Protein 3UF6 (pdb70)

Structure (mmCIF, N/CA/C/O backbone):
data_3UF6
#
_entry.id   3UF6
#
_cell.length_a   53.440
_cell.length_b   75.594
_cell.length_c   60.332
_cell.angle_alpha   90.00
_cell.angle_beta   91.62
_cell.angle_gamma   90.00
#
_symmetry.space_group_name_H-M   'P 1 21 1'
#
loop_
_entity.id
_entity.type
_entity.pdbx_description
1 polymer 'Lmo1369 protein'
2 non-polymer 'DEPHOSPHO COENZYME A'
3 water water
#
loop_
_atom_site.group_PDB
_atom_site.id
_atom_site.type_symbol
_atom_site.label_atom_id
_atom_site.label_alt_id
_atom_site.label_comp_id
_atom_site.label_asym_id
_atom_site.label_entity_id
_atom_site.label_seq_id
_atom_site.pdbx_PDB_ins_code
_atom_site.Cartn_x
_atom_site.Cartn_y
_atom_site.Cartn_z
_atom_site.occupancy
_atom_site.B_iso_or_equiv
_atom_site.auth_seq_id
_atom_site.auth_comp_id
_atom_site.auth_asym_id
_atom_site.auth_atom_id
_atom_site.pdbx_PDB_model_num
ATOM 1 N N . LYS A 1 6 ? -17.230 17.823 38.691 1.00 55.78 3 LYS A N 1
ATOM 2 C CA . LYS A 1 6 ? -16.832 18.918 39.572 1.00 50.73 3 LYS A CA 1
ATOM 3 C C . LYS A 1 6 ? -17.568 18.876 40.915 1.00 45.40 3 LYS A C 1
ATOM 4 O O . LYS A 1 6 ? -18.785 19.072 40.978 1.00 46.33 3 LYS A O 1
ATOM 10 N N . SER A 1 7 ? -16.820 18.620 41.985 1.00 35.41 4 SER A N 1
ATOM 11 C CA . SER A 1 7 ? -17.375 18.620 43.337 1.00 29.62 4 SER A CA 1
ATOM 12 C C . SER A 1 7 ? -17.237 20.000 43.978 1.00 28.46 4 SER A C 1
ATOM 13 O O . SER A 1 7 ? -16.158 20.599 43.940 1.00 23.14 4 SER A O 1
ATOM 16 N N . ARG A 1 8 ? -18.325 20.496 44.567 1.00 18.92 5 ARG A N 1
ATOM 17 C CA . ARG A 1 8 ? -18.331 21.832 45.166 1.00 17.72 5 ARG A CA 1
ATOM 18 C C . ARG A 1 8 ? -18.736 21.786 46.630 1.00 22.24 5 ARG A C 1
ATOM 19 O O . ARG A 1 8 ? -19.659 21.070 47.009 1.00 22.15 5 ARG A O 1
ATOM 27 N N . PHE A 1 9 ? -18.054 22.575 47.449 1.00 16.92 6 PHE A N 1
ATOM 28 C CA . PHE A 1 9 ? -18.375 22.660 48.855 1.00 16.35 6 PHE A CA 1
ATOM 29 C C . PHE A 1 9 ? -19.653 23.464 49.072 1.00 18.30 6 PHE A C 1
ATOM 30 O O . PHE A 1 9 ? -20.527 23.057 49.833 1.00 18.32 6 PHE A O 1
ATOM 38 N N . PHE A 1 10 ? -19.742 24.621 48.425 1.00 17.62 7 PHE A N 1
ATOM 39 C CA . PHE A 1 10 ? -20.938 25.454 48.504 1.00 15.42 7 PHE A CA 1
ATOM 40 C C . PHE A 1 10 ? -21.854 25.069 47.350 1.00 24.28 7 PHE A C 1
ATOM 41 O O . PHE A 1 10 ? -21.770 25.641 46.265 1.00 22.01 7 PHE A O 1
ATOM 49 N N . SER A 1 11 ? -22.712 24.078 47.579 1.00 20.33 8 SER A N 1
ATOM 50 C CA . SER A 1 11 ? -23.529 23.526 46.498 1.00 23.95 8 SER A CA 1
ATOM 51 C C . SER A 1 11 ? -24.906 24.186 46.440 1.00 25.36 8 SER A C 1
ATOM 52 O O . SER A 1 11 ? -25.144 25.207 47.087 1.00 27.15 8 SER A O 1
ATOM 55 N N . ASP A 1 12 ? -25.816 23.596 45.670 1.00 24.56 9 ASP A N 1
ATOM 56 C CA . ASP A 1 12 ? -27.167 24.144 45.559 1.00 38.68 9 ASP A CA 1
ATOM 57 C C . ASP A 1 12 ? -28.045 23.705 46.732 1.00 38.84 9 ASP A C 1
ATOM 58 O O . ASP A 1 12 ? -29.198 24.125 46.841 1.00 47.54 9 ASP A O 1
ATOM 63 N N . VAL A 1 13 ? -27.503 22.855 47.600 1.00 23.24 10 VAL A N 1
ATOM 64 C CA . VAL A 1 13 ? -28.245 22.392 48.773 1.00 19.09 10 VAL A CA 1
ATOM 65 C C . VAL A 1 13 ? -28.071 23.392 49.913 1.00 24.17 10 VAL A C 1
ATOM 66 O O . VAL A 1 13 ? -27.070 23.359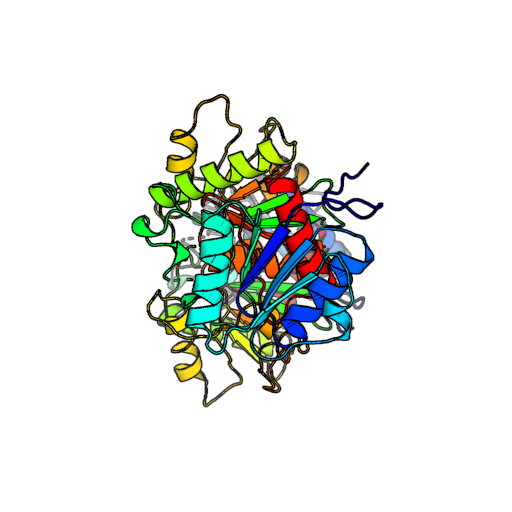 50.615 1.00 23.63 10 VAL A O 1
ATOM 70 N N . ALA A 1 14 ? -29.042 24.286 50.089 1.00 17.77 11 ALA A N 1
ATOM 71 C CA . ALA A 1 14 ? -28.920 25.371 51.063 1.00 15.39 11 ALA A CA 1
ATOM 72 C C . ALA A 1 14 ? -28.732 24.897 52.496 1.00 19.46 11 ALA A C 1
ATOM 73 O O . ALA A 1 14 ? -29.474 24.045 52.986 1.00 22.80 11 ALA A O 1
ATOM 75 N N . GLU A 1 15 ? -27.735 25.471 53.168 1.00 20.98 12 GLU A N 1
ATOM 76 C CA . GLU A 1 15 ? -27.444 25.142 54.558 1.00 17.49 12 GLU A CA 1
ATOM 77 C C . GLU A 1 15 ? -28.431 25.826 55.529 1.00 18.59 12 GLU A C 1
ATOM 78 O O . GLU A 1 15 ? -28.817 26.988 55.327 1.00 16.51 12 GLU A O 1
ATOM 84 N N . THR A 1 16 ? -28.839 25.106 56.574 1.00 18.75 13 THR A N 1
ATOM 85 C CA . THR A 1 16 ? -29.772 25.647 57.572 1.00 20.96 13 THR A CA 1
ATOM 86 C C . THR A 1 16 ? -29.543 25.008 58.952 1.00 18.00 13 THR A C 1
ATOM 87 O O . THR A 1 16 ? -29.224 23.829 59.039 1.00 20.74 13 THR A O 1
ATOM 91 N N . SER A 1 17 ? -29.684 25.774 60.031 1.00 12.69 14 SER A N 1
ATOM 92 C CA . SER A 1 17 ? -29.392 25.222 61.357 1.00 8.49 14 SER A CA 1
ATOM 93 C C . SER A 1 17 ? -30.050 26.028 62.460 1.00 11.01 14 SER A C 1
ATOM 94 O O . SER A 1 17 ? -30.587 27.102 62.212 1.00 13.15 14 SER A O 1
ATOM 97 N N . SER A 1 18 ? -29.978 25.514 63.686 1.00 11.12 15 SER A N 1
ATOM 98 C CA . SER A 1 18 ? -30.388 26.298 64.842 1.00 10.94 15 SER A CA 1
ATOM 99 C C . SER A 1 18 ? -29.183 26.735 65.685 1.00 10.98 15 SER A C 1
ATOM 100 O O . SER A 1 18 ? -29.342 27.125 66.843 1.00 11.32 15 SER A O 1
ATOM 103 N N . PHE A 1 19 ? -27.984 26.691 65.106 1.00 7.21 16 PHE A N 1
ATOM 104 C CA . PHE A 1 19 ? -26.812 27.220 65.814 1.00 5.57 16 PHE A CA 1
ATOM 105 C C . PHE A 1 19 ? -26.898 28.731 66.016 1.00 5.66 16 PHE A C 1
ATOM 106 O O . PHE A 1 19 ? -27.481 29.460 65.205 1.00 10.14 16 PHE A O 1
ATOM 114 N N . VAL A 1 20 ? -26.293 29.201 67.102 1.00 8.53 17 VAL A N 1
ATOM 115 C CA . VAL A 1 20 ? -26.335 30.615 67.452 1.00 7.53 17 VAL A CA 1
ATOM 116 C C . VAL A 1 20 ? -25.007 31.316 67.152 1.00 6.15 17 VAL A C 1
ATOM 117 O O . VAL A 1 20 ? -23.951 30.892 67.634 1.00 6.43 17 VAL A O 1
ATOM 121 N N . PHE A 1 21 ? -25.077 32.371 66.344 1.00 4.93 18 PHE A N 1
ATOM 122 C CA . PHE A 1 21 ? -23.935 33.249 66.080 1.00 6.63 18 PHE A CA 1
ATOM 123 C C . PHE A 1 21 ? -23.967 34.402 67.094 1.00 8.93 18 PHE A C 1
ATOM 124 O O . PHE A 1 21 ? -24.980 35.085 67.197 1.00 10.23 18 PHE A O 1
ATOM 132 N N . ALA A 1 22 ? -22.883 34.614 67.843 1.00 7.77 19 ALA A N 1
ATOM 133 C CA . ALA A 1 22 ? -22.757 35.799 68.685 1.00 9.43 19 ALA A CA 1
ATOM 134 C C . ALA A 1 22 ? -21.972 36.859 67.927 1.00 7.38 19 ALA A C 1
ATOM 135 O O . ALA A 1 22 ? -20.793 36.674 67.638 1.00 8.30 19 ALA A O 1
ATOM 137 N N . VAL A 1 23 ? -22.638 37.964 67.603 1.00 7.31 20 VAL A N 1
ATOM 138 C CA . VAL A 1 23 ? -22.032 39.041 66.816 1.00 4.84 20 VAL A CA 1
ATOM 139 C C . VAL A 1 23 ? -21.544 40.196 67.688 1.00 8.46 20 VAL A C 1
ATOM 140 O O . VAL A 1 23 ? -22.342 40.919 68.292 1.00 12.48 20 VAL A O 1
ATOM 144 N N . ALA A 1 24 ? -20.223 40.371 67.727 1.00 5.59 21 ALA A N 1
ATOM 145 C CA . ALA A 1 24 ? -19.592 41.408 68.532 1.00 6.94 21 ALA A CA 1
ATOM 146 C C . ALA A 1 24 ? -19.543 42.731 67.779 1.00 6.71 21 ALA A C 1
ATOM 147 O O . ALA A 1 24 ? -18.596 42.991 67.040 1.00 13.29 21 ALA A O 1
ATOM 149 N N . GLY A 1 25 ? -20.562 43.570 67.975 1.00 9.52 22 GLY A N 1
ATOM 150 C CA . GLY A 1 25 ? -20.628 44.873 67.324 1.00 11.97 22 GLY A CA 1
ATOM 151 C C . GLY A 1 25 ? -21.534 44.833 66.103 1.00 15.95 22 GLY A C 1
ATOM 152 O O . GLY A 1 25 ? -21.095 45.039 64.964 1.00 15.04 22 GLY A O 1
ATOM 153 N N . ALA A 1 26 ? -22.812 44.567 66.342 1.00 9.72 23 ALA A N 1
ATOM 154 C CA . ALA A 1 26 ? -23.772 44.403 65.257 1.00 12.09 23 ALA A CA 1
ATOM 155 C C . ALA A 1 26 ? -24.233 45.760 64.776 1.00 12.81 23 ALA A C 1
ATOM 156 O O . ALA A 1 26 ? -25.364 46.168 65.035 1.00 15.25 23 ALA A O 1
ATOM 158 N N . ASP A 1 27 ? -23.340 46.463 64.088 1.00 12.79 24 ASP A N 1
ATOM 159 C CA . ASP A 1 27 ? -23.646 47.771 63.533 1.00 18.55 24 ASP A CA 1
ATOM 160 C C . ASP A 1 27 ? -23.005 47.904 62.152 1.00 18.48 24 ASP A C 1
ATOM 161 O O . ASP A 1 27 ? -22.047 47.208 61.828 1.00 19.60 24 ASP A O 1
ATOM 166 N N . ASP A 1 28 ? -23.565 48.788 61.342 1.00 19.05 25 ASP A N 1
ATOM 167 C CA . ASP A 1 28 ? -23.072 49.069 59.993 1.00 21.70 25 ASP A CA 1
ATOM 168 C C . ASP A 1 28 ? -23.508 48.004 58.994 1.00 16.65 25 ASP A C 1
ATOM 169 O O . ASP A 1 28 ? -23.551 46.822 59.307 1.00 14.84 25 ASP A O 1
ATOM 174 N N . GLU A 1 29 ? -23.844 48.433 57.784 1.00 17.74 26 GLU A N 1
ATOM 175 C CA . GLU A 1 29 ? -24.372 47.486 56.812 1.00 22.33 26 GLU A CA 1
ATOM 176 C C . GLU A 1 29 ? -23.317 46.451 56.396 1.00 16.85 26 GLU A C 1
ATOM 177 O O . GLU A 1 29 ? -23.656 45.369 55.940 1.00 19.05 26 GLU A O 1
ATOM 183 N N . VAL A 1 30 ? -22.039 46.788 56.551 1.00 18.70 27 VAL A N 1
ATOM 184 C CA . VAL A 1 30 ? -20.966 45.855 56.206 1.00 19.54 27 VAL A CA 1
ATOM 185 C C . VAL A 1 30 ? -21.023 44.612 57.093 1.00 23.58 27 VAL A C 1
ATOM 186 O O . VAL A 1 30 ? -20.547 43.538 56.717 1.00 23.42 27 VAL A O 1
ATOM 190 N N . VAL A 1 31 ? -21.606 44.767 58.277 1.00 17.48 28 VAL A N 1
ATOM 191 C CA . VAL A 1 31 ? -21.828 43.648 59.178 1.00 14.57 28 VAL A CA 1
ATOM 192 C C . VAL A 1 31 ? -23.237 43.074 58.998 1.00 16.10 28 VAL A C 1
ATOM 193 O O . VAL A 1 31 ? -23.406 41.864 58.893 1.00 17.33 28 VAL A O 1
ATOM 197 N N . LEU A 1 32 ? -24.248 43.943 58.986 1.00 14.19 29 LEU A N 1
ATOM 198 C CA . LEU A 1 32 ? -25.637 43.474 58.989 1.00 12.20 29 LEU A CA 1
ATOM 199 C C . LEU A 1 32 ? -26.032 42.802 57.676 1.00 15.40 29 LEU A C 1
ATOM 200 O O . LEU A 1 32 ? -26.870 41.908 57.669 1.00 13.29 29 LEU A O 1
ATOM 205 N N . GLU A 1 33 ? -25.431 43.211 56.561 1.00 17.00 30 GLU A N 1
ATOM 206 C CA . GLU A 1 33 ? -25.844 42.634 55.275 1.00 20.60 30 GLU A CA 1
ATOM 207 C C . GLU A 1 33 ? -25.750 41.106 55.264 1.00 15.27 30 GLU A C 1
ATOM 208 O O . GLU A 1 33 ? -26.614 40.429 54.696 1.00 15.21 30 GLU A O 1
ATOM 214 N N . THR A 1 34 ? -24.720 40.559 55.906 1.00 12.46 31 THR A N 1
ATOM 215 C CA . THR A 1 34 ? -24.517 39.113 55.909 1.00 13.91 31 THR A CA 1
ATOM 216 C C . THR A 1 34 ? -25.572 38.433 56.774 1.00 14.98 31 THR A C 1
ATOM 217 O O . THR A 1 34 ? -26.026 37.337 56.470 1.00 13.91 31 THR A O 1
ATOM 221 N N . ILE A 1 35 ? -25.942 39.093 57.864 1.00 12.59 32 ILE A N 1
ATOM 222 C CA . ILE A 1 35 ? -26.909 38.543 58.812 1.00 13.87 32 ILE A CA 1
ATOM 223 C C . ILE A 1 35 ? -28.273 38.462 58.149 1.00 15.12 32 ILE A C 1
ATOM 224 O O . ILE A 1 35 ? -29.002 37.479 58.304 1.00 10.71 32 ILE A O 1
ATOM 229 N N . ARG A 1 36 ? -28.609 39.500 57.390 1.00 14.29 33 ARG A N 1
ATOM 230 C CA . ARG A 1 36 ? -29.856 39.488 56.628 1.00 16.14 33 ARG A CA 1
ATOM 231 C C . ARG A 1 36 ? -29.911 38.308 55.650 1.00 15.81 33 ARG A C 1
ATOM 232 O O . ARG A 1 36 ? -30.923 37.618 55.582 1.00 11.63 33 ARG A O 1
ATOM 240 N N . LEU A 1 37 ? -28.842 38.098 54.876 1.00 12.98 34 LEU A N 1
ATOM 241 C CA . LEU A 1 37 ? -28.808 36.978 53.924 1.00 17.12 34 LEU A CA 1
ATOM 242 C C . LEU A 1 37 ? -28.937 35.647 54.656 1.00 17.55 34 LEU A C 1
ATOM 243 O O . LEU A 1 37 ? -29.661 34.744 54.223 1.00 10.73 34 LEU A O 1
ATOM 248 N N . ALA A 1 38 ? -28.233 35.532 55.776 1.00 12.53 35 ALA A N 1
ATOM 249 C CA . ALA A 1 38 ? -28.259 34.301 56.570 1.00 11.06 35 ALA A CA 1
ATOM 250 C C . ALA A 1 38 ? -29.679 33.982 57.030 1.00 11.05 35 ALA A C 1
ATOM 251 O O . ALA A 1 38 ? -30.118 32.835 56.975 1.00 9.01 35 ALA A O 1
ATOM 253 N N . LEU A 1 39 ? -30.403 35.009 57.460 1.00 12.33 36 LEU A N 1
ATOM 254 C CA . LEU A 1 39 ? -31.767 34.813 57.949 1.00 13.00 36 LEU A CA 1
ATOM 255 C C . LEU A 1 39 ? -32.728 34.355 56.842 1.00 13.89 36 LEU A C 1
ATOM 256 O O . LEU A 1 39 ? -33.672 33.604 57.101 1.00 14.44 36 LEU A O 1
ATOM 261 N N . LYS A 1 40 ? -32.470 34.771 55.604 1.00 13.84 37 LYS A N 1
ATOM 262 C CA . LYS A 1 40 ? -33.336 34.380 54.491 1.00 20.65 37 LYS A CA 1
ATOM 263 C C . LYS A 1 40 ? -33.412 32.864 54.296 1.00 19.95 37 LYS A C 1
ATOM 264 O O . LYS A 1 40 ? -34.439 32.340 53.858 1.00 20.36 37 LYS A O 1
ATOM 270 N N . GLN A 1 41 ? -32.329 32.162 54.617 1.00 12.20 38 GLN A N 1
ATOM 271 C CA . GLN A 1 41 ? -32.297 30.708 54.472 1.00 12.03 38 GLN A CA 1
ATOM 272 C C . GLN A 1 41 ? -32.219 29.990 55.821 1.00 15.57 38 GLN A C 1
ATOM 273 O O . GLN A 1 41 ? -31.794 28.841 55.884 1.00 16.46 38 GLN A O 1
ATOM 279 N N . LYS A 1 42 ? -32.653 30.658 56.889 1.00 11.58 39 LYS A N 1
ATOM 280 C CA . LYS A 1 42 ? -32.664 30.045 58.213 1.00 12.88 39 LYS A CA 1
ATOM 281 C C . LYS A 1 42 ? -31.311 29.424 58.549 1.00 9.96 39 LYS A C 1
ATOM 282 O O . LYS A 1 42 ? -31.249 28.311 59.077 1.00 12.06 39 LYS A O 1
ATOM 288 N N . LEU A 1 43 ? -30.231 30.123 58.240 1.00 9.54 40 LEU A N 1
ATOM 289 C CA . LEU A 1 43 ? -28.902 29.530 58.413 1.00 9.62 40 LEU A CA 1
ATOM 290 C C . LEU A 1 43 ? -28.590 29.302 59.892 1.00 13.39 40 LEU A C 1
ATOM 291 O O . LEU A 1 43 ? -27.856 28.380 60.252 1.00 12.80 40 LEU A O 1
ATOM 296 N N . GLY A 1 44 ? -29.133 30.166 60.740 1.00 8.73 41 GLY A N 1
ATOM 297 C CA . GLY A 1 44 ? -28.926 30.053 62.169 1.00 11.16 41 GLY A CA 1
ATOM 298 C C . GLY A 1 44 ? -29.605 31.184 62.910 1.00 11.04 41 GLY A C 1
ATOM 299 O O . GLY A 1 44 ? -30.379 31.938 62.326 1.00 12.77 41 GLY A O 1
ATOM 300 N N . LYS A 1 45 ? -29.311 31.291 64.203 1.00 9.52 42 LYS A N 1
ATOM 301 C CA . LYS A 1 45 ? -29.919 32.296 65.067 1.00 9.53 42 LYS A CA 1
ATOM 302 C C . LYS A 1 45 ? -28.846 33.289 65.461 1.00 9.30 42 LYS A C 1
ATOM 303 O O . LYS A 1 45 ? -27.661 32.975 65.380 1.00 9.45 42 LYS A O 1
ATOM 309 N N . PHE A 1 46 ? -29.236 34.489 65.877 1.00 9.05 43 PHE A N 1
ATOM 310 C CA . PHE A 1 46 ? -28.235 35.523 66.154 1.00 8.08 43 PHE A CA 1
ATOM 311 C C . PHE A 1 46 ? -28.401 36.214 67.492 1.00 14.38 43 PHE A C 1
ATOM 312 O O . PHE A 1 46 ? -29.508 36.559 67.879 1.00 12.89 43 PHE A O 1
ATOM 320 N N . LEU A 1 47 ? -27.284 36.399 68.196 1.00 10.95 44 LEU A N 1
ATOM 321 C CA . LEU A 1 47 ? -27.224 37.297 69.334 1.00 10.23 44 LEU A CA 1
ATOM 322 C C . LEU A 1 47 ? -26.456 38.515 68.860 1.00 9.97 44 LEU A C 1
ATOM 323 O O . LEU A 1 47 ? -25.258 38.424 68.546 1.00 9.25 44 LEU A O 1
ATOM 328 N N . LEU A 1 48 ? -27.135 39.655 68.777 1.00 7.06 45 LEU A N 1
ATOM 329 C CA . LEU A 1 48 ? -26.493 40.835 68.230 1.00 8.56 45 LEU A CA 1
ATOM 330 C C . LEU A 1 48 ? -26.178 41.805 69.342 1.00 12.20 45 LEU A C 1
ATOM 331 O O . LEU A 1 48 ? -27.087 42.394 69.919 1.00 10.08 45 LEU A O 1
ATOM 336 N N . PHE A 1 49 ? -24.890 41.982 69.621 1.00 7.82 46 PHE A N 1
ATOM 337 C CA . PHE A 1 49 ? -24.440 42.973 70.588 1.00 11.56 46 PHE A CA 1
ATOM 338 C C . PHE A 1 49 ? -24.015 44.213 69.814 1.00 13.30 46 PHE A C 1
ATOM 339 O O . PHE A 1 49 ? -23.056 44.168 69.044 1.00 11.89 46 PHE A O 1
ATOM 347 N N . GLY A 1 50 ? -24.726 45.318 70.016 1.00 11.88 47 GLY A N 1
ATOM 348 C CA . GLY A 1 50 ? -24.488 46.517 69.233 1.00 10.92 47 GLY A CA 1
ATOM 349 C C . GLY A 1 50 ? -25.058 47.765 69.884 1.00 14.86 47 GLY A C 1
ATOM 350 O O . GLY A 1 50 ? -25.686 47.708 70.948 1.00 13.86 47 GLY A O 1
ATOM 351 N N . LYS A 1 51 ? -24.852 48.899 69.225 1.00 13.73 48 LYS A N 1
ATOM 352 C CA . LYS A 1 51 ? -25.195 50.202 69.798 1.00 15.89 48 LYS A CA 1
ATOM 353 C C . LYS A 1 51 ? -26.514 50.771 69.296 1.00 20.77 48 LYS A C 1
ATOM 354 O O . LYS A 1 51 ? -27.180 51.528 70.002 1.00 23.69 48 LYS A O 1
ATOM 360 N N . LYS A 1 52 ? -26.873 50.450 68.059 1.00 19.40 49 LYS A N 1
ATOM 361 C CA . LYS A 1 52 ? -28.057 51.044 67.451 1.00 23.37 49 LYS A CA 1
ATOM 362 C C . LYS A 1 52 ? -28.905 49.977 66.775 1.00 27.43 49 LYS A C 1
ATOM 363 O O . LYS A 1 52 ? -28.608 49.537 65.662 1.00 24.65 49 LYS A O 1
ATOM 369 N N . GLU A 1 53 ? -29.969 49.569 67.460 1.00 20.68 50 GLU A N 1
ATOM 370 C CA . GLU A 1 53 ? -30.797 48.457 67.010 1.00 17.71 50 GLU A CA 1
ATOM 371 C C . GLU A 1 53 ? -31.464 48.736 65.677 1.00 19.52 50 GLU A C 1
ATOM 372 O O . GLU A 1 53 ? -32.026 49.806 65.470 1.00 24.38 50 GLU A O 1
ATOM 378 N N . ASP A 1 54 ? -31.390 47.764 64.773 1.00 22.47 51 ASP A N 1
ATOM 379 C CA . ASP A 1 54 ? -32.154 47.799 63.534 1.00 28.08 51 ASP A CA 1
ATOM 380 C C . ASP A 1 54 ? -33.431 47.026 63.818 1.00 24.21 51 ASP A C 1
ATOM 381 O O . ASP A 1 54 ? -33.411 45.804 63.856 1.00 20.92 51 ASP A O 1
ATOM 386 N N . LYS A 1 55 ? -34.529 47.741 64.045 1.00 25.53 52 LYS A N 1
ATOM 387 C CA . LYS A 1 55 ? -35.770 47.117 64.501 1.00 29.93 52 LYS A CA 1
ATOM 388 C C . LYS A 1 55 ? -36.390 46.172 63.481 1.00 32.17 52 LYS A C 1
ATOM 389 O O . LYS A 1 55 ? -37.074 45.220 63.848 1.00 39.46 52 LYS A O 1
ATOM 395 N N . THR A 1 56 ? -36.177 46.441 62.200 1.00 32.04 53 THR A N 1
ATOM 396 C CA . THR A 1 56 ? -36.734 45.576 61.171 1.00 36.33 53 THR A CA 1
ATOM 397 C C . THR A 1 56 ? -36.013 44.243 61.212 1.00 34.38 53 THR A C 1
ATOM 398 O O . THR A 1 56 ? -36.620 43.177 61.090 1.00 35.12 53 THR A O 1
ATOM 402 N N . LEU A 1 57 ? -34.704 44.312 61.405 1.00 27.04 54 LEU A N 1
ATOM 403 C CA A LEU A 1 57 ? -33.892 43.110 61.469 0.32 22.77 54 LEU A CA 1
ATOM 404 C CA B LEU A 1 57 ? -33.882 43.118 61.479 0.68 23.00 54 LEU A CA 1
ATOM 405 C C . LEU A 1 57 ? -34.212 42.310 62.728 1.00 22.62 54 LEU A C 1
ATOM 406 O O . LEU A 1 57 ? -34.303 41.090 62.681 1.00 20.59 54 LEU A O 1
ATOM 415 N N . THR A 1 58 ? -34.401 42.996 63.854 1.00 20.24 55 THR A N 1
ATOM 416 C CA . THR A 1 58 ? -34.602 42.285 65.118 1.00 20.51 55 THR A CA 1
ATOM 417 C C . THR A 1 58 ? -36.035 41.809 65.360 1.00 22.88 55 THR A C 1
ATOM 418 O O . THR A 1 58 ? -36.318 41.179 66.378 1.00 24.79 55 THR A O 1
ATOM 422 N N . ALA A 1 59 ? -36.940 42.107 64.432 1.00 19.17 56 ALA A N 1
ATOM 423 C CA . ALA A 1 59 ? -38.325 41.658 64.561 1.00 19.74 56 ALA A CA 1
ATOM 424 C C . ALA A 1 59 ? -38.457 40.183 64.187 1.00 30.55 56 ALA A C 1
ATOM 425 O O . ALA A 1 59 ? -39.542 39.684 63.900 1.00 41.23 56 ALA A O 1
ATOM 427 N N . ASN A 1 60 ? -37.332 39.488 64.213 1.00 28.11 57 ASN A N 1
ATOM 428 C CA . ASN A 1 60 ? -37.252 38.111 63.767 1.00 19.24 57 ASN A CA 1
ATOM 429 C C . ASN A 1 60 ? -37.087 37.224 64.998 1.00 21.32 57 ASN A C 1
ATOM 430 O O . ASN A 1 60 ? -36.272 37.521 65.876 1.00 19.57 57 ASN A O 1
ATOM 435 N N . GLU A 1 61 ? -37.867 36.150 65.085 1.00 16.53 58 GLU A N 1
ATOM 436 C CA . GLU A 1 61 ? -37.801 35.282 66.260 1.00 12.81 58 GLU A CA 1
ATOM 437 C C . GLU A 1 61 ? -36.400 34.722 66.479 1.00 16.11 58 GLU A C 1
ATOM 438 O O . GLU A 1 61 ? -36.045 34.320 67.585 1.00 16.05 58 GLU A O 1
ATOM 444 N N . SER A 1 62 ? -35.616 34.677 65.413 1.00 14.15 59 SER A N 1
ATOM 445 C CA . SER A 1 62 ? -34.294 34.066 65.484 1.00 13.50 59 SER A CA 1
ATOM 446 C C . SER A 1 62 ? -33.207 35.077 65.838 1.00 10.94 59 SER A C 1
ATOM 447 O O . SER A 1 62 ? -32.020 34.745 65.807 1.00 12.27 59 SER A O 1
ATOM 450 N N . VAL A 1 63 ? -33.613 36.298 66.174 1.00 10.44 60 VAL A N 1
ATOM 451 C CA . VAL A 1 63 ? -32.672 37.363 66.495 1.00 11.40 60 VAL A CA 1
ATOM 452 C C . VAL A 1 63 ? -32.946 37.919 67.883 1.00 14.45 60 VAL A C 1
ATOM 453 O O . VAL A 1 63 ? -34.093 38.171 68.245 1.00 12.09 60 VAL A O 1
ATOM 457 N N . THR A 1 64 ? -31.887 38.094 68.661 1.00 8.90 61 THR A N 1
ATOM 458 C CA . THR A 1 64 ? -31.982 38.767 69.958 1.00 9.91 61 THR A CA 1
ATOM 459 C C . THR A 1 64 ? -30.999 39.927 69.987 1.00 11.11 61 THR A C 1
ATOM 460 O O . THR A 1 64 ? -29.823 39.750 69.669 1.00 11.68 61 THR A O 1
ATOM 464 N N . TRP A 1 65 ? -31.474 41.114 70.365 1.00 8.63 62 TRP A N 1
ATOM 465 C CA . TRP A 1 65 ? -30.631 42.289 70.420 1.00 9.81 62 TRP A CA 1
ATOM 466 C C . TRP A 1 65 ? -30.198 42.560 71.851 1.00 12.47 62 TRP A C 1
ATOM 467 O O . TRP A 1 65 ? -31.032 42.587 72.752 1.00 13.89 62 TRP A O 1
ATOM 478 N N . ILE A 1 66 ? -28.900 42.789 72.046 1.00 8.27 63 ILE A N 1
ATOM 479 C CA . ILE A 1 66 ? -28.374 43.205 73.335 1.00 10.92 63 ILE A CA 1
ATOM 480 C C . ILE A 1 66 ? -27.668 44.549 73.187 1.00 12.01 63 ILE A C 1
ATOM 481 O O . ILE A 1 66 ? -26.693 44.666 72.454 1.00 10.75 63 ILE A O 1
ATOM 486 N N . GLN A 1 67 ? -28.169 45.561 73.888 1.00 10.15 64 GLN A N 1
ATOM 487 C CA . GLN A 1 67 ? -27.616 46.910 73.788 1.00 11.43 64 GLN A CA 1
ATOM 488 C C . GLN A 1 67 ? -26.258 47.009 74.466 1.00 16.21 64 GLN A C 1
ATOM 489 O O . GLN A 1 67 ? -26.132 46.766 75.665 1.00 16.99 64 GLN A O 1
ATOM 495 N N . THR A 1 68 ? -25.246 47.374 73.683 1.00 13.45 65 THR A N 1
ATOM 496 C CA . THR A 1 68 ? -23.894 47.593 74.178 1.00 14.08 65 THR A CA 1
ATOM 497 C C . THR A 1 68 ? -23.387 48.931 73.645 1.00 21.55 65 THR A C 1
ATOM 498 O O . THR A 1 68 ? -23.455 49.188 72.444 1.00 28.45 65 THR A O 1
ATOM 502 N N . ASP A 1 69 ? -22.857 49.768 74.526 1.00 22.84 66 ASP A N 1
ATOM 503 C CA . ASP A 1 69 ? -22.533 51.141 74.147 1.00 29.59 66 ASP A CA 1
ATOM 504 C C . ASP A 1 69 ? -21.155 51.346 73.519 1.00 28.59 66 ASP A C 1
ATOM 505 O O . ASP A 1 69 ? -20.928 52.343 72.831 1.00 27.15 66 ASP A O 1
ATOM 510 N N . THR A 1 70 ? -20.236 50.418 73.766 1.00 23.05 67 THR A N 1
ATOM 511 C CA . THR A 1 70 ? -18.870 50.549 73.270 1.00 15.65 67 THR A CA 1
ATOM 512 C C . THR A 1 70 ? -18.398 49.288 72.570 1.00 16.63 67 THR A C 1
ATOM 513 O O . THR A 1 70 ? -19.006 48.227 72.704 1.00 15.72 67 THR A O 1
ATOM 517 N N . ALA A 1 71 ? -17.293 49.404 71.840 1.00 12.12 68 ALA A N 1
ATOM 518 C CA . ALA A 1 71 ? -16.693 48.237 71.208 1.00 19.36 68 ALA A CA 1
ATOM 519 C C . ALA A 1 71 ? -16.287 47.203 72.263 1.00 15.89 68 ALA A C 1
ATOM 520 O O . ALA A 1 71 ? -16.554 46.000 72.116 1.00 16.24 68 ALA A O 1
ATOM 522 N N . GLU A 1 72 ? -15.643 47.666 73.329 1.00 16.32 69 GLU A N 1
ATOM 523 C CA A GLU A 1 72 ? -15.236 46.769 74.405 0.39 16.74 69 GLU A CA 1
ATOM 524 C CA B GLU A 1 72 ? -15.242 46.771 74.414 0.61 16.92 69 GLU A CA 1
ATOM 525 C C . GLU A 1 72 ? -16.428 46.010 74.989 1.00 12.92 69 GLU A C 1
ATOM 526 O O . GLU A 1 72 ? -16.342 44.803 75.229 1.00 12.82 69 GLU A O 1
ATOM 537 N N . ALA A 1 73 ? -17.536 46.716 75.218 1.00 13.55 70 ALA A N 1
ATOM 538 C CA . ALA A 1 73 ? -18.739 46.093 75.765 1.00 13.27 70 ALA A CA 1
ATOM 539 C C . ALA A 1 73 ? -19.312 45.053 74.812 1.00 13.30 70 ALA A C 1
ATOM 540 O O . ALA A 1 73 ? -19.787 44.008 75.250 1.00 11.33 70 ALA A O 1
ATOM 542 N N . ALA A 1 74 ? -19.281 45.348 73.514 1.00 13.11 71 ALA A N 1
ATOM 543 C CA . ALA A 1 74 ? -19.785 44.421 72.511 1.00 9.41 71 ALA A CA 1
ATOM 544 C C . ALA A 1 74 ? -18.926 43.158 72.467 1.00 12.89 71 ALA A C 1
ATOM 545 O O . ALA A 1 74 ? -19.445 42.044 72.363 1.00 9.79 71 ALA A O 1
ATOM 547 N N . ALA A 1 75 ? -17.609 43.337 72.543 1.00 10.89 72 ALA A N 1
ATOM 548 C CA . ALA A 1 75 ? -16.695 42.200 72.561 1.00 11.17 72 ALA A CA 1
ATOM 549 C C . ALA A 1 75 ? -16.911 41.337 73.807 1.00 14.13 72 ALA A C 1
ATOM 550 O O . ALA A 1 75 ? -17.031 40.112 73.718 1.00 11.16 72 ALA A O 1
ATOM 552 N N . GLN A 1 76 ? -16.940 41.986 74.964 1.00 13.27 73 GLN A N 1
ATOM 553 C CA A GLN A 1 76 ? -17.148 41.278 76.222 0.51 13.17 73 GLN A CA 1
ATOM 554 C CA B GLN A 1 76 ? -17.160 41.304 76.236 0.49 13.78 73 GLN A CA 1
ATOM 555 C C . GLN A 1 76 ? -18.467 40.517 76.226 1.00 12.70 73 GLN A C 1
ATOM 556 O O . GLN A 1 76 ? -18.520 39.377 76.672 1.00 11.23 73 GLN A O 1
ATOM 567 N N . GLY A 1 77 ? -19.528 41.140 75.724 1.00 10.91 74 GLY A N 1
ATOM 568 C CA . GLY A 1 77 ? -20.826 40.484 75.693 1.00 10.89 74 GLY A CA 1
ATOM 569 C C . GLY A 1 77 ? -20.815 39.223 74.845 1.00 10.58 74 GLY A C 1
ATOM 570 O O . GLY A 1 77 ? -21.256 38.149 75.279 1.00 9.44 74 GLY A O 1
ATOM 571 N N . ALA A 1 78 ? -20.300 39.334 73.627 1.00 7.01 75 ALA A N 1
ATOM 572 C CA . ALA A 1 78 ? -20.265 38.178 72.746 1.00 9.17 75 ALA A CA 1
ATOM 573 C C . ALA A 1 78 ? -19.398 37.064 73.330 1.00 7.07 75 ALA A C 1
ATOM 574 O O . ALA A 1 78 ? -19.735 35.884 73.218 1.00 8.17 75 ALA A O 1
ATOM 576 N N . ILE A 1 79 ? -18.280 37.432 73.951 1.00 8.64 76 ILE A N 1
ATOM 577 C CA . ILE A 1 79 ? -17.372 36.421 74.478 1.00 10.47 76 ILE A CA 1
ATOM 578 C C . ILE A 1 79 ? -17.997 35.683 75.651 1.00 11.02 76 ILE A C 1
ATOM 579 O O . ILE A 1 79 ? -17.789 34.476 75.815 1.00 8.63 76 ILE A O 1
ATOM 584 N N . LEU A 1 80 ? -18.745 36.399 76.485 1.00 9.93 77 LEU A N 1
ATOM 585 C CA . LEU A 1 80 ? -19.382 35.730 77.611 1.00 7.83 77 LEU A CA 1
ATOM 586 C C . LEU A 1 80 ? -20.531 34.836 77.139 1.00 10.54 77 LEU A C 1
ATOM 587 O O . LEU A 1 80 ? -20.852 33.834 77.785 1.00 8.84 77 LEU A O 1
ATOM 592 N N . ALA A 1 81 ? -21.159 35.194 76.027 1.00 8.02 78 ALA A N 1
ATOM 593 C CA . ALA A 1 81 ? -22.173 34.309 75.461 1.00 6.71 78 ALA A CA 1
ATOM 594 C C . ALA A 1 81 ? -21.538 32.997 75.011 1.00 9.65 78 ALA A C 1
ATOM 595 O O . ALA A 1 81 ? -22.142 31.933 75.145 1.00 8.62 78 ALA A O 1
ATOM 597 N N . VAL A 1 82 ? -20.316 33.065 74.475 1.00 6.48 79 VAL A N 1
ATOM 598 C CA . VAL A 1 82 ? -19.581 31.845 74.117 1.00 6.51 79 VAL A CA 1
ATOM 599 C C . VAL A 1 82 ? -19.131 31.082 75.366 1.00 9.76 79 VAL A C 1
ATOM 600 O O . VAL A 1 82 ? -19.243 29.847 75.434 1.00 10.85 79 VAL A O 1
ATOM 604 N N . LYS A 1 83 ? -18.611 31.816 76.345 1.00 7.61 80 LYS A N 1
ATOM 605 C CA . LYS A 1 83 ? -18.174 31.218 77.602 1.00 10.25 80 LYS A CA 1
ATOM 606 C C . LYS A 1 83 ? -19.308 30.434 78.247 1.00 12.41 80 LYS A C 1
ATOM 607 O O . LYS A 1 83 ? -19.102 29.333 78.772 1.00 12.69 80 LYS A O 1
ATOM 613 N N . ASN A 1 84 ? -20.503 31.014 78.207 1.00 8.43 81 ASN A N 1
ATOM 614 C CA . ASN A 1 84 ? -21.672 30.449 78.889 1.00 9.09 81 ASN A CA 1
ATOM 615 C C . ASN A 1 84 ? -22.368 29.383 78.054 1.00 10.38 81 ASN A C 1
ATOM 616 O O . ASN A 1 84 ? -23.383 28.827 78.461 1.00 11.80 81 ASN A O 1
ATOM 621 N N . LYS A 1 85 ? -21.805 29.109 76.880 1.00 9.27 82 LYS A N 1
ATOM 622 C CA . LYS A 1 85 ? -22.318 28.083 75.969 1.00 10.81 82 LYS A CA 1
ATOM 623 C C . LYS A 1 85 ? -23.662 28.444 75.337 1.00 14.58 82 LYS A C 1
ATOM 624 O O . LYS A 1 85 ? -24.392 27.559 74.873 1.00 17.47 82 LYS A O 1
ATOM 630 N N . GLU A 1 86 ? -23.984 29.737 75.324 1.00 11.68 83 GLU A N 1
ATOM 631 C CA . GLU A 1 86 ? -25.202 30.234 74.687 1.00 9.53 83 GLU A CA 1
ATOM 632 C C . GLU A 1 86 ? -24.994 30.458 73.189 1.00 13.45 83 GLU A C 1
ATOM 633 O O . GLU A 1 86 ? -25.960 30.624 72.453 1.00 19.40 83 GLU A O 1
ATOM 639 N N . ALA A 1 87 ? -23.739 30.494 72.750 1.00 11.91 84 ALA A N 1
ATOM 640 C CA . ALA A 1 87 ? -23.426 30.731 71.336 1.00 7.53 84 ALA A CA 1
ATOM 641 C C . ALA A 1 87 ? -22.448 29.681 70.817 1.00 8.95 84 ALA A C 1
ATOM 642 O O . ALA A 1 87 ? -21.571 29.226 71.552 1.00 14.25 84 ALA A O 1
ATOM 644 N N . ASP A 1 88 ? -22.599 29.321 69.541 1.00 8.50 85 ASP A N 1
ATOM 645 C CA . ASP A 1 88 ? -21.840 28.242 68.918 1.00 7.42 85 ASP A CA 1
ATOM 646 C C . ASP A 1 88 ? -20.720 28.766 68.026 1.00 6.17 85 ASP A C 1
ATOM 647 O O . ASP A 1 88 ? -19.714 28.087 67.821 1.00 10.81 85 ASP A O 1
ATOM 652 N N . ILE A 1 89 ? -20.917 29.970 67.500 1.00 6.71 86 ILE A N 1
ATOM 653 C CA . ILE A 1 89 ? -19.987 30.610 66.581 1.00 5.51 86 ILE A CA 1
ATOM 654 C C . ILE A 1 89 ? -19.805 32.068 66.980 1.00 6.42 86 ILE A C 1
ATOM 655 O O . ILE A 1 89 ? -20.772 32.750 67.324 1.00 7.98 86 ILE A O 1
ATOM 660 N N . LEU A 1 90 ? -18.569 32.554 66.936 1.00 5.47 87 LEU A N 1
ATOM 661 C CA . LEU A 1 90 ? -18.301 33.941 67.289 1.00 4.41 87 LEU A CA 1
ATOM 662 C C . LEU A 1 90 ? -18.005 34.742 66.033 1.00 8.12 87 LEU A C 1
ATOM 663 O O . LEU A 1 90 ? -17.204 34.326 65.204 1.00 10.22 87 LEU A O 1
ATOM 668 N N . VAL A 1 91 ? -18.656 35.890 65.901 1.00 9.38 88 VAL A N 1
ATOM 669 C CA . VAL A 1 91 ? -18.482 36.731 64.727 1.00 8.19 88 VAL A CA 1
ATOM 670 C C . VAL A 1 91 ? -17.975 38.114 65.093 1.00 9.58 88 VAL A C 1
ATOM 671 O O . VAL A 1 91 ? -18.603 38.817 65.878 1.00 5.92 88 VAL A O 1
ATOM 675 N N . LYS A 1 92 ? -16.838 38.527 64.530 1.00 6.98 89 LYS A N 1
ATOM 676 C CA . LYS A 1 92 ? -16.432 39.899 64.751 1.00 12.58 89 LYS A CA 1
ATOM 677 C C . LYS A 1 92 ? -17.305 40.844 63.940 1.00 16.62 89 LYS A C 1
ATOM 678 O O . LYS A 1 92 ? -17.451 40.694 62.726 1.00 13.29 89 LYS A O 1
ATOM 684 N N . GLY A 1 93 ? -17.876 41.828 64.617 1.00 10.85 90 GLY A N 1
ATOM 685 C CA . GLY A 1 93 ? -18.654 42.842 63.933 1.00 9.06 90 GLY A CA 1
ATOM 686 C C . GLY A 1 93 ? -17.844 44.090 63.657 1.00 11.12 90 GLY A C 1
ATOM 687 O O . GLY A 1 93 ? -16.675 44.025 63.267 1.00 12.94 90 GLY A O 1
ATOM 688 N N . PHE A 1 94 ? -18.479 45.235 63.867 1.00 10.81 91 PHE A N 1
ATOM 689 C CA . PHE A 1 94 ? -17.908 46.524 63.505 1.00 11.87 91 PHE A CA 1
ATOM 690 C C . PHE A 1 94 ? -16.998 47.060 64.613 1.00 15.87 91 PHE A C 1
ATOM 691 O O . PHE A 1 94 ? -17.217 48.154 65.129 1.00 15.13 91 PHE A O 1
ATOM 699 N N . ILE A 1 95 ? -15.986 46.278 64.980 1.00 11.71 92 ILE A N 1
ATOM 700 C CA . ILE A 1 95 ? -15.024 46.696 66.001 1.00 9.89 92 ILE A CA 1
ATOM 701 C C . ILE A 1 95 ? -13.636 46.268 65.563 1.00 11.76 92 ILE A C 1
ATOM 702 O O . ILE A 1 95 ? -13.499 45.392 64.716 1.00 10.39 92 ILE A O 1
ATOM 707 N N . PRO A 1 96 ? -12.594 46.867 66.151 1.00 16.13 93 PRO A N 1
ATOM 708 C CA . PRO A 1 96 ? -11.239 46.453 65.767 1.00 19.50 93 PRO A CA 1
ATOM 709 C C . PRO A 1 96 ? -10.975 44.991 66.123 1.00 19.65 93 PRO A C 1
ATOM 710 O O . PRO A 1 96 ? -11.416 44.517 67.170 1.00 15.53 93 PRO A O 1
ATOM 714 N N . THR A 1 97 ? -10.254 44.281 65.263 1.00 12.91 94 THR A N 1
ATOM 715 C CA . THR A 1 97 ? -9.922 42.888 65.538 1.00 15.41 94 THR A CA 1
ATOM 716 C C . THR A 1 97 ? -9.266 42.704 66.914 1.00 19.57 94 THR A C 1
ATOM 717 O O . THR A 1 97 ? -9.634 41.799 67.672 1.00 16.89 94 THR A O 1
ATOM 721 N N . ALA A 1 98 ? -8.314 43.572 67.245 1.00 13.57 95 ALA A N 1
ATOM 722 C CA . ALA A 1 98 ? -7.576 43.436 68.502 1.00 21.23 95 ALA A CA 1
ATOM 723 C C . ALA A 1 98 ? -8.490 43.503 69.726 1.00 21.12 95 ALA A C 1
ATOM 724 O O . ALA A 1 98 ? -8.215 42.879 70.756 1.00 18.51 95 ALA A O 1
ATOM 726 N N . THR A 1 99 ? -9.570 44.271 69.614 1.00 16.51 96 THR A N 1
ATOM 727 C CA . THR A 1 99 ? -10.516 44.424 70.711 1.00 15.09 96 THR A CA 1
ATOM 728 C C . THR A 1 99 ? -11.203 43.083 71.011 1.00 13.17 96 THR A C 1
ATOM 729 O O . THR A 1 99 ? -11.422 42.726 72.167 1.00 17.34 96 THR A O 1
ATOM 733 N N . LEU A 1 100 ? -11.524 42.330 69.971 1.00 13.85 97 LEU A N 1
ATOM 734 C CA . LEU A 1 100 ? -12.128 41.012 70.183 1.00 11.20 97 LEU A CA 1
ATOM 735 C C . LEU A 1 100 ? -11.084 39.972 70.566 1.00 14.03 97 LEU A C 1
ATOM 736 O O . LEU A 1 100 ? -11.296 39.137 71.448 1.00 12.64 97 LEU A O 1
ATOM 749 N N . HIS A 1 102 ? -8.233 40.029 72.198 1.00 11.49 99 HIS A N 1
ATOM 750 C CA . HIS A 1 102 ? -7.677 39.931 73.540 1.00 18.39 99 HIS A CA 1
ATOM 751 C C . HIS A 1 102 ? -8.606 39.140 74.461 1.00 16.53 99 HIS A C 1
ATOM 752 O O . HIS A 1 102 ? -8.142 38.438 75.360 1.00 19.96 99 HIS A O 1
ATOM 759 N N . HIS A 1 103 ? -9.913 39.223 74.217 1.00 10.46 100 HIS A N 1
ATOM 760 C CA . HIS A 1 103 ? -10.859 38.402 74.978 1.00 13.79 100 HIS A CA 1
ATOM 761 C C . HIS A 1 103 ? -10.801 36.926 74.567 1.00 16.56 100 HIS A C 1
ATOM 762 O O . HIS A 1 103 ? -10.891 36.030 75.409 1.00 13.12 100 HIS A O 1
ATOM 769 N N . VAL A 1 104 ? -10.673 36.681 73.268 1.00 12.20 101 VAL A N 1
ATOM 770 C CA . VAL A 1 104 ? -10.566 35.314 72.746 1.00 8.82 101 VAL A CA 1
ATOM 771 C C . VAL A 1 104 ? -9.374 34.597 73.366 1.00 16.01 101 VAL A C 1
ATOM 772 O O . VAL A 1 104 ? -9.451 33.413 73.703 1.00 15.99 101 VAL A O 1
ATOM 776 N N . LEU A 1 105 ? -8.271 35.318 73.545 1.00 14.56 102 LEU A N 1
ATOM 777 C CA . LEU A 1 105 ? -7.039 34.675 74.007 1.00 16.31 102 LEU A CA 1
ATOM 778 C C . LEU A 1 105 ? -6.926 34.531 75.526 1.00 15.10 102 LEU A C 1
ATOM 779 O O . LEU A 1 105 ? -6.015 33.881 76.032 1.00 18.70 102 LEU A O 1
ATOM 784 N N . LYS A 1 106 ? -7.847 35.140 76.253 1.00 14.85 103 LYS A N 1
ATOM 785 C CA . LYS A 1 106 ? -7.883 34.979 77.701 1.00 14.69 103 LYS A CA 1
ATOM 786 C C . LYS A 1 106 ? -8.489 33.610 78.002 1.00 20.16 103 LYS A C 1
ATOM 787 O O . LYS A 1 106 ? -9.654 33.382 77.715 1.00 14.98 103 LYS A O 1
ATOM 793 N N . LYS A 1 107 ? -7.704 32.703 78.580 1.00 20.48 104 LYS A N 1
ATOM 794 C CA . LYS A 1 107 ? -8.143 31.310 78.735 1.00 22.73 104 LYS A CA 1
ATOM 795 C C . LYS A 1 107 ? -9.447 31.118 79.525 1.00 15.96 104 LYS A C 1
ATOM 796 O O . LYS A 1 107 ? -10.270 30.270 79.173 1.00 17.70 104 LYS A O 1
ATOM 802 N N . GLU A 1 108 ? -9.643 31.907 80.577 1.00 14.70 105 GLU A N 1
ATOM 803 C CA . GLU A 1 108 ? -10.863 31.833 81.378 1.00 19.11 105 GLU A CA 1
ATOM 804 C C . GLU A 1 108 ? -12.167 31.985 80.577 1.00 19.05 105 GLU A C 1
ATOM 805 O O . GLU A 1 108 ? -13.236 31.545 81.016 1.00 18.03 105 GLU A O 1
ATOM 811 N N . ASN A 1 109 ? -12.093 32.593 79.400 1.00 16.52 106 ASN A N 1
ATOM 812 C CA . ASN A 1 109 ? -13.294 32.770 78.585 1.00 16.79 106 ASN A CA 1
ATOM 813 C C . ASN A 1 109 ? -13.758 31.522 77.839 1.00 15.33 106 ASN A C 1
ATOM 814 O O . ASN A 1 109 ? -14.807 31.528 77.178 1.00 15.64 106 ASN A O 1
ATOM 819 N N . GLY A 1 110 ? -12.980 30.451 77.940 1.00 14.50 107 GLY A N 1
ATOM 820 C CA . GLY A 1 110 ? -13.416 29.157 77.438 1.00 13.64 107 GLY A CA 1
ATOM 821 C C . GLY A 1 110 ? -13.155 28.853 75.970 1.00 14.48 107 GLY A C 1
ATOM 822 O O . GLY A 1 110 ? -13.519 27.781 75.498 1.00 14.99 107 GLY A O 1
ATOM 823 N N . LEU A 1 111 ? -12.521 29.764 75.235 1.00 10.71 108 LEU A N 1
ATOM 824 C CA . LEU A 1 111 ? -12.260 29.506 73.819 1.00 8.82 108 LEU A CA 1
ATOM 825 C C . LEU A 1 111 ? -10.892 28.894 73.542 1.00 12.90 108 LEU A C 1
ATOM 826 O O . LEU A 1 111 ? -10.773 27.988 72.710 1.00 14.51 108 LEU A O 1
ATOM 831 N N . ARG A 1 112 ? -9.863 29.403 74.220 1.00 11.36 109 ARG A N 1
ATOM 832 C CA . ARG A 1 112 ? -8.487 29.053 73.876 1.00 13.80 109 ARG A CA 1
ATOM 833 C C . ARG A 1 112 ? -8.031 27.782 74.577 1.00 14.56 109 ARG A C 1
ATOM 834 O O . ARG A 1 112 ? -8.298 27.570 75.760 1.00 16.23 109 ARG A O 1
ATOM 842 N N . THR A 1 113 ? -7.345 26.931 73.825 1.00 13.96 110 THR A N 1
ATOM 843 C CA . THR A 1 113 ? -6.685 25.782 74.420 1.00 20.60 110 THR A CA 1
ATOM 844 C C . THR A 1 113 ? -5.183 25.984 74.240 1.00 23.16 110 THR A C 1
ATOM 845 O O . THR A 1 113 ? -4.717 27.117 74.117 1.00 22.26 110 THR A O 1
ATOM 849 N N . ASP A 1 114 ? -4.427 24.893 74.214 1.00 21.33 111 ASP A N 1
ATOM 850 C CA . ASP A 1 114 ? -2.987 24.971 74.009 1.00 24.79 111 ASP A CA 1
ATOM 851 C C . ASP A 1 114 ? -2.694 25.176 72.527 1.00 20.63 111 ASP A C 1
ATOM 852 O O . ASP A 1 114 ? -1.580 25.536 72.139 1.00 24.30 111 ASP A O 1
ATOM 857 N N . GLN A 1 115 ? -3.705 24.948 71.703 1.00 20.64 112 GLN A N 1
ATOM 858 C CA . GLN A 1 115 ? -3.545 24.998 70.259 1.00 15.60 112 GLN A CA 1
ATOM 859 C C . GLN A 1 115 ? -3.397 26.417 69.683 1.00 19.69 112 GLN A C 1
ATOM 860 O O . GLN A 1 115 ? -4.128 27.333 70.054 1.00 16.87 112 GLN A O 1
ATOM 866 N N . LEU A 1 116 ? -2.458 26.581 68.751 1.00 13.09 113 LEU A N 1
ATOM 867 C CA . LEU A 1 116 ? -2.304 27.838 68.016 1.00 10.70 113 LEU A CA 1
ATOM 868 C C . LEU A 1 116 ? -3.589 28.165 67.259 1.00 11.05 113 LEU A C 1
ATOM 869 O O . LEU A 1 116 ? -4.260 27.253 66.763 1.00 12.31 113 LEU A O 1
ATOM 874 N N . LEU A 1 117 ? -3.960 29.445 67.171 1.00 8.08 114 LEU A N 1
ATOM 875 C CA . LEU A 1 117 ? -5.070 29.820 66.299 1.00 9.69 114 LEU A CA 1
ATOM 876 C C . LEU A 1 117 ? -4.541 30.120 64.893 1.00 11.88 114 LEU A C 1
ATOM 877 O O . LEU A 1 117 ? -3.444 30.644 64.745 1.00 13.30 114 LEU A O 1
ATOM 882 N N . SER A 1 118 ? -5.314 29.784 63.865 1.00 12.17 115 SER A N 1
ATOM 883 C CA . SER A 1 118 ? -4.927 30.101 62.498 1.00 11.12 115 SER A CA 1
ATOM 884 C C . SER A 1 118 ? -6.144 30.455 61.639 1.00 13.76 115 SER A C 1
ATOM 885 O O . SER A 1 118 ? -7.273 30.092 61.964 1.00 9.06 115 SER A O 1
ATOM 888 N N . GLN A 1 119 ? -5.920 31.175 60.544 1.00 10.06 116 GLN A N 1
ATOM 889 C CA . GLN A 1 119 ? -6.994 31.406 59.581 1.00 11.49 116 GLN A CA 1
ATOM 890 C C . GLN A 1 119 ? -6.960 30.310 58.530 1.00 8.52 116 GLN A C 1
ATOM 891 O O . GLN A 1 119 ? -5.895 29.818 58.176 1.00 9.19 116 GLN A O 1
ATOM 897 N N . ILE A 1 120 ? -8.131 29.897 58.063 1.00 7.34 117 ILE A N 1
ATOM 898 C CA . ILE A 1 120 ? -8.202 28.909 57.007 1.00 8.33 117 ILE A CA 1
ATOM 899 C C . ILE A 1 120 ? -9.335 29.272 56.068 1.00 9.11 117 ILE A C 1
ATOM 900 O O . ILE A 1 120 ? -10.341 29.836 56.494 1.00 8.69 117 ILE A O 1
ATOM 905 N N . ALA A 1 121 ? -9.156 28.992 54.781 1.00 6.58 118 ALA A N 1
ATOM 906 C CA . ALA A 1 121 ? -10.198 29.317 53.813 1.00 8.67 118 ALA A CA 1
ATOM 907 C C . ALA A 1 121 ? -10.450 28.110 52.928 1.00 8.39 118 ALA A C 1
ATOM 908 O O . ALA A 1 121 ? -9.532 27.342 52.638 1.00 10.75 118 ALA A O 1
ATOM 910 N N . ILE A 1 122 ? -11.697 27.938 52.503 1.00 7.41 119 ILE A N 1
ATOM 911 C CA . ILE A 1 122 ? -12.042 26.855 51.591 1.00 6.97 119 ILE A CA 1
ATOM 912 C C . ILE A 1 122 ? -12.576 27.491 50.308 1.00 10.68 119 ILE A C 1
ATOM 913 O O . ILE A 1 122 ? -13.415 28.405 50.355 1.00 9.38 119 ILE A O 1
ATOM 918 N N . PHE A 1 123 ? -12.060 27.035 49.170 1.00 8.67 120 PHE A N 1
ATOM 919 C CA . PHE A 1 123 ? -12.367 27.652 47.876 1.00 9.43 120 PHE A CA 1
ATOM 920 C C . PHE A 1 123 ? -13.090 26.678 46.952 1.00 11.20 120 PHE A C 1
ATOM 921 O O . PHE A 1 123 ? -12.705 25.511 46.851 1.00 13.22 120 PHE A O 1
ATOM 929 N N . ASP A 1 124 ? -14.125 27.159 46.267 1.00 9.04 121 ASP A N 1
ATOM 930 C CA . ASP A 1 124 ? -14.638 26.482 45.089 1.00 13.59 121 ASP A CA 1
ATOM 931 C C . ASP A 1 124 ? -14.084 27.283 43.912 1.00 9.70 121 ASP A C 1
ATOM 932 O O . ASP A 1 124 ? -14.527 28.416 43.653 1.00 10.99 121 ASP A O 1
ATOM 937 N N . ILE A 1 125 ? -13.098 26.709 43.223 1.00 10.27 122 ILE A N 1
ATOM 938 C CA . ILE A 1 125 ? -12.425 27.371 42.097 1.00 8.16 122 ILE A CA 1
ATOM 939 C C . ILE A 1 125 ? -12.931 26.704 40.816 1.00 12.99 122 ILE A C 1
ATOM 940 O O . ILE A 1 125 ? -12.814 25.489 40.671 1.00 11.75 122 ILE A O 1
ATOM 945 N N . PRO A 1 126 ? -13.518 27.487 39.898 1.00 14.12 123 PRO A N 1
ATOM 946 C CA . PRO A 1 126 ? -14.067 26.923 38.664 1.00 17.39 123 PRO A CA 1
ATOM 947 C C . PRO A 1 126 ? -13.113 25.991 37.933 1.00 12.14 123 PRO A C 1
ATOM 948 O O . PRO A 1 126 ? -13.560 24.967 37.405 1.00 15.75 123 PRO A O 1
ATOM 952 N N . THR A 1 127 ? -11.828 26.327 37.916 1.00 9.31 124 THR A N 1
ATOM 953 C CA . THR A 1 127 ? -10.848 25.574 37.140 1.00 9.41 124 THR A CA 1
ATOM 954 C C . THR A 1 127 ? -10.125 24.480 37.943 1.00 13.84 124 THR A C 1
ATOM 955 O O . THR A 1 127 ? -9.163 23.881 37.450 1.00 16.88 124 THR A O 1
ATOM 959 N N . TYR A 1 128 ? -10.583 24.220 39.168 1.00 10.14 125 TYR A N 1
ATOM 960 C CA . TYR A 1 128 ? -10.080 23.084 39.953 1.00 14.21 125 TYR A CA 1
ATOM 961 C C . TYR A 1 128 ? -11.226 22.097 40.211 1.00 13.03 125 TYR A C 1
ATOM 962 O O . TYR A 1 128 ? -12.373 22.503 40.316 1.00 17.35 125 TYR A O 1
ATOM 971 N N . HIS A 1 129 ? -10.912 20.809 40.323 1.00 10.93 126 HIS A N 1
ATOM 972 C CA . HIS A 1 129 ? -11.933 19.764 40.265 1.00 13.95 126 HIS A CA 1
ATOM 973 C C . HIS A 1 129 ? -12.616 19.443 41.589 1.00 17.02 126 HIS A C 1
ATOM 974 O O . HIS A 1 129 ? -13.573 18.677 41.618 1.00 21.92 126 HIS A O 1
ATOM 981 N N . LYS A 1 130 ? -12.130 20.027 42.677 1.00 13.79 127 LYS A N 1
ATOM 982 C CA . LYS A 1 130 ? -12.692 19.777 44.001 1.00 13.70 127 LYS A CA 1
ATOM 983 C C . LYS A 1 130 ? -12.381 20.957 44.920 1.00 10.10 127 LYS A C 1
ATOM 984 O O . LYS A 1 130 ? -11.629 21.859 44.540 1.00 11.51 127 LYS A O 1
ATOM 990 N N . PRO A 1 131 ? -12.963 20.967 46.132 1.00 10.97 128 PRO A N 1
ATOM 991 C CA . PRO A 1 131 ? -12.686 22.114 47.007 1.00 8.70 128 PRO A CA 1
ATOM 992 C C . PRO A 1 131 ? -11.223 22.134 47.407 1.00 9.44 128 PRO A C 1
ATOM 993 O O . PRO A 1 131 ? -10.596 21.079 47.480 1.00 12.86 128 PRO A O 1
ATOM 997 N N . LEU A 1 132 ? -10.697 23.314 47.705 1.00 9.90 129 LEU A N 1
ATOM 998 C CA . LEU A 1 132 ? -9.299 23.443 48.100 1.00 8.89 129 LEU A CA 1
ATOM 999 C C . LEU A 1 132 ? -9.221 24.297 49.360 1.00 12.57 129 LEU A C 1
ATOM 1000 O O . LEU A 1 132 ? -9.781 25.395 49.395 1.00 7.64 129 LEU A O 1
ATOM 1005 N N . LEU A 1 133 ? -8.565 23.776 50.399 1.00 10.05 130 LEU A N 1
ATOM 1006 C CA . LEU A 1 133 ? -8.351 24.528 51.640 1.00 8.81 130 LEU A CA 1
ATOM 1007 C C . LEU A 1 133 ? -6.971 25.169 51.587 1.00 10.08 130 LEU A C 1
ATOM 1008 O O . LEU A 1 133 ? -5.999 24.524 51.196 1.00 9.37 130 LEU A O 1
ATOM 1013 N N . ILE A 1 134 ? -6.889 26.439 51.964 1.00 8.00 131 ILE A N 1
ATOM 1014 C CA . ILE A 1 134 ? -5.603 27.133 52.049 1.00 6.03 131 ILE A CA 1
ATOM 1015 C C . ILE A 1 134 ? -5.444 27.807 53.417 1.00 9.50 131 ILE A C 1
ATOM 1016 O O . ILE A 1 134 ? -6.375 28.424 53.941 1.00 6.66 131 ILE A O 1
ATOM 1021 N N . THR A 1 135 ? -4.261 27.676 54.002 1.00 6.74 132 THR A N 1
ATOM 1022 C CA . THR A 1 135 ? -4.003 28.238 55.328 1.00 6.47 132 THR A CA 1
ATOM 1023 C C . THR A 1 135 ? -2.502 28.474 55.408 1.00 9.26 132 THR A C 1
ATOM 1024 O O . THR A 1 135 ? -1.765 27.744 54.751 1.00 10.32 132 THR A O 1
ATOM 1028 N N . ASP A 1 136 ? -2.004 29.484 56.135 1.00 8.15 133 ASP A N 1
ATOM 1029 C CA . ASP A 1 136 ? -2.748 30.537 56.827 1.00 6.69 133 ASP A CA 1
ATOM 1030 C C . ASP A 1 136 ? -2.618 31.827 56.012 1.00 12.12 133 ASP A C 1
ATOM 1031 O O . ASP A 1 136 ? -1.507 32.289 55.756 1.00 11.81 133 ASP A O 1
ATOM 1036 N N . CYS A 1 137 ? -3.749 32.411 55.614 1.00 8.97 134 CYS A N 1
ATOM 1037 C CA . CYS A 1 137 ? -3.761 33.546 54.688 1.00 10.65 134 CYS A CA 1
ATOM 1038 C C . CYS A 1 137 ? -3.884 34.928 55.337 1.00 11.84 134 CYS A C 1
ATOM 1039 O O . CYS A 1 137 ? -3.883 35.937 54.623 1.00 11.55 134 CYS A O 1
ATOM 1042 N N . ALA A 1 138 ? -3.984 34.997 56.662 1.00 11.78 135 ALA A N 1
ATOM 1043 C CA . ALA A 1 138 ? -4.343 36.280 57.266 1.00 11.55 135 ALA A CA 1
ATOM 1044 C C . ALA A 1 138 ? -3.992 36.471 58.745 1.00 13.66 135 ALA A C 1
ATOM 1045 O O . ALA A 1 138 ? -4.170 37.569 59.277 1.00 14.40 135 ALA A O 1
ATOM 1055 N N . ASN A 1 140 ? -1.221 34.156 61.054 1.00 13.92 137 ASN A N 1
ATOM 1056 C CA . ASN A 1 140 ? 0.175 33.883 61.378 1.00 9.67 137 ASN A CA 1
ATOM 1057 C C . ASN A 1 140 ? 1.137 34.461 60.344 1.00 13.48 137 ASN A C 1
ATOM 1058 O O . ASN A 1 140 ? 1.150 34.035 59.193 1.00 14.24 137 ASN A O 1
ATOM 1063 N N . VAL A 1 141 ? 1.947 35.426 60.761 1.00 10.66 138 VAL A N 1
ATOM 1064 C CA . VAL A 1 141 ? 2.759 36.199 59.807 1.00 12.33 138 VAL A CA 1
ATOM 1065 C C . VAL A 1 141 ? 3.951 35.459 59.217 1.00 18.06 138 VAL A C 1
ATOM 1066 O O . VAL A 1 141 ? 4.121 35.411 57.992 1.00 13.14 138 VAL A O 1
ATOM 1070 N N . ALA A 1 142 ? 4.800 34.932 60.094 1.00 15.80 139 ALA A N 1
ATOM 1071 C CA . ALA A 1 142 ? 6.005 34.231 59.675 1.00 17.20 139 ALA A CA 1
ATOM 1072 C C . ALA A 1 142 ? 6.182 32.953 60.493 1.00 17.40 139 ALA A C 1
ATOM 1073 O O . ALA A 1 142 ? 7.115 32.837 61.290 1.00 15.24 139 ALA A O 1
ATOM 1075 N N . PRO A 1 143 ? 5.292 31.981 60.289 1.00 17.20 140 PRO A N 1
ATOM 1076 C CA . PRO A 1 143 ? 5.403 30.734 61.052 1.00 14.29 140 PRO A CA 1
ATOM 1077 C C . PRO A 1 143 ? 6.642 29.939 60.675 1.00 18.75 140 PRO A C 1
ATOM 1078 O O . PRO A 1 143 ? 7.017 29.844 59.496 1.00 17.75 140 PRO A O 1
ATOM 1082 N N . LYS A 1 144 ? 7.293 29.383 61.684 1.00 10.92 141 LYS A N 1
ATOM 1083 C CA . LYS A 1 144 ? 8.414 28.487 61.446 1.00 13.40 141 LYS A CA 1
ATOM 1084 C C . LYS A 1 144 ? 7.919 27.057 61.632 1.00 16.81 141 LYS A C 1
ATOM 1085 O O . LYS A 1 144 ? 6.723 26.825 61.619 1.00 13.68 141 LYS A O 1
ATOM 1091 N N . THR A 1 145 ? 8.827 26.103 61.813 1.00 14.58 142 THR A N 1
ATOM 1092 C CA . THR A 1 145 ? 8.440 24.695 61.766 1.00 18.72 142 THR A CA 1
ATOM 1093 C C . THR A 1 145 ? 7.335 24.332 62.759 1.00 17.07 142 THR A C 1
ATOM 1094 O O . THR A 1 145 ? 6.332 23.737 62.373 1.00 14.86 142 THR A O 1
ATOM 1098 N N . LYS A 1 146 ? 7.517 24.685 64.030 1.00 12.24 143 LYS A N 1
ATOM 1099 C CA . LYS A 1 146 ? 6.526 24.333 65.058 1.00 15.95 143 LYS A CA 1
ATOM 1100 C C . LYS A 1 146 ? 5.143 24.922 64.780 1.00 12.28 143 LYS A C 1
ATOM 1101 O O . LYS A 1 146 ? 4.117 24.242 64.943 1.00 14.49 143 LYS A O 1
ATOM 1107 N N . GLU A 1 147 ? 5.117 26.186 64.371 1.00 11.53 144 GLU A N 1
ATOM 1108 C CA . GLU A 1 147 ? 3.858 26.846 64.028 1.00 9.60 144 GLU A CA 1
ATOM 1109 C C . GLU A 1 147 ? 3.217 26.242 62.773 1.00 15.25 144 GLU A C 1
ATOM 1110 O O . GLU A 1 147 ? 2.004 26.082 62.709 1.00 10.58 144 GLU A O 1
ATOM 1116 N N . LYS A 1 148 ? 4.026 25.913 61.769 1.00 9.97 145 LYS A N 1
ATOM 1117 C CA . LYS A 1 148 ? 3.488 25.271 60.569 1.00 9.21 145 LYS A CA 1
ATOM 1118 C C . LYS A 1 148 ? 2.918 23.891 60.899 1.00 9.44 145 LYS A C 1
ATOM 1119 O O . LYS A 1 148 ? 1.951 23.435 60.283 1.00 13.77 145 LYS A O 1
ATOM 1125 N N . ILE A 1 149 ? 3.505 23.211 61.875 1.00 10.47 146 ILE A N 1
ATOM 1126 C CA . ILE A 1 149 ? 2.944 21.940 62.295 1.00 11.12 146 ILE A CA 1
ATOM 1127 C C . ILE A 1 149 ? 1.542 22.163 62.877 1.00 11.74 146 ILE A C 1
ATOM 1128 O O 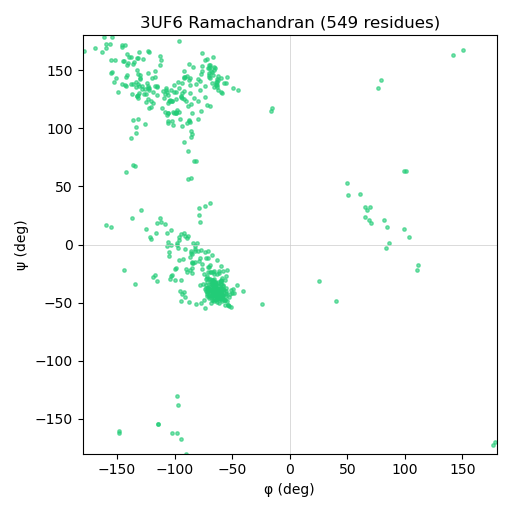. ILE A 1 149 ? 0.600 21.461 62.520 1.00 11.00 146 ILE A O 1
ATOM 1133 N N . ALA A 1 150 ? 1.413 23.161 63.750 1.00 9.48 147 ALA A N 1
ATOM 1134 C CA . ALA A 1 150 ? 0.127 23.491 64.365 1.00 16.61 147 ALA A CA 1
ATOM 1135 C C . ALA A 1 150 ? -0.894 23.926 63.319 1.00 12.96 147 ALA A C 1
ATOM 1136 O O . ALA A 1 150 ? -2.061 23.550 63.388 1.00 9.71 147 ALA A O 1
ATOM 1138 N N . ILE A 1 151 ? -0.448 24.716 62.351 1.00 8.21 148 ILE A N 1
ATOM 1139 C CA . ILE A 1 151 ? -1.337 25.168 61.278 1.00 8.33 148 ILE A CA 1
ATOM 1140 C C . ILE A 1 151 ? -1.877 23.972 60.503 1.00 10.75 148 ILE A C 1
ATOM 1141 O O . ILE A 1 151 ? -3.045 23.938 60.113 1.00 9.19 148 ILE A O 1
ATOM 1146 N N . THR A 1 152 ? -1.022 22.978 60.298 1.00 7.40 149 THR A N 1
ATOM 1147 C CA . THR A 1 152 ? -1.404 21.781 59.573 1.00 10.31 149 THR A CA 1
ATOM 1148 C C . THR A 1 152 ? -2.364 20.932 60.408 1.00 11.00 149 THR A C 1
ATOM 1149 O O . THR A 1 152 ? -3.310 20.350 59.874 1.00 14.82 149 THR A O 1
ATOM 1153 N N . GLU A 1 153 ? -2.133 20.880 61.716 1.00 8.42 150 GLU A N 1
ATOM 1154 C CA . GLU A 1 153 ? -3.047 20.177 62.623 1.00 8.90 150 GLU A CA 1
ATOM 1155 C C . GLU A 1 153 ? -4.449 20.781 62.572 1.00 11.23 150 GLU A C 1
ATOM 1156 O O . GLU A 1 153 ? -5.454 20.054 62.513 1.00 12.52 150 GLU A O 1
ATOM 1162 N N . ASN A 1 154 ? -4.514 22.109 62.605 1.00 11.36 151 ASN A N 1
ATOM 1163 C CA . ASN A 1 154 ? -5.790 22.807 62.514 1.00 10.43 151 ASN A CA 1
ATOM 1164 C C . ASN A 1 154 ? -6.484 22.490 61.199 1.00 11.49 151 ASN A C 1
ATOM 1165 O O . ASN A 1 154 ? -7.694 22.286 61.168 1.00 11.42 151 ASN A O 1
ATOM 1170 N N . ALA A 1 155 ? -5.713 22.437 60.115 1.00 8.18 152 ALA A N 1
ATOM 1171 C CA . ALA A 1 155 ? -6.298 22.138 58.807 1.00 7.77 152 ALA A CA 1
ATOM 1172 C C . ALA A 1 155 ? -6.821 20.691 58.747 1.00 13.65 152 ALA A C 1
ATOM 1173 O O . ALA A 1 155 ? -7.889 20.433 58.199 1.00 12.29 152 ALA A O 1
ATOM 1175 N N . LEU A 1 156 ? -6.071 19.755 59.321 1.00 9.13 153 LEU A N 1
ATOM 1176 C CA . LEU A 1 156 ? -6.512 18.364 59.410 1.00 10.01 153 LEU A CA 1
ATOM 1177 C C . LEU A 1 156 ? -7.837 18.233 60.160 1.00 13.98 153 LEU A C 1
ATOM 1178 O O . LEU A 1 156 ? -8.721 17.475 59.755 1.00 13.70 153 LEU A O 1
ATOM 1183 N N . ALA A 1 157 ? -7.965 18.958 61.266 1.00 13.44 154 ALA A N 1
ATOM 1184 C CA . ALA A 1 157 ? -9.196 18.919 62.047 1.00 11.84 154 ALA A CA 1
ATOM 1185 C C . ALA A 1 157 ? -10.365 19.471 61.239 1.00 13.36 154 ALA A C 1
ATOM 1186 O O . ALA A 1 157 ? -11.468 18.927 61.274 1.00 11.10 154 ALA A O 1
ATOM 1188 N N . VAL A 1 158 ? -10.129 20.555 60.511 1.00 9.15 155 VAL A N 1
ATOM 1189 C CA . VAL A 1 158 ? -11.196 21.143 59.707 1.00 9.33 155 VAL A CA 1
ATOM 1190 C C . VAL A 1 158 ? -11.593 20.171 58.608 1.00 14.46 155 VAL A C 1
ATOM 1191 O O . VAL A 1 158 ? -12.777 19.960 58.351 1.00 10.53 155 VAL A O 1
ATOM 1195 N N . ALA A 1 159 ? -10.594 19.554 57.979 1.00 9.63 156 ALA A N 1
ATOM 1196 C CA . ALA A 1 159 ? -10.852 18.598 56.901 1.00 13.23 156 ALA A CA 1
ATOM 1197 C C . ALA A 1 159 ? -11.797 17.499 57.364 1.00 10.28 156 ALA A C 1
ATOM 1198 O O . ALA A 1 159 ? -12.782 17.198 56.688 1.00 14.68 156 ALA A O 1
ATOM 1200 N N . HIS A 1 160 ? -11.516 16.901 58.521 1.00 12.27 157 HIS A N 1
ATOM 1201 C CA . HIS A 1 160 ? -12.428 15.890 59.048 1.00 15.16 157 HIS A CA 1
ATOM 1202 C C . HIS A 1 160 ? -13.817 16.430 59.377 1.00 15.86 157 HIS A C 1
ATOM 1203 O O . HIS A 1 160 ? -14.820 15.773 59.101 1.00 17.09 157 HIS A O 1
ATOM 1210 N N . GLN A 1 161 ? -13.891 17.623 59.961 1.00 11.93 158 GLN A N 1
ATOM 1211 C CA . GLN A 1 161 ? -15.191 18.185 60.332 1.00 13.52 158 GLN A CA 1
ATOM 1212 C C . GLN A 1 161 ? -16.105 18.427 59.136 1.00 15.56 158 GLN A C 1
ATOM 1213 O O . GLN A 1 161 ? -17.324 18.257 59.247 1.00 20.23 158 GLN A O 1
ATOM 1219 N N . ILE A 1 162 ? -15.532 18.828 58.005 1.00 12.85 159 ILE A N 1
ATOM 1220 C CA . ILE A 1 162 ? -16.353 19.165 56.838 1.00 16.74 159 ILE A CA 1
ATOM 1221 C C . ILE A 1 162 ? -16.450 18.029 55.824 1.00 19.91 159 ILE A C 1
ATOM 1222 O O . ILE A 1 162 ? -17.085 18.180 54.778 1.00 23.57 159 ILE A O 1
ATOM 1227 N N . GLY A 1 163 ? -15.813 16.901 56.133 1.00 19.85 160 GLY A N 1
ATOM 1228 C CA . GLY A 1 163 ? -16.056 15.666 55.408 1.00 25.12 160 GLY A CA 1
ATOM 1229 C C . GLY A 1 163 ? -15.052 15.292 54.337 1.00 22.69 160 GLY A C 1
ATOM 1230 O O . GLY A 1 163 ? -15.317 14.414 53.518 1.00 25.55 160 GLY A O 1
ATOM 1231 N N . ILE A 1 164 ? -13.903 15.955 54.332 1.00 14.75 161 ILE A N 1
ATOM 1232 C CA . ILE A 1 164 ? -12.847 15.605 53.401 1.00 24.58 161 ILE A CA 1
ATOM 1233 C C . ILE A 1 164 ? -11.996 14.518 54.031 1.00 22.73 161 ILE A C 1
ATOM 1234 O O . ILE A 1 164 ? -11.227 14.774 54.958 1.00 27.91 161 ILE A O 1
ATOM 1239 N N . THR A 1 165 ? -12.146 13.297 53.535 1.00 21.93 162 THR A N 1
ATOM 1240 C CA . THR A 1 165 ? -11.397 12.166 54.076 1.00 23.33 162 THR A CA 1
ATOM 1241 C C . THR A 1 165 ? -10.025 12.020 53.415 1.00 22.72 162 THR A C 1
ATOM 1242 O O . THR A 1 165 ? -9.871 12.252 52.207 1.00 22.15 162 THR A O 1
ATOM 1246 N N . ASN A 1 166 ? -9.033 11.635 54.217 1.00 16.28 163 ASN A N 1
ATOM 1247 C CA . ASN A 1 166 ? -7.680 11.409 53.723 1.00 14.31 163 ASN A CA 1
ATOM 1248 C C . ASN A 1 166 ? -7.181 12.574 52.872 1.00 20.52 163 ASN A C 1
ATOM 1249 O O . ASN A 1 166 ? -6.732 12.369 51.747 1.00 13.20 163 ASN A O 1
ATOM 1254 N N . PRO A 1 167 ? -7.253 13.802 53.416 1.00 18.72 164 PRO A N 1
ATOM 1255 C CA . PRO A 1 167 ? -6.850 14.979 52.643 1.00 16.84 164 PRO A CA 1
ATOM 1256 C C . PRO A 1 167 ? -5.371 14.921 52.310 1.00 19.41 164 PRO A C 1
ATOM 1257 O O . PRO A 1 167 ? -4.560 14.539 53.151 1.00 18.44 164 PRO A O 1
ATOM 1261 N N . LYS A 1 168 ? -5.039 15.278 51.076 1.00 10.80 165 LYS A N 1
ATOM 1262 C CA . LYS A 1 168 ? -3.656 15.373 50.649 1.00 15.09 165 LYS A CA 1
ATOM 1263 C C . LYS A 1 168 ? -3.184 16.790 50.929 1.00 16.35 165 LYS A C 1
ATOM 1264 O O . LYS A 1 168 ? -3.792 17.751 50.465 1.00 14.38 165 LYS A O 1
ATOM 1270 N N . ILE A 1 169 ? -2.113 16.895 51.708 1.00 8.88 166 ILE A N 1
ATOM 1271 C CA . ILE A 1 169 ? -1.587 18.162 52.184 1.00 10.82 166 ILE A CA 1
ATOM 1272 C C . ILE A 1 169 ? -0.287 18.490 51.445 1.00 8.75 166 ILE A C 1
ATOM 1273 O O . ILE A 1 169 ? 0.564 17.612 51.263 1.00 12.39 166 ILE A O 1
ATOM 1278 N N . ALA A 1 170 ? -0.152 19.738 51.000 1.00 8.70 167 ALA A N 1
ATOM 1279 C CA . ALA A 1 170 ? 1.040 20.192 50.291 1.00 11.56 167 ALA A CA 1
ATOM 1280 C C . ALA A 1 170 ? 1.632 21.406 50.989 1.00 11.93 167 ALA A C 1
ATOM 1281 O O . ALA A 1 170 ? 0.954 22.420 51.164 1.00 11.86 167 ALA A O 1
ATOM 1283 N N . LEU A 1 171 ? 2.892 21.315 51.398 1.00 8.45 168 LEU A N 1
ATOM 1284 C CA . LEU A 1 171 ? 3.589 22.490 51.922 1.00 11.06 168 LEU A CA 1
ATOM 1285 C C . LEU A 1 171 ? 4.161 23.278 50.746 1.00 12.28 168 LEU A C 1
ATOM 1286 O O . LEU A 1 171 ? 5.066 22.806 50.062 1.00 11.94 168 LEU A O 1
ATOM 1291 N N . LEU A 1 172 ? 3.642 24.478 50.518 1.00 7.38 169 LEU A N 1
ATOM 1292 C CA . LEU A 1 172 ? 4.032 25.270 49.353 1.00 10.10 169 LEU A CA 1
ATOM 1293 C C . LEU A 1 172 ? 5.354 25.985 49.533 1.00 11.30 169 LEU A C 1
ATOM 1294 O O . LEU A 1 172 ? 5.633 26.509 50.607 1.00 10.74 169 LEU A O 1
ATOM 1299 N N . SER A 1 173 ? 6.137 26.042 48.455 1.00 10.74 170 SER A N 1
ATOM 1300 C CA . SER A 1 173 ? 7.291 26.937 48.363 1.00 11.61 170 SER A CA 1
ATOM 1301 C C . SER A 1 173 ? 7.439 27.347 46.897 1.00 7.36 170 SER A C 1
ATOM 1302 O O . SER A 1 173 ? 6.513 27.189 46.115 1.00 15.03 170 SER A O 1
ATOM 1305 N N . ALA A 1 174 ? 8.608 27.852 46.520 1.00 11.37 171 ALA A N 1
ATOM 1306 C CA . ALA A 1 174 ? 8.829 28.228 45.127 1.00 8.51 171 ALA A CA 1
ATOM 1307 C C . ALA A 1 174 ? 9.535 27.150 44.309 1.00 10.48 171 ALA A C 1
ATOM 1308 O O . ALA A 1 174 ? 9.587 27.239 43.079 1.00 13.40 171 ALA A O 1
ATOM 1310 N N . VAL A 1 175 ? 10.090 26.158 45.001 1.00 9.92 172 VAL A N 1
ATOM 1311 C CA . VAL A 1 175 ? 10.830 25.070 44.373 1.00 9.75 172 VAL A CA 1
ATOM 1312 C C . VAL A 1 175 ? 10.605 23.778 45.152 1.00 12.05 172 VAL A C 1
ATOM 1313 O O . VAL A 1 175 ? 10.064 23.799 46.260 1.00 12.03 172 VAL A O 1
ATOM 1317 N N . GLU A 1 176 ? 11.053 22.658 44.582 1.00 11.10 173 GLU A N 1
ATOM 1318 C CA . GLU A 1 176 ? 10.951 21.362 45.237 1.00 13.91 173 GLU A CA 1
ATOM 1319 C C . GLU A 1 176 ? 12.266 20.965 45.900 1.00 17.53 173 GLU A C 1
ATOM 1320 O O . GLU A 1 176 ? 12.279 20.134 46.800 1.00 18.22 173 GLU A O 1
ATOM 1326 N N . GLU A 1 177 ? 13.373 21.551 45.458 1.00 14.55 174 GLU A N 1
ATOM 1327 C CA . GLU A 1 177 ? 14.667 21.162 46.006 1.00 22.53 174 GLU A CA 1
ATOM 1328 C C . GLU A 1 177 ? 14.853 21.807 47.371 1.00 22.62 174 GLU A C 1
ATOM 1329 O O . GLU A 1 177 ? 14.590 22.996 47.548 1.00 29.51 174 GLU A O 1
ATOM 1335 N N . VAL A 1 178 ? 15.290 21.016 48.341 1.00 14.19 175 VAL A N 1
ATOM 1336 C CA . VAL A 1 178 ? 15.501 21.537 49.684 1.00 15.36 175 VAL A CA 1
ATOM 1337 C C . VAL A 1 178 ? 16.874 22.188 49.743 1.00 19.58 175 VAL A C 1
ATOM 1338 O O . VAL A 1 178 ? 17.870 21.562 49.396 1.00 16.48 175 VAL A O 1
ATOM 1342 N N . THR A 1 179 ? 16.926 23.439 50.180 1.00 15.11 176 THR A N 1
ATOM 1343 C CA . THR A 1 179 ? 18.182 24.177 50.208 1.00 18.99 176 THR A CA 1
ATOM 1344 C C . THR A 1 179 ? 18.146 25.239 51.294 1.00 18.53 176 THR A C 1
ATOM 1345 O O . THR A 1 179 ? 17.124 25.900 51.501 1.00 15.00 176 THR A O 1
ATOM 1349 N N . ALA A 1 180 ? 19.270 25.386 51.992 1.00 18.58 177 ALA A N 1
ATOM 1350 C CA . ALA A 1 180 ? 19.392 26.375 53.052 1.00 13.80 177 ALA A CA 1
ATOM 1351 C C . ALA A 1 180 ? 19.205 27.791 52.530 1.00 15.01 177 ALA A C 1
ATOM 1352 O O . ALA A 1 180 ? 18.845 28.687 53.288 1.00 14.25 177 ALA A O 1
ATOM 1354 N N . LYS A 1 181 ? 19.429 27.985 51.233 1.00 19.22 178 LYS A N 1
ATOM 1355 C CA . LYS A 1 181 ? 19.252 29.294 50.609 1.00 23.58 178 LYS A CA 1
ATOM 1356 C C . LYS A 1 181 ? 17.787 29.733 50.520 1.00 21.74 178 LYS A C 1
ATOM 1357 O O . LYS A 1 181 ? 17.502 30.894 50.221 1.00 16.85 178 LYS A O 1
ATOM 1371 N N . PRO A 1 183 ? 14.935 29.024 53.218 1.00 16.19 180 PRO A N 1
ATOM 1372 C CA . PRO A 1 183 ? 14.589 28.371 54.487 1.00 19.82 180 PRO A CA 1
ATOM 1373 C C . PRO A 1 183 ? 13.176 27.803 54.549 1.00 15.95 180 PRO A C 1
ATOM 1374 O O . PRO A 1 183 ? 12.930 26.907 55.351 1.00 16.82 180 PRO A O 1
ATOM 1378 N N . SER A 1 184 ? 12.262 28.294 53.721 1.00 15.45 181 SER A N 1
ATOM 1379 C CA . SER A 1 184 ? 10.920 27.730 53.697 1.00 14.23 181 SER A CA 1
ATOM 1380 C C . SER A 1 184 ? 10.947 26.283 53.188 1.00 14.64 181 SER A C 1
ATOM 1381 O O . SER A 1 184 ? 10.077 25.485 53.529 1.00 12.68 181 SER A O 1
ATOM 1384 N N . THR A 1 185 ? 11.952 25.932 52.388 1.00 14.44 182 THR A N 1
ATOM 1385 C CA . THR A 1 185 ? 12.071 24.546 51.933 1.00 10.45 182 THR A CA 1
ATOM 1386 C C . THR A 1 185 ? 12.496 23.619 53.069 1.00 12.47 182 THR A C 1
ATOM 1387 O O . THR A 1 185 ? 12.051 22.473 53.133 1.00 15.64 182 THR A O 1
ATOM 1391 N N . LEU A 1 186 ? 13.382 24.108 53.937 1.00 13.11 183 LEU A N 1
ATOM 1392 C CA . LEU A 1 186 ? 13.844 23.345 55.097 1.00 17.92 183 LEU A CA 1
ATOM 1393 C C . LEU A 1 186 ? 12.699 23.138 56.079 1.00 15.01 183 LEU A C 1
ATOM 1394 O O . LEU A 1 186 ? 12.534 22.053 56.646 1.00 17.77 183 LEU A O 1
ATOM 1399 N N . GLU A 1 187 ? 11.914 24.189 56.296 1.00 11.90 184 GLU A N 1
ATOM 1400 C CA . GLU A 1 187 ? 10.762 24.085 57.187 1.00 16.75 184 GLU A CA 1
ATOM 1401 C C . GLU A 1 187 ? 9.749 23.096 56.643 1.00 14.96 184 GLU A C 1
ATOM 1402 O O . GLU A 1 187 ? 9.227 22.265 57.383 1.00 14.15 184 GLU A O 1
ATOM 1408 N N . ALA A 1 188 ? 9.487 23.178 55.342 1.00 13.72 185 ALA A N 1
ATOM 1409 C CA . ALA A 1 188 ? 8.570 22.245 54.704 1.00 14.32 185 ALA A CA 1
ATOM 1410 C C . ALA A 1 188 ? 9.019 20.797 54.928 1.00 15.26 185 ALA A C 1
ATOM 1411 O O . ALA A 1 188 ? 8.220 19.931 55.296 1.00 14.21 185 ALA A O 1
ATOM 1413 N N . GLN A 1 189 ? 10.299 20.533 54.706 1.00 12.97 186 GLN A N 1
ATOM 1414 C CA A GLN A 1 189 ? 10.824 19.184 54.874 0.41 17.24 186 GLN A CA 1
ATOM 1415 C CA B GLN A 1 189 ? 10.844 19.193 54.883 0.59 17.54 186 GLN A CA 1
ATOM 1416 C C . GLN A 1 189 ? 10.639 18.695 56.309 1.00 17.39 186 GLN A C 1
ATOM 1417 O O . GLN A 1 189 ? 10.303 17.534 56.535 1.00 14.23 186 GLN A O 1
ATOM 1428 N N . GLU A 1 190 ? 10.855 19.579 57.274 1.00 13.94 187 GLU A N 1
ATOM 1429 C CA . GLU A 1 190 ? 10.672 19.218 58.678 1.00 16.66 187 GLU A CA 1
ATOM 1430 C C . GLU A 1 190 ? 9.213 18.930 59.026 1.00 20.15 187 GLU A C 1
ATOM 1431 O O . GLU A 1 190 ? 8.936 18.105 59.894 1.00 15.12 187 GLU A O 1
ATOM 1437 N N . VAL A 1 191 ? 8.278 19.604 58.363 1.00 14.69 188 VAL A N 1
ATOM 1438 C CA . VAL A 1 191 ? 6.873 19.319 58.626 1.00 16.40 188 VAL A CA 1
ATOM 1439 C C . VAL A 1 191 ? 6.516 17.962 58.037 1.00 14.44 188 VAL A C 1
ATOM 1440 O O . VAL A 1 191 ? 5.837 17.176 58.674 1.00 12.56 188 VAL A O 1
ATOM 1444 N N . VAL A 1 192 ? 7.000 17.682 56.828 1.00 14.38 189 VAL A N 1
ATOM 1445 C CA . VAL A 1 192 ? 6.818 16.364 56.220 1.00 16.74 189 VAL A CA 1
ATOM 1446 C C . VAL A 1 192 ? 7.424 15.271 57.102 1.00 16.57 189 VAL A C 1
ATOM 1447 O O . VAL A 1 192 ? 6.785 14.246 57.371 1.00 15.64 189 VAL A O 1
ATOM 1451 N N . GLN A 1 193 ? 8.642 15.502 57.587 1.00 14.59 190 GLN A N 1
ATOM 1452 C CA . GLN A 1 193 ? 9.282 14.537 58.484 1.00 17.02 190 GLN A CA 1
ATOM 1453 C C . GLN A 1 193 ? 8.433 14.279 59.730 1.00 18.19 190 GLN A C 1
ATOM 1454 O O . GLN A 1 193 ? 8.388 13.163 60.245 1.00 19.85 190 GLN A O 1
ATOM 1460 N N . HIS A 1 194 ? 7.745 15.310 60.207 1.00 15.19 191 HIS A N 1
ATOM 1461 C CA . HIS A 1 194 ? 6.945 15.168 61.422 1.00 15.66 191 HIS A CA 1
ATOM 1462 C C . HIS A 1 194 ? 5.678 14.329 61.212 1.00 16.33 191 HIS A C 1
ATOM 1463 O O . HIS A 1 194 ? 5.353 13.461 62.037 1.00 26.32 191 HIS A O 1
ATOM 1470 N N . PHE A 1 195 ? 4.973 14.580 60.113 1.00 18.40 192 PHE A N 1
ATOM 1471 C CA . PHE A 1 195 ? 3.705 13.906 59.825 1.00 20.98 192 PHE A CA 1
ATOM 1472 C C . PHE A 1 195 ? 3.907 12.684 58.949 1.00 35.99 192 PHE A C 1
ATOM 1473 O O . PHE A 1 195 ? 3.131 11.726 59.017 1.00 31.50 192 PHE A O 1
ATOM 1481 N N . GLY A 1 196 ? 4.936 12.758 58.106 1.00 49.88 193 GLY A N 1
ATOM 1482 C CA . GLY A 1 196 ? 5.207 11.776 57.069 1.00 49.06 193 GLY A CA 1
ATOM 1483 C C . GLY A 1 196 ? 4.659 10.384 57.292 1.00 50.97 193 GLY A C 1
ATOM 1484 O O . GLY A 1 196 ? 3.984 9.837 56.422 1.00 58.53 193 GLY A O 1
ATOM 1485 N N . ASN A 1 197 ? 4.938 9.816 58.458 1.00 45.84 194 ASN A N 1
ATOM 1486 C CA . ASN A 1 197 ? 4.581 8.431 58.740 1.00 44.24 194 ASN A CA 1
ATOM 1487 C C . ASN A 1 197 ? 3.125 8.178 59.136 1.00 42.37 194 ASN A C 1
ATOM 1488 O O . ASN A 1 197 ? 2.721 7.029 59.289 1.00 46.86 194 ASN A O 1
ATOM 1493 N N . GLN A 1 198 ? 2.339 9.236 59.300 1.00 40.88 195 GLN A N 1
ATOM 1494 C CA . GLN A 1 198 ? 0.968 9.076 59.779 1.00 45.34 195 GLN A CA 1
ATOM 1495 C C . GLN A 1 198 ? -0.117 9.548 58.806 1.00 40.49 195 GLN A C 1
ATOM 1496 O O . GLN A 1 198 ? -1.238 9.046 58.834 1.00 45.90 195 GLN A O 1
ATOM 1502 N N . ILE A 1 199 ? 0.214 10.512 57.955 1.00 27.87 196 ILE A N 1
ATOM 1503 C CA . ILE A 1 199 ? -0.750 11.056 56.996 1.00 31.23 196 ILE A CA 1
ATOM 1504 C C . ILE A 1 199 ? -0.054 11.439 55.694 1.00 25.68 196 ILE A C 1
ATOM 1505 O O . ILE A 1 199 ? 1.175 11.437 55.621 1.00 27.91 196 ILE A O 1
ATOM 1510 N N . SER A 1 200 ? -0.836 11.793 54.676 1.00 29.71 197 SER A N 1
ATOM 1511 C CA A SER A 1 200 ? -0.289 12.156 53.372 0.47 24.34 197 SER A CA 1
ATOM 1512 C CA B SER A 1 200 ? -0.270 12.151 53.378 0.53 24.19 197 SER A CA 1
ATOM 1513 C C . SER A 1 200 ? 0.152 13.611 53.333 1.00 27.96 197 SER A C 1
ATOM 1514 O O . SER A 1 200 ? -0.671 14.505 53.118 1.00 29.46 197 SER A O 1
ATOM 1519 N N . VAL A 1 201 ? 1.443 13.854 53.533 1.00 21.57 198 VAL A N 1
ATOM 1520 C CA . VAL A 1 201 ? 1.945 15.221 53.446 1.00 17.22 198 VAL A CA 1
ATOM 1521 C C . VAL A 1 201 ? 3.143 15.292 52.497 1.00 16.92 198 VAL A C 1
ATOM 1522 O O . VAL A 1 201 ? 4.046 14.454 52.553 1.00 25.78 198 VAL A O 1
ATOM 1526 N N . SER A 1 202 ? 3.142 16.280 51.611 1.00 14.65 199 SER A N 1
ATOM 1527 C CA . SER A 1 202 ? 4.218 16.431 50.626 1.00 13.84 199 SER A CA 1
ATOM 1528 C C . SER A 1 202 ? 4.773 17.832 50.699 1.00 15.96 199 SER A C 1
ATOM 1529 O O . SER A 1 202 ? 4.102 18.740 51.176 1.00 14.08 199 SER A O 1
ATOM 1532 N N . GLY A 1 203 ? 5.986 18.018 50.198 1.00 15.46 200 GLY A N 1
ATOM 1533 C CA . GLY A 1 203 ? 6.580 19.342 50.183 1.00 11.56 200 GLY A CA 1
ATOM 1534 C C . GLY A 1 203 ? 8.060 19.277 50.488 1.00 13.92 200 GLY A C 1
ATOM 1535 O O . GLY A 1 203 ? 8.556 18.263 50.999 1.00 14.39 200 GLY A O 1
ATOM 1536 N N . PRO A 1 204 ? 8.785 20.355 50.172 1.00 15.13 201 PRO A N 1
ATOM 1537 C CA . PRO A 1 204 ? 8.230 21.569 49.571 1.00 10.25 201 PRO A CA 1
ATOM 1538 C C . PRO A 1 204 ? 7.795 21.334 48.125 1.00 14.53 201 PRO A C 1
ATOM 1539 O O . PRO A 1 204 ? 8.450 20.576 47.404 1.00 10.75 201 PRO A O 1
ATOM 1543 N N . LEU A 1 205 ? 6.704 21.979 47.722 1.00 12.66 202 LEU A N 1
ATOM 1544 C CA . LEU A 1 205 ? 6.187 21.881 46.355 1.00 14.08 202 LEU A CA 1
ATOM 1545 C C . LEU A 1 205 ? 5.879 23.290 45.884 1.00 13.00 202 LEU A C 1
ATOM 1546 O O . LEU A 1 205 ? 5.357 24.093 46.655 1.00 14.00 202 LEU A O 1
ATOM 1551 N N . ALA A 1 206 ? 6.188 23.598 44.625 1.00 8.68 203 ALA A N 1
ATOM 1552 C CA . ALA A 1 206 ? 5.659 24.806 44.011 1.00 11.38 203 ALA A CA 1
ATOM 1553 C C . ALA A 1 206 ? 4.186 24.546 43.715 1.00 8.70 203 ALA A C 1
ATOM 1554 O O . ALA A 1 206 ? 3.755 23.390 43.626 1.00 9.91 203 ALA A O 1
ATOM 1556 N N . LEU A 1 207 ? 3.404 25.612 43.563 1.00 8.87 204 LEU A N 1
ATOM 1557 C CA . LEU A 1 207 ? 1.966 25.453 43.416 1.00 8.63 204 LEU A CA 1
ATOM 1558 C C . LEU A 1 207 ? 1.593 24.547 42.243 1.00 10.22 204 LEU A C 1
ATOM 1559 O O . LEU A 1 207 ? 0.665 23.750 42.357 1.00 8.29 204 LEU A O 1
ATOM 1564 N N . ASP A 1 208 ? 2.306 24.659 41.121 1.00 10.50 205 ASP A N 1
ATOM 1565 C CA . ASP A 1 208 ? 1.974 23.833 39.945 1.00 12.38 205 ASP A CA 1
ATOM 1566 C C . ASP A 1 208 ? 1.975 22.334 40.268 1.00 14.10 205 ASP A C 1
ATOM 1567 O O . ASP A 1 208 ? 1.124 21.567 39.795 1.00 11.80 205 ASP A O 1
ATOM 1572 N N . VAL A 1 209 ? 2.937 21.915 41.075 1.00 9.00 206 VAL A N 1
ATOM 1573 C CA . VAL A 1 209 ? 3.026 20.509 41.422 1.00 9.78 206 VAL A CA 1
ATOM 1574 C C . VAL A 1 209 ? 1.864 20.065 42.311 1.00 10.23 206 VAL A C 1
ATOM 1575 O O . VAL A 1 209 ? 1.388 18.936 42.201 1.00 11.21 206 VAL A O 1
ATOM 1579 N N . ALA A 1 210 ? 1.391 20.961 43.171 1.00 9.09 207 ALA A N 1
ATOM 1580 C CA . ALA A 1 210 ? 0.344 20.607 44.123 1.00 9.93 207 ALA A CA 1
ATOM 1581 C C . ALA A 1 210 ? -1.009 20.440 43.438 1.00 13.74 207 ALA A C 1
ATOM 1582 O O . ALA A 1 210 ? -1.807 19.599 43.837 1.00 11.83 207 ALA A O 1
ATOM 1584 N N . ILE A 1 211 ? -1.268 21.237 42.403 1.00 8.77 208 ILE A N 1
ATOM 1585 C CA . ILE A 1 211 ? -2.613 21.268 41.819 1.00 9.23 208 ILE A CA 1
ATOM 1586 C C . ILE A 1 211 ? -2.731 20.893 40.333 1.00 12.96 208 ILE A C 1
ATOM 1587 O O . ILE A 1 211 ? -3.824 20.953 39.766 1.00 15.26 208 ILE A O 1
ATOM 1592 N N . SER A 1 212 ? -1.626 20.483 39.716 1.00 12.40 209 SER A N 1
ATOM 1593 C CA . SER A 1 212 ? -1.646 20.044 38.325 1.00 12.43 209 SER A CA 1
ATOM 1594 C C . SER A 1 212 ? -0.825 18.774 38.133 1.00 11.55 209 SER A C 1
ATOM 1595 O O . SER A 1 212 ? 0.408 18.802 38.177 1.00 12.14 209 SER A O 1
ATOM 1598 N N . LYS A 1 213 ? -1.508 17.655 37.925 1.00 14.28 210 LYS A N 1
ATOM 1599 C CA . LYS A 1 213 ? -0.814 16.381 37.787 1.00 16.92 210 LYS A CA 1
ATOM 1600 C C . LYS A 1 213 ? 0.143 16.410 36.593 1.00 18.11 210 LYS A C 1
ATOM 1601 O O . LYS A 1 213 ? 1.244 15.866 36.652 1.00 15.29 210 LYS A O 1
ATOM 1607 N N . GLU A 1 214 ? -0.260 17.074 35.519 1.00 15.39 211 GLU A N 1
ATOM 1608 C CA . GLU A 1 214 ? 0.589 17.124 34.328 1.00 22.58 211 GLU A CA 1
ATOM 1609 C C . GLU A 1 214 ? 1.802 18.032 34.542 1.00 19.16 211 GLU A C 1
ATOM 1610 O O . GLU A 1 214 ? 2.892 17.730 34.078 1.00 16.10 211 GLU A O 1
ATOM 1616 N N . ALA A 1 215 ? 1.621 19.138 35.264 1.00 16.89 212 ALA A N 1
ATOM 1617 C CA . ALA A 1 215 ? 2.757 19.984 35.587 1.00 13.62 212 ALA A CA 1
ATOM 1618 C C . ALA A 1 215 ? 3.755 19.191 36.425 1.00 14.36 212 ALA A C 1
ATOM 1619 O O . ALA A 1 215 ? 4.968 19.323 36.257 1.00 15.73 212 ALA A O 1
ATOM 1621 N N . ALA A 1 216 ? 3.243 18.357 37.323 1.00 16.24 213 ALA A N 1
ATOM 1622 C CA . ALA A 1 216 ? 4.108 17.555 38.188 1.00 13.16 213 ALA A CA 1
ATOM 1623 C C . ALA A 1 216 ? 4.878 16.519 37.371 1.00 17.24 213 ALA A C 1
ATOM 1624 O O . ALA A 1 216 ? 6.086 16.333 37.559 1.00 17.90 213 ALA A O 1
ATOM 1626 N N . LEU A 1 217 ? 4.189 15.849 36.452 1.00 13.97 214 LEU A N 1
ATOM 1627 C CA A LEU A 1 217 ? 4.857 14.891 35.581 0.76 20.66 214 LEU A CA 1
ATOM 1628 C CA B LEU A 1 217 ? 4.841 14.897 35.560 0.24 19.15 214 LEU A CA 1
ATOM 1629 C C . LEU A 1 217 ? 6.025 15.529 34.830 1.00 22.08 214 LEU A C 1
ATOM 1630 O O . LEU A 1 217 ? 7.096 14.931 34.719 1.00 20.03 214 LEU A O 1
ATOM 1639 N N . HIS A 1 218 ? 5.828 16.741 34.321 1.00 18.61 215 HIS A N 1
ATOM 1640 C CA . HIS A 1 218 ? 6.870 17.394 33.516 1.00 18.41 215 HIS A CA 1
ATOM 1641 C C . HIS A 1 218 ? 8.049 17.882 34.351 1.00 22.36 215 HIS A C 1
ATOM 1642 O O . HIS A 1 218 ? 9.093 18.252 33.813 1.00 26.63 215 HIS A O 1
ATOM 1649 N N . LYS A 1 219 ? 7.873 17.872 35.664 1.00 15.60 216 LYS A N 1
ATOM 1650 C CA . LYS A 1 219 ? 8.967 18.105 36.597 1.00 16.07 216 LYS A CA 1
ATOM 1651 C C . LYS A 1 219 ? 9.555 16.786 37.092 1.00 21.18 216 LYS A C 1
ATOM 1652 O O . LYS A 1 219 ? 10.436 16.774 37.950 1.00 27.95 216 LYS A O 1
ATOM 1658 N N . GLY A 1 220 ? 9.061 15.677 36.553 1.00 20.33 217 GLY A N 1
ATOM 1659 C CA . GLY A 1 220 ? 9.569 14.361 36.912 1.00 26.79 217 GLY A CA 1
ATOM 1660 C C . GLY A 1 220 ? 8.998 13.796 38.204 1.00 27.99 217 GLY A C 1
ATOM 1661 O O . GLY A 1 220 ? 9.582 12.904 38.821 1.00 30.84 217 GLY A O 1
ATOM 1662 N N . ILE A 1 221 ? 7.845 14.313 38.608 1.00 22.63 218 ILE A N 1
ATOM 1663 C CA . ILE A 1 221 ? 7.209 13.917 39.856 1.00 18.74 218 ILE A CA 1
ATOM 1664 C C . ILE A 1 221 ? 5.937 13.131 39.561 1.00 24.98 218 ILE A C 1
ATOM 1665 O O . ILE A 1 221 ? 5.001 13.666 38.970 1.00 24.64 218 ILE A O 1
ATOM 1670 N N . THR A 1 222 ? 5.901 11.867 39.974 1.00 25.98 219 THR A N 1
ATOM 1671 C CA . THR A 1 222 ? 4.754 11.009 39.691 1.00 32.63 219 THR A CA 1
ATOM 1672 C C . THR A 1 222 ? 4.019 10.544 40.951 1.00 36.40 219 THR A C 1
ATOM 1673 O O . THR A 1 222 ? 3.161 9.663 40.882 1.00 33.14 219 THR A O 1
ATOM 1677 N N . ASP A 1 223 ? 4.360 11.124 42.097 1.00 38.93 220 ASP A N 1
ATOM 1678 C CA . ASP A 1 223 ? 3.666 10.811 43.342 1.00 42.66 220 ASP A CA 1
ATOM 1679 C C . ASP A 1 223 ? 2.155 10.899 43.136 1.00 39.23 220 ASP A C 1
ATOM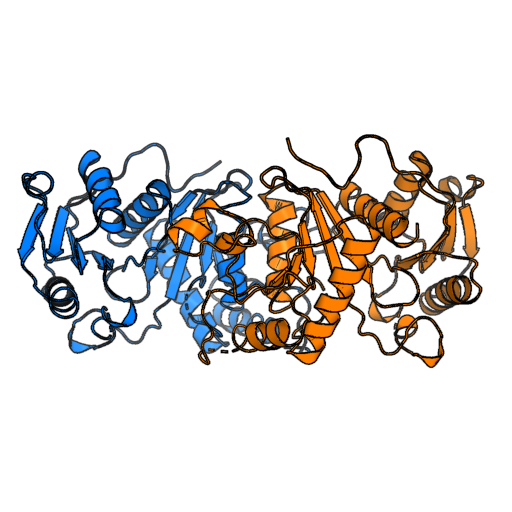 1680 O O . ASP A 1 223 ? 1.658 11.853 42.534 1.00 37.95 220 ASP A O 1
ATOM 1685 N N . SER A 1 224 ? 1.424 9.910 43.644 1.00 37.74 221 SER A N 1
ATOM 1686 C CA . SER A 1 224 ? -0.029 9.873 43.476 1.00 38.71 221 SER A CA 1
ATOM 1687 C C . SER A 1 224 ? -0.739 11.092 44.078 1.00 35.98 221 SER A C 1
ATOM 1688 O O . SER A 1 224 ? -1.890 11.377 43.740 1.00 35.24 221 SER A O 1
ATOM 1691 N N . SER A 1 225 ? -0.062 11.812 44.968 1.00 30.40 222 SER A N 1
ATOM 1692 C CA . SER A 1 225 ? -0.664 13.003 45.551 1.00 26.57 222 SER A CA 1
ATOM 1693 C C . SER A 1 225 ? -0.501 14.206 44.624 1.00 23.41 222 SER A C 1
ATOM 1694 O O . SER A 1 225 ? -1.169 15.227 44.797 1.00 23.11 222 SER A O 1
ATOM 1697 N N . ALA A 1 226 ? 0.392 14.075 43.644 1.00 25.87 223 ALA A N 1
ATOM 1698 C CA . ALA A 1 226 ? 0.689 15.171 42.731 1.00 22.64 223 ALA A CA 1
ATOM 1699 C C . ALA A 1 226 ? -0.556 15.625 41.990 1.00 16.96 223 ALA A C 1
ATOM 1700 O O . ALA A 1 226 ? -1.283 14.811 41.421 1.00 20.49 223 ALA A O 1
ATOM 1702 N N . GLY A 1 227 ? -0.793 16.930 41.998 1.00 17.91 224 GLY A N 1
ATOM 1703 C CA . GLY A 1 227 ? -1.932 17.503 41.307 1.00 17.34 224 GLY A CA 1
ATOM 1704 C C . GLY A 1 227 ? -3.270 17.196 41.946 1.00 23.70 224 GLY A C 1
ATOM 1705 O O . GLY A 1 227 ? -4.313 17.328 41.311 1.00 30.01 224 GLY A O 1
ATOM 1706 N N . GLU A 1 228 ? -3.246 16.792 43.212 1.00 17.10 225 GLU A N 1
ATOM 1707 C CA . GLU A 1 228 ? -4.469 16.391 43.892 1.00 16.05 225 GLU A CA 1
ATOM 1708 C C . GLU A 1 228 ? -4.541 16.954 45.298 1.00 15.00 225 GLU A C 1
ATOM 1709 O O . GLU A 1 228 ? -5.232 16.396 46.158 1.00 17.28 225 GLU A O 1
ATOM 1715 N N . ALA A 1 229 ? -3.820 18.040 45.553 1.00 10.79 226 ALA A N 1
ATOM 1716 C CA . ALA A 1 229 ? -3.867 18.649 46.887 1.00 14.40 226 ALA A CA 1
ATOM 1717 C C . ALA A 1 229 ? -5.297 19.005 47.332 1.00 12.96 226 ALA A C 1
ATOM 1718 O O . ALA A 1 229 ? -6.096 19.485 46.535 1.00 9.64 226 ALA A O 1
ATOM 1720 N N . ASP A 1 230 ? -5.599 18.753 48.604 1.00 9.67 227 ASP A N 1
ATOM 1721 C CA . ASP A 1 230 ? -6.850 19.201 49.223 1.00 12.96 227 ASP A CA 1
ATOM 1722 C C . ASP A 1 230 ? -6.569 20.395 50.124 1.00 12.88 227 ASP A C 1
ATOM 1723 O O . ASP A 1 230 ? -7.435 21.245 50.341 1.00 12.89 227 ASP A O 1
ATOM 1728 N N . ILE A 1 231 ? -5.357 20.423 50.668 1.00 7.87 228 ILE A N 1
ATOM 1729 C CA . ILE A 1 231 ? -4.917 21.482 51.575 1.00 11.88 228 ILE A CA 1
ATOM 1730 C C . ILE A 1 231 ? -3.541 22.014 51.186 1.00 11.80 228 ILE A C 1
ATOM 1731 O O . ILE A 1 231 ? -2.602 21.235 51.011 1.00 13.35 228 ILE A O 1
ATOM 1736 N N . LEU A 1 232 ? -3.427 23.334 51.042 1.00 9.57 229 LEU A N 1
ATOM 1737 C CA . LEU A 1 232 ? -2.139 23.986 50.826 1.00 9.46 229 LEU A CA 1
ATOM 1738 C C . LEU A 1 232 ? -1.747 24.687 52.117 1.00 13.18 229 LEU A C 1
ATOM 1739 O O . LEU A 1 232 ? -2.544 25.426 52.673 1.00 11.32 229 LEU A O 1
ATOM 1744 N N . ILE A 1 233 ? -0.536 24.445 52.609 1.00 6.72 230 ILE A N 1
ATOM 1745 C CA . ILE A 1 233 ? -0.038 25.184 53.764 1.00 7.02 230 ILE A CA 1
ATOM 1746 C C . ILE A 1 233 ? 0.921 26.268 53.242 1.00 12.58 230 ILE A C 1
ATOM 1747 O O . ILE A 1 233 ? 1.975 25.941 52.701 1.00 7.60 230 ILE A O 1
ATOM 1752 N N . ALA A 1 234 ? 0.564 27.542 53.389 1.00 8.96 231 ALA A N 1
ATOM 1753 C CA . ALA A 1 234 ? 1.408 28.626 52.874 1.00 7.76 231 ALA A CA 1
ATOM 1754 C C . ALA A 1 234 ? 2.694 28.771 53.682 1.00 11.99 231 ALA A C 1
ATOM 1755 O O . ALA A 1 234 ? 2.696 28.553 54.895 1.00 10.43 231 ALA A O 1
ATOM 1757 N N . PRO A 1 235 ? 3.793 29.150 53.015 1.00 6.79 232 PRO A N 1
ATOM 1758 C CA . PRO A 1 235 ? 5.073 29.307 53.711 1.00 9.66 232 PRO A CA 1
ATOM 1759 C C . PRO A 1 235 ? 5.139 30.589 54.540 1.00 11.86 232 PRO A C 1
ATOM 1760 O O . PRO A 1 235 ? 5.949 30.697 55.452 1.00 11.42 232 PRO A O 1
ATOM 1764 N N . ASN A 1 236 ? 4.303 31.562 54.210 1.00 8.51 233 ASN A N 1
ATOM 1765 C CA . ASN A 1 236 ? 4.294 32.811 54.949 1.00 6.47 233 ASN A CA 1
ATOM 1766 C C . ASN A 1 236 ? 3.006 33.563 54.648 1.00 7.62 233 ASN A C 1
ATOM 1767 O O . ASN A 1 236 ? 2.269 33.203 53.731 1.00 9.74 233 ASN A O 1
ATOM 1772 N N . ILE A 1 237 ? 2.692 34.573 55.445 1.00 9.44 234 ILE A N 1
ATOM 1773 C CA . ILE A 1 237 ? 1.395 35.210 55.290 1.00 6.31 234 ILE A CA 1
ATOM 1774 C C . ILE A 1 237 ? 1.241 35.925 53.939 1.00 8.28 234 ILE A C 1
ATOM 1775 O O . ILE A 1 237 ? 0.136 35.994 53.406 1.00 10.57 234 ILE A O 1
ATOM 1780 N N . GLU A 1 238 ? 2.326 36.474 53.402 1.00 8.55 235 GLU A N 1
ATOM 1781 C CA . GLU A 1 238 ? 2.214 37.203 52.138 1.00 6.92 235 GLU A CA 1
ATOM 1782 C C . GLU A 1 238 ? 1.818 36.248 51.021 1.00 8.30 235 GLU A C 1
ATOM 1783 O O . GLU A 1 238 ? 1.022 36.588 50.137 1.00 6.65 235 GLU A O 1
ATOM 1789 N N . THR A 1 239 ? 2.376 35.048 51.062 1.00 6.01 236 THR A N 1
ATOM 1790 C CA . THR A 1 239 ? 2.037 34.048 50.046 1.00 5.62 236 THR A CA 1
ATOM 1791 C C . THR A 1 239 ? 0.589 33.608 50.183 1.00 6.34 236 THR A C 1
ATOM 1792 O O . THR A 1 239 ? -0.145 33.554 49.191 1.00 7.78 236 THR A O 1
ATOM 1796 N N . GLY A 1 240 ? 0.164 33.295 51.407 1.00 7.42 237 GLY A N 1
ATOM 1797 C CA . GLY A 1 240 ? -1.209 32.860 51.626 1.00 7.01 237 GLY A CA 1
ATOM 1798 C C . GLY A 1 240 ? -2.204 33.935 51.211 1.00 9.02 237 GLY A C 1
ATOM 1799 O O . GLY A 1 240 ? -3.196 33.663 50.528 1.00 9.24 237 GLY A O 1
ATOM 1800 N N . ASN A 1 241 ? -1.948 35.168 51.624 1.00 4.73 238 ASN A N 1
ATOM 1801 C CA . ASN A 1 241 ? -2.850 36.269 51.310 1.00 5.53 238 ASN A CA 1
ATOM 1802 C C . ASN A 1 241 ? -2.961 36.523 49.806 1.00 11.89 238 ASN A C 1
ATOM 1803 O O . ASN A 1 241 ? -4.066 36.715 49.265 1.00 6.47 238 ASN A O 1
ATOM 1808 N N . ALA A 1 242 ? -1.819 36.500 49.128 1.00 7.48 239 ALA A N 1
ATOM 1809 C CA . ALA A 1 242 ? -1.804 36.737 47.685 1.00 11.20 239 ALA A CA 1
ATOM 1810 C C . ALA A 1 242 ? -2.494 35.603 46.954 1.00 6.73 239 ALA A C 1
ATOM 1811 O O . ALA A 1 242 ? -3.199 35.825 45.970 1.00 10.39 239 ALA A O 1
ATOM 1813 N N . LEU A 1 243 ? -2.298 34.378 47.424 1.00 6.37 240 LEU A N 1
ATOM 1814 C CA . LEU A 1 243 ? -2.946 33.251 46.776 1.00 8.85 240 LEU A CA 1
ATOM 1815 C C . LEU A 1 243 ? -4.464 33.342 46.943 1.00 12.38 240 LEU A C 1
ATOM 1816 O O . LEU A 1 243 ? -5.222 33.160 45.987 1.00 7.82 240 LEU A O 1
ATOM 1821 N N . TYR A 1 244 ? -4.902 33.617 48.169 1.00 10.13 241 TYR A N 1
ATOM 1822 C CA . TYR A 1 244 ? -6.311 33.828 48.451 1.00 5.57 241 TYR A CA 1
ATOM 1823 C C . TYR A 1 244 ? -6.900 34.847 47.490 1.00 9.52 241 TYR A C 1
ATOM 1824 O O . TYR A 1 244 ? -7.904 34.589 46.831 1.00 8.47 241 TYR A O 1
ATOM 1833 N N . LYS A 1 245 ? -6.278 36.014 47.416 1.00 7.58 242 LYS A N 1
ATOM 1834 C CA . LYS A 1 245 ? -6.852 37.102 46.649 1.00 6.57 242 LYS A CA 1
ATOM 1835 C C . LYS A 1 245 ? -6.768 36.870 45.153 1.00 7.72 242 LYS A C 1
ATOM 1836 O O . LYS A 1 245 ? -7.668 37.274 44.427 1.00 9.25 242 LYS A O 1
ATOM 1842 N N . SER A 1 246 ? -5.716 36.188 44.695 1.00 5.97 243 SER A N 1
ATOM 1843 C CA A SER A 1 246 ? -5.605 35.858 43.279 0.54 5.35 243 SER A CA 1
ATOM 1844 C CA B SER A 1 246 ? -5.601 35.840 43.283 0.46 5.01 243 SER A CA 1
ATOM 1845 C C . SER A 1 246 ? -6.751 34.932 42.865 1.00 8.54 243 SER A C 1
ATOM 1846 O O . SER A 1 246 ? -7.296 35.050 41.770 1.00 10.29 243 SER A O 1
ATOM 1851 N N . LEU A 1 247 ? -7.127 34.017 43.748 1.00 7.54 244 LEU A N 1
ATOM 1852 C CA . LEU A 1 247 ? -8.238 33.122 43.441 1.00 8.14 244 LEU A CA 1
ATOM 1853 C C . LEU A 1 247 ? -9.576 33.876 43.370 1.00 7.21 244 LEU A C 1
ATOM 1854 O O . LEU A 1 247 ? -10.389 33.636 42.466 1.00 11.32 244 LEU A O 1
ATOM 1859 N N . VAL A 1 248 ? -9.801 34.779 44.320 1.00 8.62 245 VAL A N 1
ATOM 1860 C CA . VAL A 1 248 ? -11.040 35.572 44.345 1.00 7.40 245 VAL A CA 1
ATOM 1861 C C . VAL A 1 248 ? -11.152 36.541 43.165 1.00 12.65 245 VAL A C 1
ATOM 1862 O O . VAL A 1 248 ? -12.190 36.598 42.505 1.00 12.12 245 VAL A O 1
ATOM 1866 N N . TYR A 1 249 ? -10.087 37.293 42.892 1.00 6.32 246 TYR A N 1
ATOM 1867 C CA . TYR A 1 249 ? -10.178 38.392 41.917 1.00 6.35 246 TYR A CA 1
ATOM 1868 C C . TYR A 1 249 ? -9.872 37.992 40.470 1.00 13.34 246 TYR A C 1
ATOM 1869 O O . TYR A 1 249 ? -10.336 38.644 39.531 1.00 15.46 246 TYR A O 1
ATOM 1878 N N . PHE A 1 250 ? -9.117 36.916 40.285 1.00 9.23 247 PHE A N 1
ATOM 1879 C CA . PHE A 1 250 ? -8.698 36.535 38.931 1.00 11.31 247 PHE A CA 1
ATOM 1880 C C . PHE A 1 250 ? -9.238 35.181 38.471 1.00 17.53 247 PHE A C 1
ATOM 1881 O O . PHE A 1 250 ? -9.374 34.948 37.266 1.00 15.70 247 PHE A O 1
ATOM 1889 N N . ALA A 1 251 ? -9.529 34.286 39.413 1.00 14.80 248 ALA A N 1
ATOM 1890 C CA . ALA A 1 251 ? -10.025 32.958 39.054 1.00 13.74 248 ALA A CA 1
ATOM 1891 C C . ALA A 1 251 ? -11.518 32.774 39.333 1.00 13.36 248 ALA A C 1
ATOM 1892 O O . ALA A 1 251 ? -12.068 31.701 39.089 1.00 17.41 248 ALA A O 1
ATOM 1894 N N . GLY A 1 252 ? -12.163 33.800 39.877 1.00 10.71 249 GLY A N 1
ATOM 1895 C CA . GLY A 1 252 ? -13.596 33.746 40.115 1.00 14.95 249 GLY A CA 1
ATOM 1896 C C . GLY A 1 252 ? -14.023 32.750 41.180 1.00 15.09 249 GLY A C 1
ATOM 1897 O O . GLY A 1 252 ? -15.135 32.219 41.152 1.00 13.32 249 GLY A O 1
ATOM 1898 N N . ALA A 1 253 ? -13.158 32.508 42.152 1.00 10.50 250 ALA A N 1
ATOM 1899 C CA . ALA A 1 253 ? -13.483 31.529 43.181 1.00 10.59 250 ALA A CA 1
ATOM 1900 C C . ALA A 1 253 ? -14.486 32.038 44.213 1.00 10.13 250 ALA A C 1
ATOM 1901 O O . ALA A 1 253 ? -14.529 33.224 44.526 1.00 18.72 250 ALA A O 1
ATOM 1903 N N . LYS A 1 254 ? -15.283 31.120 44.741 1.00 7.57 251 LYS A N 1
ATOM 1904 C CA . LYS A 1 254 ? -16.123 31.404 45.900 1.00 7.66 251 LYS A CA 1
ATOM 1905 C C . LYS A 1 254 ? -15.364 30.903 47.114 1.00 10.87 251 LYS A C 1
ATOM 1906 O O . LYS A 1 254 ? -14.757 29.843 47.054 1.00 13.62 251 LYS A O 1
ATOM 1912 N N . VAL A 1 255 ? -15.385 31.646 48.217 1.00 7.14 252 VAL A N 1
ATOM 1913 C CA . VAL A 1 255 ? -14.513 31.302 49.335 1.00 6.06 252 VAL A CA 1
ATOM 1914 C C . VAL A 1 255 ? -15.163 31.617 50.671 1.00 9.96 252 VAL A C 1
ATOM 1915 O O . VAL A 1 255 ? -15.794 32.655 50.818 1.00 9.63 252 VAL A O 1
ATOM 1919 N N . GLY A 1 256 ? -15.010 30.704 51.624 1.00 6.25 253 GLY A N 1
ATOM 1920 C CA . GLY A 1 256 ? -15.416 30.942 53.006 1.00 6.14 253 GLY A CA 1
ATOM 1921 C C . GLY A 1 256 ? -14.175 30.816 53.873 1.00 11.22 253 GLY A C 1
ATOM 1922 O O . GLY A 1 256 ? -13.310 29.980 53.608 1.00 9.96 253 GLY A O 1
ATOM 1923 N N . SER A 1 257 ? -14.079 31.647 54.903 1.00 7.21 254 SER A N 1
ATOM 1924 C CA A SER A 1 257 ? -12.920 31.598 55.783 0.58 5.00 254 SER A CA 1
ATOM 1925 C CA B SER A 1 257 ? -12.905 31.684 55.776 0.42 4.99 254 SER A CA 1
ATOM 1926 C C . SER A 1 257 ? -13.329 31.705 57.241 1.00 7.99 254 SER A C 1
ATOM 1927 O O . SER A 1 257 ? -14.409 32.186 57.564 1.00 13.71 254 SER A O 1
ATOM 1932 N N . ALA A 1 258 ? -12.478 31.190 58.118 1.00 5.15 255 ALA A N 1
ATOM 1933 C CA . ALA A 1 258 ? -12.757 31.244 59.548 1.00 10.52 255 ALA A CA 1
ATOM 1934 C C . ALA A 1 258 ? -11.441 31.165 60.298 1.00 10.61 255 ALA A C 1
ATOM 1935 O O . ALA A 1 258 ? -10.453 30.678 59.756 1.00 10.34 255 ALA A O 1
ATOM 1937 N N . VAL A 1 259 ? -11.441 31.621 61.544 1.00 8.67 256 VAL A N 1
ATOM 1938 C CA . VAL A 1 259 ? -10.308 31.399 62.440 1.00 8.94 256 VAL A CA 1
ATOM 1939 C C . VAL A 1 259 ? -10.585 30.134 63.246 1.00 11.85 256 VAL A C 1
ATOM 1940 O O . VAL A 1 259 ? -11.649 30.009 63.871 1.00 8.65 256 VAL A O 1
ATOM 1944 N N . VAL A 1 260 ? -9.639 29.191 63.206 1.00 8.56 257 VAL A N 1
ATOM 1945 C CA . VAL A 1 260 ? -9.829 27.867 63.805 1.00 7.84 257 VAL A CA 1
ATOM 1946 C C . VAL A 1 260 ? -8.744 27.589 64.846 1.00 12.06 257 VAL A C 1
ATOM 1947 O O . VAL A 1 260 ? -7.752 28.310 64.912 1.00 8.40 257 VAL A O 1
ATOM 1951 N N . GLY A 1 261 ? -8.954 26.569 65.675 1.00 10.25 258 GLY A N 1
ATOM 1952 C CA . GLY A 1 261 ? -8.019 26.245 66.739 1.00 9.57 258 GLY A CA 1
ATOM 1953 C C . GLY A 1 261 ? -8.600 26.510 68.118 1.00 10.58 258 GLY A C 1
ATOM 1954 O O . GLY A 1 261 ? -8.091 25.997 69.119 1.00 12.75 258 GLY A O 1
ATOM 1955 N N . ALA A 1 262 ? -9.670 27.304 68.185 1.00 13.09 259 ALA A N 1
ATOM 1956 C CA . ALA A 1 262 ? -10.371 27.515 69.454 1.00 13.59 259 ALA A CA 1
ATOM 1957 C C . ALA A 1 262 ? -11.583 26.588 69.581 1.00 11.27 259 ALA A C 1
ATOM 1958 O O . ALA A 1 262 ? -11.926 25.853 68.651 1.00 14.37 259 ALA A O 1
ATOM 1960 N N . LYS A 1 263 ? -12.234 26.630 70.734 1.00 9.73 260 LYS A N 1
ATOM 1961 C CA . LYS A 1 263 ? -13.348 25.729 70.991 1.00 11.38 260 LYS A CA 1
ATOM 1962 C C . LYS A 1 263 ? -14.577 26.047 70.142 1.00 15.65 260 LYS A C 1
ATOM 1963 O O . LYS A 1 263 ? -15.476 25.220 70.008 1.00 15.60 260 LYS A O 1
ATOM 1969 N N . VAL A 1 264 ? -14.626 27.249 69.592 1.00 11.76 261 VAL A N 1
ATOM 1970 C CA . VAL A 1 264 ? -15.664 27.598 68.625 1.00 8.65 261 VAL A CA 1
ATOM 1971 C C . VAL A 1 264 ? -15.019 28.271 67.437 1.00 8.37 261 VAL A C 1
ATOM 1972 O O . VAL A 1 264 ? -13.973 28.911 67.575 1.00 11.28 261 VAL A O 1
ATOM 1976 N N . PRO A 1 265 ? -15.627 28.118 66.245 1.00 9.74 262 PRO A N 1
ATOM 1977 C CA . PRO A 1 265 ? -15.109 28.801 65.059 1.00 7.97 262 PRO A CA 1
ATOM 1978 C C . PRO A 1 265 ? -15.344 30.287 65.225 1.00 10.71 262 PRO A C 1
ATOM 1979 O O . PRO A 1 265 ? -16.322 30.689 65.861 1.00 10.97 262 PRO A O 1
ATOM 1983 N N . ILE A 1 266 ? -14.463 31.087 64.649 1.00 9.73 263 ILE A N 1
ATOM 1984 C CA . ILE A 1 266 ? -14.557 32.527 64.745 1.00 8.30 263 ILE A CA 1
ATOM 1985 C C . ILE A 1 266 ? -14.538 33.100 63.340 1.00 8.63 263 ILE A C 1
ATOM 1986 O O . ILE A 1 266 ? -13.716 32.696 62.508 1.00 10.83 263 ILE A O 1
ATOM 1991 N N . VAL A 1 267 ? -15.451 34.029 63.074 1.00 9.10 264 VAL A N 1
ATOM 1992 C CA . VAL A 1 267 ? -15.501 34.719 61.785 1.00 10.75 264 VAL A CA 1
ATOM 1993 C C . VAL A 1 267 ? -14.905 36.115 61.893 1.00 9.00 264 VAL A C 1
ATOM 1994 O O . VAL A 1 267 ? -15.361 36.944 62.682 1.00 11.86 264 VAL A O 1
ATOM 1998 N N . ILE A 1 268 ? -13.900 36.385 61.070 1.00 10.64 265 ILE A N 1
ATOM 1999 C CA . ILE A 1 268 ? -13.300 37.708 61.004 1.00 10.26 265 ILE A CA 1
ATOM 2000 C C . ILE A 1 268 ? -13.184 38.036 59.529 1.00 15.16 265 ILE A C 1
ATOM 2001 O O . ILE A 1 268 ? -12.231 37.631 58.873 1.00 15.25 265 ILE A O 1
ATOM 2006 N N . SER A 1 269 ? -14.167 38.755 59.006 1.00 13.04 266 SER A N 1
ATOM 2007 C CA . SER A 1 269 ? -14.215 39.037 57.583 1.00 18.54 266 SER A CA 1
ATOM 2008 C C . SER A 1 269 ? -13.431 40.298 57.252 1.00 20.53 266 SER A C 1
ATOM 2009 O O . SER A 1 269 ? -13.234 41.159 58.105 1.00 22.00 266 SER A O 1
ATOM 2012 N N . SER A 1 270 ? -12.972 40.385 56.009 1.00 23.60 267 SER A N 1
ATOM 2013 C CA . SER A 1 270 ? -12.280 41.567 55.523 1.00 28.17 267 SER A CA 1
ATOM 2014 C C . SER A 1 270 ? -13.270 42.682 55.241 1.00 25.82 267 SER A C 1
ATOM 2015 O O . SER A 1 270 ? -14.431 42.423 54.927 1.00 32.41 267 SER A O 1
ATOM 2018 N N . ARG A 1 271 ? -12.805 43.923 55.327 1.00 31.14 268 ARG A N 1
ATOM 2019 C CA . ARG A 1 271 ? -13.670 45.077 55.099 1.00 40.20 268 ARG A CA 1
ATOM 2020 C C . ARG A 1 271 ? -14.345 45.047 53.729 1.00 34.45 268 ARG A C 1
ATOM 2021 O O . ARG A 1 271 ? -15.458 45.551 53.571 1.00 37.19 268 ARG A O 1
ATOM 2029 N N . ASN A 1 272 ? -13.683 44.448 52.743 1.00 21.16 269 ASN A N 1
ATOM 2030 C CA . ASN A 1 272 ? -14.201 44.465 51.380 1.00 26.66 269 ASN A CA 1
ATOM 2031 C C . ASN A 1 272 ? -14.594 43.106 50.793 1.00 23.64 269 ASN A C 1
ATOM 2032 O O . ASN A 1 272 ? -14.713 42.967 49.569 1.00 27.46 269 ASN A O 1
ATOM 2037 N N . ASP A 1 273 ? -14.789 42.104 51.644 1.00 22.35 270 ASP A N 1
ATOM 2038 C CA . ASP A 1 273 ? -15.285 40.816 51.176 1.00 20.81 270 ASP A CA 1
ATOM 2039 C C . ASP A 1 273 ? -16.675 40.997 50.573 1.00 15.82 270 ASP A C 1
ATOM 2040 O O . ASP A 1 273 ? -17.457 41.831 51.034 1.00 22.20 270 ASP A O 1
ATOM 2045 N N . SER A 1 274 ? -16.993 40.228 49.532 1.00 19.02 271 SER A N 1
ATOM 2046 C CA . SER A 1 274 ? -18.319 40.335 48.931 1.00 17.70 271 SER A CA 1
ATOM 2047 C C . SER A 1 274 ? -19.341 39.736 49.884 1.00 16.96 271 SER A C 1
ATOM 2048 O O . SER A 1 274 ? -19.014 38.835 50.663 1.00 14.21 271 SER A O 1
ATOM 2051 N N . PRO A 1 275 ? -20.584 40.220 49.814 1.00 16.13 272 PRO A N 1
ATOM 2052 C CA . PRO A 1 275 ? -21.681 39.633 50.591 1.00 17.94 272 PRO A CA 1
ATOM 2053 C C . PRO A 1 275 ? -21.717 38.116 50.439 1.00 18.82 272 PRO A C 1
ATOM 2054 O O . PRO A 1 275 ? -21.927 37.394 51.414 1.00 18.43 272 PRO A O 1
ATOM 2058 N N . GLU A 1 276 ? -21.514 37.641 49.217 1.00 18.82 273 GLU A N 1
ATOM 2059 C CA . GLU A 1 276 ? -21.559 36.212 48.940 1.00 21.39 273 GLU A CA 1
ATOM 2060 C C . GLU A 1 276 ? -20.448 35.449 49.659 1.00 18.21 273 GLU A C 1
ATOM 2061 O O . GLU A 1 276 ? -20.686 34.375 50.210 1.00 19.37 273 GLU A O 1
ATOM 2067 N N . ASN A 1 277 ? -19.233 35.989 49.654 1.00 14.13 274 ASN A N 1
ATOM 2068 C CA . ASN A 1 277 ? -18.156 35.309 50.358 1.00 12.50 274 ASN A CA 1
ATOM 2069 C C . ASN A 1 277 ? -18.292 35.415 51.873 1.00 13.96 274 ASN A C 1
ATOM 2070 O O . ASN A 1 277 ? -17.889 34.498 52.613 1.00 10.77 274 ASN A O 1
ATOM 2075 N N . LYS A 1 278 ? -18.896 36.502 52.348 1.00 13.62 275 LYS A N 1
ATOM 2076 C CA . LYS A 1 278 ? -19.113 36.622 53.794 1.00 14.50 275 LYS A CA 1
ATOM 2077 C C . LYS A 1 278 ? -20.176 35.624 54.265 1.00 15.47 275 LYS A C 1
ATOM 2078 O O . LYS A 1 278 ? -20.079 35.035 55.354 1.00 10.57 275 LYS A O 1
ATOM 2084 N N . LEU A 1 279 ? -21.198 35.430 53.444 1.00 9.95 276 LEU A N 1
ATOM 2085 C CA . LEU A 1 279 ? -22.186 34.408 53.746 1.00 8.96 276 LEU A CA 1
ATOM 2086 C C . LEU A 1 279 ? -21.527 33.032 53.709 1.00 11.84 276 LEU A C 1
ATOM 2087 O O . LEU A 1 279 ? -21.833 32.172 54.550 1.00 9.47 276 LEU A O 1
ATOM 2092 N N . ALA A 1 280 ? -20.617 32.828 52.751 1.00 7.65 277 ALA A N 1
ATOM 2093 C CA . ALA A 1 280 ? -19.902 31.553 52.637 1.00 8.80 277 ALA A CA 1
ATOM 2094 C C . ALA A 1 280 ? -19.127 31.257 53.908 1.00 6.45 277 ALA A C 1
ATOM 2095 O O . ALA A 1 280 ? -19.015 30.094 54.329 1.00 7.85 277 ALA A O 1
ATOM 2097 N N . SER A 1 281 ? -18.570 32.304 54.507 1.00 8.30 278 SER A N 1
ATOM 2098 C CA . SER A 1 281 ? -17.849 32.136 55.762 1.00 9.59 278 SER A CA 1
ATOM 2099 C C . SER A 1 281 ? -18.783 31.669 56.866 1.00 10.74 278 SER A C 1
ATOM 2100 O O . SER A 1 281 ? -18.415 30.782 57.622 1.00 6.94 278 SER A O 1
ATOM 2103 N N . PHE A 1 282 ? -19.973 32.273 56.971 1.00 7.42 279 PHE A N 1
ATOM 2104 C CA . PHE A 1 282 ? -20.971 31.844 57.967 1.00 5.88 279 PHE A CA 1
ATOM 2105 C C . PHE A 1 282 ? -21.339 30.380 57.724 1.00 8.79 279 PHE A C 1
ATOM 2106 O O . PHE A 1 282 ? -21.513 29.609 58.661 1.00 5.75 279 PHE A O 1
ATOM 2114 N N . ILE A 1 283 ? -21.488 30.004 56.460 1.00 7.51 280 ILE A N 1
ATOM 2115 C CA . ILE A 1 283 ? -21.875 28.635 56.129 1.00 6.66 280 ILE A CA 1
ATOM 2116 C C . ILE A 1 283 ? -20.761 27.660 56.521 1.00 10.30 280 ILE A C 1
ATOM 2117 O O . ILE A 1 283 ? -21.025 26.581 57.055 1.00 8.82 280 ILE A O 1
ATOM 2122 N N . LEU A 1 284 ? -19.515 28.040 56.253 1.00 8.49 281 LEU A N 1
ATOM 2123 C CA . LEU A 1 284 ? -18.383 27.220 56.673 1.00 3.96 281 LEU A CA 1
ATOM 2124 C C . LEU A 1 284 ? -18.449 27.006 58.185 1.00 6.03 281 LEU A C 1
ATOM 2125 O O . LEU A 1 284 ? -18.303 25.879 58.660 1.00 7.97 281 LEU A O 1
ATOM 2130 N N . THR A 1 285 ? -18.663 28.077 58.943 1.00 6.03 282 THR A N 1
ATOM 2131 C CA . THR A 1 285 ? -18.644 27.936 60.402 1.00 6.51 282 THR A CA 1
ATOM 2132 C C . THR A 1 285 ? -19.773 27.044 60.919 1.00 6.79 282 THR A C 1
ATOM 2133 O O . THR A 1 285 ? -19.600 26.318 61.909 1.00 8.88 282 THR A O 1
ATOM 2137 N N . VAL A 1 286 ? -20.918 27.064 60.243 1.00 7.25 283 VAL A N 1
ATOM 2138 C CA . VAL A 1 286 ? -22.005 26.156 60.614 1.00 8.88 283 VAL A CA 1
ATOM 2139 C C . VAL A 1 286 ? -21.583 24.705 60.387 1.00 8.53 283 VAL A C 1
ATOM 2140 O O . VAL A 1 286 ? -21.871 23.826 61.198 1.00 8.76 283 VAL A O 1
ATOM 2144 N N . ARG A 1 287 ? -20.877 24.454 59.293 1.00 7.15 284 ARG A N 1
ATOM 2145 C CA . ARG A 1 287 ? -20.406 23.100 59.019 1.00 9.84 284 ARG A CA 1
ATOM 2146 C C . ARG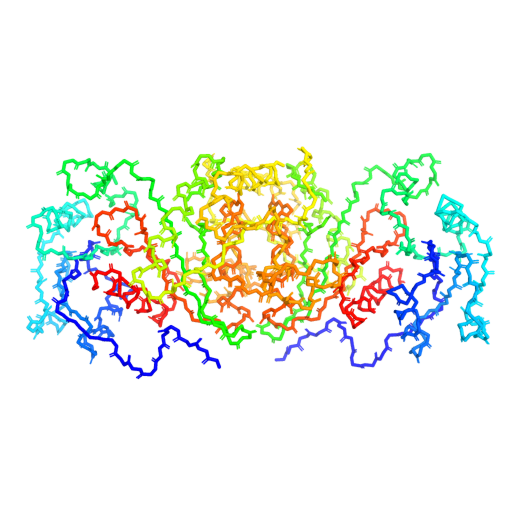 A 1 287 ? -19.283 22.648 59.962 1.00 11.97 284 ARG A C 1
ATOM 2147 O O . ARG A 1 287 ? -19.027 21.456 60.100 1.00 14.18 284 ARG A O 1
ATOM 2155 N N . LEU A 1 288 ? -18.627 23.608 60.603 1.00 10.45 285 LEU A N 1
ATOM 2156 C CA . LEU A 1 288 ? -17.564 23.309 61.560 1.00 8.23 285 LEU A CA 1
ATOM 2157 C C . LEU A 1 288 ? -18.114 23.014 62.953 1.00 15.90 285 LEU A C 1
ATOM 2158 O O . LEU A 1 288 ? -17.390 22.499 63.791 1.00 23.30 285 LEU A O 1
ATOM 2163 N N . VAL A 1 289 ? -19.372 23.364 63.211 1.00 11.14 286 VAL A N 1
ATOM 2164 C CA . VAL A 1 289 ? -19.979 23.089 64.512 1.00 10.29 286 VAL A CA 1
ATOM 2165 C C . VAL A 1 289 ? -20.675 21.736 64.456 1.00 21.90 286 VAL A C 1
ATOM 2166 O O . VAL A 1 289 ? -20.615 20.961 65.404 1.00 36.73 286 VAL A O 1
ATOM 2170 N N . GLU A 1 290 ? -21.340 21.474 63.330 1.00 29.89 287 GLU A N 1
ATOM 2171 C CA . GLU A 1 290 ? -22.150 20.270 63.165 1.00 48.13 287 GLU A CA 1
ATOM 2172 C C . GLU A 1 290 ? -21.288 19.020 62.974 1.00 52.35 287 GLU A C 1
ATOM 2173 O O . GLU A 1 290 ? -21.740 17.898 63.208 1.00 61.73 287 GLU A O 1
ATOM 2179 N N . THR B 1 5 ? -13.081 47.384 27.151 1.00 59.70 2 THR B N 1
ATOM 2180 C CA . THR B 1 5 ? -12.030 47.403 26.139 1.00 60.99 2 THR B CA 1
ATOM 2181 C C . THR B 1 5 ? -10.673 47.008 26.723 1.00 54.80 2 THR B C 1
ATOM 2182 O O . THR B 1 5 ? -9.910 47.852 27.203 1.00 59.05 2 THR B O 1
ATOM 2186 N N . LYS B 1 6 ? -10.374 45.715 26.674 1.00 39.88 3 LYS B N 1
ATOM 2187 C CA . LYS B 1 6 ? -9.176 45.185 27.315 1.00 31.14 3 LYS B CA 1
ATOM 2188 C C . LYS B 1 6 ? -7.960 45.232 26.406 1.00 34.45 3 LYS B C 1
ATOM 2189 O O . LYS B 1 6 ? -8.053 44.983 25.204 1.00 38.22 3 LYS B O 1
ATOM 2195 N N . SER B 1 7 ? -6.818 45.556 26.999 1.00 18.41 4 SER B N 1
ATOM 2196 C CA A SER B 1 7 ? -5.567 45.609 26.256 0.54 17.44 4 SER B CA 1
ATOM 2197 C CA B SER B 1 7 ? -5.549 45.635 26.288 0.46 17.99 4 SER B CA 1
ATOM 2198 C C . SER B 1 7 ? -4.736 44.367 26.545 1.00 16.96 4 SER B C 1
ATOM 2199 O O . SER B 1 7 ? -4.628 43.923 27.691 1.00 15.50 4 SER B O 1
ATOM 2204 N N . ARG B 1 8 ? -4.167 43.790 25.492 1.00 15.58 5 ARG B N 1
ATOM 2205 C CA . ARG B 1 8 ? -3.362 42.582 25.646 1.00 15.85 5 ARG B CA 1
ATOM 2206 C C . ARG B 1 8 ? -1.952 42.780 25.110 1.00 20.10 5 ARG B C 1
ATOM 2207 O O . ARG B 1 8 ? -1.763 43.360 24.039 1.00 20.97 5 ARG B O 1
ATOM 2215 N N . PHE B 1 9 ? -0.963 42.311 25.863 1.00 11.88 6 PHE B N 1
ATOM 2216 C CA . PHE B 1 9 ? 0.432 42.481 25.472 1.00 11.37 6 PHE B CA 1
ATOM 2217 C C . PHE B 1 9 ? 0.772 41.590 24.296 1.00 15.12 6 PHE B C 1
ATOM 2218 O O . PHE B 1 9 ? 1.501 41.994 23.390 1.00 12.26 6 PHE B O 1
ATOM 2226 N N . PHE B 1 10 ? 0.258 40.366 24.324 1.00 16.38 7 PHE B N 1
ATOM 2227 C CA . PHE B 1 10 ? 0.602 39.395 23.295 1.00 22.61 7 PHE B CA 1
ATOM 2228 C C . PHE B 1 10 ? -0.346 39.542 22.116 1.00 32.08 7 PHE B C 1
ATOM 2229 O O . PHE B 1 10 ? -1.521 39.208 22.201 1.00 25.11 7 PHE B O 1
ATOM 2237 N N . SER B 1 11 ? 0.180 40.087 21.022 1.00 41.08 8 SER B N 1
ATOM 2238 C CA . SER B 1 11 ? -0.652 40.537 19.907 1.00 47.18 8 SER B CA 1
ATOM 2239 C C . SER B 1 11 ? -1.305 39.397 19.136 1.00 39.66 8 SER B C 1
ATOM 2240 O O . SER B 1 11 ? -0.792 38.276 19.096 1.00 35.34 8 SER B O 1
ATOM 2243 N N . ASP B 1 12 ? -2.444 39.703 18.524 1.00 32.68 9 ASP B N 1
ATOM 2244 C CA . ASP B 1 12 ? -3.155 38.749 17.686 1.00 41.97 9 ASP B CA 1
ATOM 2245 C C . ASP B 1 12 ? -2.280 38.303 16.513 1.00 46.44 9 ASP B C 1
ATOM 2246 O O . ASP B 1 12 ? -2.176 37.109 16.219 1.00 44.33 9 ASP B O 1
ATOM 2251 N N . VAL B 1 13 ? -1.651 39.271 15.851 1.00 42.81 10 VAL B N 1
ATOM 2252 C CA . VAL B 1 13 ? -0.751 38.979 14.740 1.00 35.63 10 VAL B CA 1
ATOM 2253 C C . VAL B 1 13 ? 0.658 38.688 15.247 1.00 33.84 10 VAL B C 1
ATOM 2254 O O . VAL B 1 13 ? 1.281 39.526 15.897 1.00 31.62 10 VAL B O 1
ATOM 2258 N N . ALA B 1 14 ? 1.149 37.493 14.940 1.00 30.45 11 ALA B N 1
ATOM 2259 C CA . ALA B 1 14 ? 2.438 37.025 15.442 1.00 39.75 11 ALA B CA 1
ATOM 2260 C C . ALA B 1 14 ? 3.552 38.076 15.343 1.00 40.21 11 ALA B C 1
ATOM 2261 O O . ALA B 1 14 ? 3.723 38.717 14.308 1.00 29.66 11 ALA B O 1
ATOM 2263 N N . GLU B 1 15 ? 4.308 38.245 16.427 1.00 42.43 12 GLU B N 1
ATOM 2264 C CA . GLU B 1 15 ? 5.462 39.143 16.411 1.00 39.80 12 GLU B CA 1
ATOM 2265 C C . GLU B 1 15 ? 6.557 38.597 15.484 1.00 32.44 12 GLU B C 1
ATOM 2266 O O . GLU B 1 15 ? 6.734 37.375 15.370 1.00 28.87 12 GLU B O 1
ATOM 2272 N N . THR B 1 16 ? 7.281 39.500 14.823 1.00 19.97 13 THR B N 1
ATOM 2273 C CA A THR B 1 16 ? 8.329 39.103 13.884 0.43 27.19 13 THR B CA 1
ATOM 2274 C CA B THR B 1 16 ? 8.327 39.103 13.880 0.57 27.57 13 THR B CA 1
ATOM 2275 C C . THR B 1 16 ? 9.594 39.933 14.077 1.00 28.90 13 THR B C 1
ATOM 2276 O O . THR B 1 16 ? 9.542 41.037 14.622 1.00 29.67 13 THR B O 1
ATOM 2283 N N . SER B 1 17 ? 10.734 39.404 13.629 1.00 20.95 14 SER B N 1
ATOM 2284 C CA . SER B 1 17 ? 11.999 40.122 13.778 1.00 18.81 14 SER B CA 1
ATOM 2285 C C . SER B 1 17 ? 13.162 39.351 13.183 1.00 14.43 14 SER B C 1
ATOM 2286 O O . SER B 1 17 ? 13.039 38.154 12.880 1.00 15.99 14 SER B O 1
ATOM 2289 N N . SER B 1 18 ? 14.289 40.047 13.034 1.00 16.17 15 SER B N 1
ATOM 2290 C CA . SER B 1 18 ? 15.547 39.438 12.598 1.00 12.80 15 SER B CA 1
ATOM 2291 C C . SER B 1 18 ? 16.577 39.428 13.726 1.00 15.89 15 SER B C 1
ATOM 2292 O O . SER B 1 18 ? 17.781 39.301 13.485 1.00 15.09 15 SER B O 1
ATOM 2295 N N . PHE B 1 19 ? 16.111 39.562 14.959 1.00 13.22 16 PHE B N 1
ATOM 2296 C CA . PHE B 1 19 ? 17.015 39.489 16.093 1.00 8.99 16 PHE B CA 1
ATOM 2297 C C . PHE B 1 19 ? 17.486 38.055 16.243 1.00 9.25 16 PHE B C 1
ATOM 2298 O O . PHE B 1 19 ? 16.784 37.116 15.862 1.00 13.37 16 PHE B O 1
ATOM 2306 N N . VAL B 1 20 ? 18.663 37.884 16.834 1.00 9.33 17 VAL B N 1
ATOM 2307 C CA . VAL B 1 20 ? 19.271 36.558 16.960 1.00 8.12 17 VAL B CA 1
ATOM 2308 C C . VAL B 1 20 ? 19.264 36.060 18.402 1.00 8.63 17 VAL B C 1
ATOM 2309 O O . VAL B 1 20 ? 19.755 36.751 19.303 1.00 7.63 17 VAL B O 1
ATOM 2313 N N . PHE B 1 21 ? 18.716 34.863 18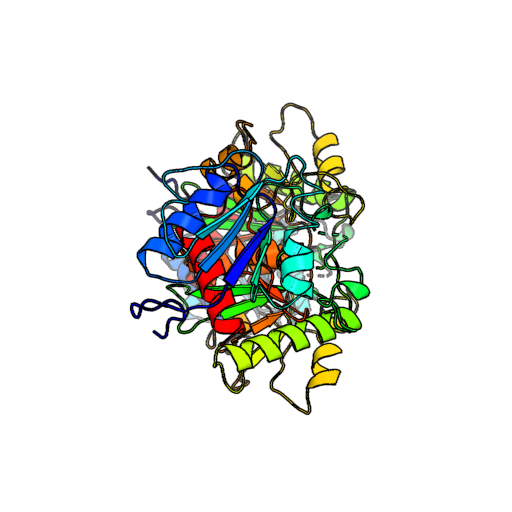.608 1.00 9.85 18 PHE B N 1
ATOM 2314 C CA . PHE B 1 21 ? 18.750 34.209 19.915 1.00 9.56 18 PHE B CA 1
ATOM 2315 C C . PHE B 1 21 ? 19.964 33.293 19.965 1.00 11.86 18 PHE B C 1
ATOM 2316 O O . PHE B 1 21 ? 20.151 32.485 19.056 1.00 10.22 18 PHE B O 1
ATOM 2324 N N . ALA B 1 22 ? 20.765 33.384 21.027 1.00 5.93 19 ALA B N 1
ATOM 2325 C CA . ALA B 1 22 ? 21.832 32.402 21.234 1.00 5.75 19 ALA B CA 1
ATOM 2326 C C . ALA B 1 22 ? 21.329 31.364 22.235 1.00 9.07 19 ALA B C 1
ATOM 2327 O O . ALA B 1 22 ? 21.104 31.688 23.389 1.00 9.86 19 ALA B O 1
ATOM 2329 N N . VAL B 1 23 ? 21.152 30.126 21.798 1.00 6.29 20 VAL B N 1
ATOM 2330 C CA . VAL B 1 23 ? 20.595 29.099 22.673 1.00 5.32 20 VAL B CA 1
ATOM 2331 C C . VAL B 1 23 ? 21.725 28.250 23.249 1.00 8.74 20 VAL B C 1
ATOM 2332 O O . VAL B 1 23 ? 22.387 27.525 22.508 1.00 8.26 20 VAL B O 1
ATOM 2336 N N . ALA B 1 24 ? 21.931 28.337 24.564 1.00 8.83 21 ALA B N 1
ATOM 2337 C CA . ALA B 1 24 ? 22.953 27.531 25.237 1.00 10.91 21 ALA B CA 1
ATOM 2338 C C . ALA B 1 24 ? 22.425 26.156 25.598 1.00 11.20 21 ALA B C 1
ATOM 2339 O O . ALA B 1 24 ? 21.824 25.992 26.660 1.00 13.92 21 ALA B O 1
ATOM 2341 N N . GLY B 1 25 ? 22.677 25.168 24.740 1.00 8.28 22 GLY B N 1
ATOM 2342 C CA . GLY B 1 25 ? 22.219 23.809 24.989 1.00 13.77 22 GLY B CA 1
ATOM 2343 C C . GLY B 1 25 ? 20.980 23.508 24.170 1.00 13.37 22 GLY B C 1
ATOM 2344 O O . GLY B 1 25 ? 19.891 23.270 24.712 1.00 14.47 22 GLY B O 1
ATOM 2345 N N . ALA B 1 26 ? 21.144 23.539 22.850 1.00 11.23 23 ALA B N 1
ATOM 2346 C CA . ALA B 1 26 ? 20.034 23.307 21.935 1.00 9.99 23 ALA B CA 1
ATOM 2347 C C . ALA B 1 26 ? 19.818 21.813 21.748 1.00 13.30 23 ALA B C 1
ATOM 2348 O O . ALA B 1 26 ? 20.113 21.252 20.697 1.00 17.94 23 ALA B O 1
ATOM 2350 N N . ASP B 1 27 ? 19.304 21.174 22.792 1.00 12.67 24 ASP B N 1
ATOM 2351 C CA . ASP B 1 27 ? 19.019 19.750 22.760 1.00 17.81 24 ASP B CA 1
ATOM 2352 C C . ASP B 1 27 ? 17.722 19.487 23.512 1.00 17.07 24 ASP B C 1
ATOM 2353 O O . ASP B 1 27 ? 17.343 20.263 24.393 1.00 15.06 24 ASP B O 1
ATOM 2358 N N . ASP B 1 28 ? 17.057 18.396 23.142 1.00 17.09 25 ASP B N 1
ATOM 2359 C CA . ASP B 1 28 ? 15.829 17.930 23.782 1.00 17.01 25 ASP B CA 1
ATOM 2360 C C . ASP B 1 28 ? 14.612 18.751 23.364 1.00 15.81 25 ASP B C 1
ATOM 2361 O O . ASP B 1 28 ? 14.660 19.975 23.349 1.00 14.95 25 ASP B O 1
ATOM 2366 N N . GLU B 1 29 ? 13.515 18.069 23.052 1.00 15.59 26 GLU B N 1
ATOM 2367 C CA . GLU B 1 29 ? 12.297 18.758 22.611 1.00 18.09 26 GLU B CA 1
ATOM 2368 C C . GLU B 1 29 ? 11.773 19.814 23.576 1.00 13.53 26 GLU B C 1
ATOM 2369 O O . GLU B 1 29 ? 11.123 20.767 23.156 1.00 16.49 26 GLU B O 1
ATOM 2375 N N . VAL B 1 30 ? 12.048 19.667 24.867 1.00 14.49 27 VAL B N 1
ATOM 2376 C CA . VAL B 1 30 ? 11.551 20.655 25.812 1.00 20.35 27 VAL B CA 1
ATOM 2377 C C . VAL B 1 30 ? 12.118 22.023 25.448 1.00 20.24 27 VAL B C 1
ATOM 2378 O O . VAL B 1 30 ? 11.470 23.046 25.662 1.00 15.89 27 VAL B O 1
ATOM 2382 N N . VAL B 1 31 ? 13.317 22.021 24.873 1.00 12.58 28 VAL B N 1
ATOM 2383 C CA . VAL B 1 31 ? 13.957 23.245 24.396 1.00 15.15 28 VAL B CA 1
ATOM 2384 C C . VAL B 1 31 ? 13.635 23.546 22.925 1.00 13.09 28 VAL B C 1
ATOM 2385 O O . VAL B 1 31 ? 13.313 24.686 22.568 1.00 14.97 28 VAL B O 1
ATOM 2389 N N . LEU B 1 32 ? 13.714 22.525 22.078 1.00 10.83 29 LEU B N 1
ATOM 2390 C CA . LEU B 1 32 ? 13.570 22.727 20.649 1.00 12.81 29 LEU B CA 1
ATOM 2391 C C . LEU B 1 32 ? 12.148 23.096 20.233 1.00 11.70 29 LEU B C 1
ATOM 2392 O O . LEU B 1 32 ? 11.962 23.788 19.240 1.00 16.63 29 LEU B O 1
ATOM 2397 N N . GLU B 1 33 ? 11.143 22.629 20.971 1.00 13.62 30 GLU B N 1
ATOM 2398 C CA . GLU B 1 33 ? 9.759 22.879 20.548 1.00 9.86 30 GLU B CA 1
ATOM 2399 C C . GLU B 1 33 ? 9.443 24.382 20.458 1.00 9.92 30 GLU B C 1
ATOM 2400 O O . GLU B 1 33 ? 8.737 24.828 19.549 1.00 13.97 30 GLU B O 1
ATOM 2406 N N . THR B 1 34 ? 9.987 25.164 21.384 1.00 11.51 31 THR B N 1
ATOM 2407 C CA . THR B 1 34 ? 9.743 26.604 21.391 1.00 13.56 31 THR B CA 1
ATOM 2408 C C . THR B 1 34 ? 10.413 27.234 20.176 1.00 12.00 31 THR B C 1
ATOM 2409 O O . THR B 1 34 ? 9.877 28.155 19.554 1.00 9.32 31 THR B O 1
ATOM 2413 N N . ILE B 1 35 ? 11.602 26.739 19.854 1.00 9.68 32 ILE B N 1
ATOM 2414 C CA . ILE B 1 35 ? 12.342 27.228 18.691 1.00 10.06 32 ILE B CA 1
ATOM 2415 C C . ILE B 1 35 ? 11.580 26.922 17.394 1.00 11.05 32 ILE B C 1
ATOM 2416 O O . ILE B 1 35 ? 11.485 27.764 16.480 1.00 9.15 32 ILE B O 1
ATOM 2421 N N . ARG B 1 36 ? 11.006 25.730 17.307 1.00 10.87 33 ARG B N 1
ATOM 2422 C CA . ARG B 1 36 ? 10.197 25.429 16.139 1.00 9.80 33 ARG B CA 1
ATOM 2423 C C . ARG B 1 36 ? 9.032 26.416 15.988 1.00 13.11 33 ARG B C 1
ATOM 2424 O O . ARG B 1 36 ? 8.736 26.864 14.883 1.00 13.21 33 ARG B O 1
ATOM 2432 N N . LEU B 1 37 ? 8.360 26.737 17.096 1.00 12.07 34 LEU B N 1
ATOM 2433 C CA . LEU B 1 37 ? 7.224 27.654 17.035 1.00 10.76 34 LEU B CA 1
ATOM 2434 C C . LEU B 1 37 ? 7.661 29.058 16.633 1.00 12.30 34 LEU B C 1
ATOM 2435 O O . LEU B 1 37 ? 6.963 29.746 15.887 1.00 14.39 34 LEU B O 1
ATOM 2440 N N . ALA B 1 38 ? 8.797 29.493 17.163 1.00 11.37 35 ALA B N 1
ATOM 2441 C CA . ALA B 1 38 ? 9.321 30.819 16.840 1.00 10.85 35 ALA B CA 1
ATOM 2442 C C . ALA B 1 38 ? 9.657 30.936 15.347 1.00 9.61 35 ALA B C 1
ATOM 2443 O O . ALA B 1 38 ? 9.368 31.952 14.711 1.00 11.40 35 ALA B O 1
ATOM 2445 N N . LEU B 1 39 ? 10.267 29.899 14.787 1.00 14.49 36 LEU B N 1
ATOM 2446 C CA . LEU B 1 39 ? 10.592 29.911 13.356 1.00 11.51 36 LEU B CA 1
ATOM 2447 C C . LEU B 1 39 ? 9.325 29.923 12.503 1.00 11.47 36 LEU B C 1
ATOM 2448 O O . LEU B 1 39 ? 9.279 30.537 11.428 1.00 14.78 36 LEU B O 1
ATOM 2453 N N . LYS B 1 40 ? 8.298 29.237 12.985 1.00 15.42 37 LYS B N 1
ATOM 2454 C CA . LYS B 1 40 ? 7.043 29.139 12.262 1.00 17.32 37 LYS B CA 1
ATOM 2455 C C . LYS B 1 40 ? 6.436 30.518 12.033 1.00 20.54 37 LYS B C 1
ATOM 2456 O O . LYS B 1 40 ? 5.793 30.752 11.013 1.00 22.39 37 LYS B O 1
ATOM 2462 N N . GLN B 1 41 ? 6.621 31.428 12.986 1.00 18.97 38 GLN B N 1
ATOM 2463 C CA . GLN B 1 41 ? 6.057 32.770 12.844 1.00 19.00 38 GLN B CA 1
ATOM 2464 C C . GLN B 1 41 ? 7.138 33.803 12.527 1.00 17.16 38 GLN B C 1
ATOM 2465 O O . GLN B 1 41 ? 6.878 35.007 12.545 1.00 17.31 38 GLN B O 1
ATOM 2471 N N . LYS B 1 42 ? 8.343 33.316 12.239 1.00 15.93 39 LYS B N 1
ATOM 2472 C CA . LYS B 1 42 ? 9.473 34.164 11.824 1.00 12.60 39 LYS B CA 1
ATOM 2473 C C . LYS B 1 42 ? 9.832 35.166 12.900 1.00 18.15 39 LYS B C 1
ATOM 2474 O O . LYS B 1 42 ? 10.077 36.343 12.611 1.00 17.68 39 LYS B O 1
ATOM 2480 N N . LEU B 1 43 ? 9.859 34.700 14.145 1.00 12.27 40 LEU B N 1
ATOM 2481 C CA . LEU B 1 43 ? 10.061 35.590 15.282 1.00 13.11 40 LEU B CA 1
ATOM 2482 C C . LEU B 1 43 ? 11.514 36.065 15.398 1.00 14.72 40 LEU B C 1
ATOM 2483 O O . LEU B 1 43 ? 11.788 37.137 15.947 1.00 16.75 40 LEU B O 1
ATOM 2488 N N . GLY B 1 44 ? 12.446 35.281 14.874 1.00 11.24 41 GLY B N 1
ATOM 2489 C CA . GLY B 1 44 ? 13.849 35.646 14.961 1.00 11.35 41 GLY B CA 1
ATOM 2490 C C . GLY B 1 44 ? 14.747 34.572 14.385 1.00 12.15 41 GLY B C 1
ATOM 2491 O O . GLY B 1 44 ? 14.263 33.598 13.801 1.00 15.58 41 GLY B O 1
ATOM 2492 N N . LYS B 1 45 ? 16.054 34.746 14.552 1.00 9.60 42 LYS B N 1
ATOM 2493 C CA . LYS B 1 45 ? 17.042 33.807 14.016 1.00 12.38 42 LYS B CA 1
ATOM 2494 C C . LYS B 1 45 ? 17.712 33.119 15.186 1.00 10.38 42 LYS B C 1
ATOM 2495 O O . LYS B 1 45 ? 17.633 33.610 16.298 1.00 9.77 42 LYS B O 1
ATOM 2501 N N . PHE B 1 46 ? 18.376 31.993 14.940 1.00 8.30 43 PHE B N 1
ATOM 2502 C CA . PHE B 1 46 ? 18.903 31.194 16.053 1.00 11.03 43 PHE B CA 1
ATOM 2503 C C . PHE B 1 46 ? 20.345 30.725 15.880 1.00 9.08 43 PHE B C 1
ATOM 2504 O O . PHE B 1 46 ? 20.736 30.272 14.802 1.00 12.85 43 PHE B O 1
ATOM 2512 N N . LEU B 1 47 ? 21.134 30.851 16.944 1.00 7.78 44 LEU B N 1
ATOM 2513 C CA . LEU B 1 47 ? 22.450 30.216 17.007 1.00 10.49 44 LEU B CA 1
ATOM 2514 C C . LEU B 1 47 ? 22.269 29.096 18.003 1.00 13.68 44 LEU B C 1
ATOM 2515 O O . LEU B 1 47 ? 22.019 29.359 19.179 1.00 11.12 44 LEU B O 1
ATOM 2520 N N . LEU B 1 48 ? 22.375 27.855 17.534 1.00 10.08 45 LEU B N 1
ATOM 2521 C CA . LEU B 1 48 ? 22.063 26.702 18.364 1.00 9.40 45 LEU B CA 1
ATOM 2522 C C . LEU B 1 48 ? 23.344 26.002 18.787 1.00 12.11 45 LEU B C 1
ATOM 2523 O O . LEU B 1 48 ? 23.971 25.343 17.979 1.00 11.22 45 LEU B O 1
ATOM 2528 N N . PHE B 1 49 ? 23.731 26.160 20.051 1.00 6.82 46 PHE B N 1
ATOM 2529 C CA . PHE B 1 49 ? 24.919 25.496 20.563 1.00 9.01 46 PHE B CA 1
ATOM 2530 C C . PHE B 1 49 ? 24.461 24.207 21.219 1.00 11.00 46 PHE B C 1
ATOM 2531 O O . PHE B 1 49 ? 23.841 24.225 22.287 1.00 10.69 46 PHE B O 1
ATOM 2539 N N . GLY B 1 50 ? 24.752 23.078 20.572 1.00 10.40 47 GLY B N 1
ATOM 2540 C CA . GLY B 1 50 ? 24.265 21.796 21.059 1.00 11.93 47 GLY B CA 1
ATOM 2541 C C . GLY B 1 50 ? 25.080 20.579 20.670 1.00 13.41 47 GLY B C 1
ATOM 2542 O O . GLY B 1 50 ? 26.081 20.686 19.961 1.00 14.38 47 GLY B O 1
ATOM 2543 N N . LYS B 1 51 ? 24.629 19.414 21.144 1.00 16.37 48 LYS B N 1
ATOM 2544 C CA . LYS B 1 51 ? 25.358 18.152 21.010 1.00 20.72 48 LYS B CA 1
ATOM 2545 C C . LYS B 1 51 ? 24.915 17.345 19.805 1.00 19.80 48 LYS B C 1
ATOM 2546 O O . LYS B 1 51 ? 25.732 16.705 19.145 1.00 21.71 48 LYS B O 1
ATOM 2552 N N . LYS B 1 52 ? 23.609 17.331 19.565 1.00 14.74 49 LYS B N 1
ATOM 2553 C CA . LYS B 1 52 ? 23.019 16.475 18.545 1.00 19.90 49 LYS B CA 1
ATOM 2554 C C . LYS B 1 52 ? 22.179 17.294 17.577 1.00 24.81 49 LYS B C 1
ATOM 2555 O O . LYS B 1 52 ? 21.053 17.689 17.893 1.00 25.70 49 LYS B O 1
ATOM 2561 N N . GLU B 1 53 ? 22.719 17.531 16.389 1.00 26.04 50 GLU B N 1
ATOM 2562 C CA . GLU B 1 53 ? 22.033 18.374 15.418 1.00 24.35 50 GLU B CA 1
ATOM 2563 C C . GLU B 1 53 ? 20.697 17.775 14.992 1.00 20.34 50 GLU B C 1
ATOM 2564 O O . GLU B 1 53 ? 20.587 16.571 14.768 1.00 18.67 50 GLU B O 1
ATOM 2570 N N . ASP B 1 54 ? 19.681 18.622 14.894 1.00 18.13 51 ASP B N 1
ATOM 2571 C CA . ASP B 1 54 ? 18.399 18.217 14.341 1.00 21.72 51 ASP B CA 1
ATOM 2572 C C . ASP B 1 54 ? 18.279 18.829 12.957 1.00 19.70 51 ASP B C 1
ATOM 2573 O O . ASP B 1 54 ? 18.212 20.053 12.821 1.00 21.74 51 ASP B O 1
ATOM 2578 N N . LYS B 1 55 ? 18.270 17.977 11.935 1.00 21.87 52 LYS B N 1
ATOM 2579 C CA . LYS B 1 55 ? 18.228 18.439 10.548 1.00 28.66 52 LYS B CA 1
ATOM 2580 C C . LYS B 1 55 ? 16.922 19.131 10.174 1.00 30.40 52 LYS B C 1
ATOM 2581 O O . LYS B 1 55 ? 16.891 19.927 9.238 1.00 34.03 52 LYS B O 1
ATOM 2587 N N . THR B 1 56 ? 15.839 18.832 10.887 1.00 24.80 53 THR B N 1
ATOM 2588 C CA . THR B 1 56 ? 14.583 19.533 10.622 1.00 28.01 53 THR B CA 1
ATOM 2589 C C . THR B 1 56 ? 14.672 21.017 11.021 1.00 32.32 53 THR B C 1
ATOM 2590 O O . THR B 1 56 ? 14.028 21.871 10.413 1.00 37.65 53 THR B O 1
ATOM 2594 N N . LEU B 1 57 ? 15.480 21.324 12.032 1.00 24.59 54 LEU B N 1
ATOM 2595 C CA . LEU B 1 57 ? 15.703 22.712 12.420 1.00 30.04 54 LEU B CA 1
ATOM 2596 C C . LEU B 1 57 ? 16.737 23.382 11.529 1.00 30.93 54 LEU B C 1
ATOM 2597 O O . LEU B 1 57 ? 16.507 24.469 10.998 1.00 29.07 54 LEU B O 1
ATOM 2602 N N . THR B 1 58 ? 17.885 22.730 11.379 1.00 25.45 55 THR B N 1
ATOM 2603 C CA . THR B 1 58 ? 19.029 23.347 10.715 1.00 23.04 55 THR B CA 1
ATOM 2604 C C . THR B 1 58 ? 18.880 23.534 9.203 1.00 27.92 55 THR B C 1
ATOM 2605 O O . THR B 1 58 ? 19.685 24.231 8.586 1.00 32.76 55 THR B O 1
ATOM 2609 N N . ALA B 1 59 ? 17.863 22.919 8.606 1.00 24.96 56 ALA B N 1
ATOM 2610 C CA . ALA B 1 59 ? 17.596 23.112 7.181 1.00 26.62 56 ALA B CA 1
ATOM 2611 C C . ALA B 1 59 ? 16.992 24.498 6.928 1.00 29.75 56 ALA B C 1
ATOM 2612 O O . ALA B 1 59 ? 16.797 24.912 5.786 1.00 31.27 56 ALA B O 1
ATOM 2614 N N . ASN B 1 60 ? 16.699 25.203 8.014 1.00 21.58 57 ASN B N 1
ATOM 2615 C CA . ASN B 1 60 ? 16.133 26.547 7.968 1.00 18.29 57 ASN B CA 1
ATOM 2616 C C . ASN B 1 60 ? 17.236 27.605 7.868 1.00 17.05 57 ASN B C 1
ATOM 2617 O O . ASN B 1 60 ? 18.196 27.577 8.636 1.00 18.20 57 ASN B O 1
ATOM 2622 N N . GLU B 1 61 ? 17.111 28.532 6.921 1.00 14.69 58 GLU B N 1
ATOM 2623 C CA . GLU B 1 61 ? 18.142 29.552 6.720 1.00 14.84 58 GLU B CA 1
ATOM 2624 C C . GLU B 1 61 ? 18.396 30.398 7.958 1.00 15.33 58 GLU B C 1
ATOM 2625 O O . GLU B 1 61 ? 19.501 30.925 8.148 1.00 15.59 58 GLU B O 1
ATOM 2631 N N . SER B 1 62 ? 17.366 30.544 8.782 1.00 11.38 59 SER B N 1
ATOM 2632 C CA . SER B 1 62 ? 17.453 31.349 10.004 1.00 13.65 59 SER B CA 1
ATOM 2633 C C . SER B 1 62 ? 18.120 30.616 11.176 1.00 15.97 59 SER B C 1
ATOM 2634 O O . SER B 1 62 ? 18.229 31.166 12.270 1.00 13.78 59 SER B O 1
ATOM 2637 N N . VAL B 1 63 ? 18.559 29.382 10.950 1.00 10.85 60 VAL B N 1
ATOM 2638 C CA . VAL B 1 63 ? 19.210 28.605 12.004 1.00 11.27 60 VAL B CA 1
ATOM 2639 C C . VAL B 1 63 ? 20.666 28.301 11.684 1.00 13.39 60 VAL B C 1
ATOM 2640 O O . VAL B 1 63 ? 21.002 27.939 10.555 1.00 10.95 60 VAL B O 1
ATOM 2644 N N . THR B 1 64 ? 21.536 28.468 12.679 1.00 7.36 61 THR B N 1
ATOM 2645 C CA . THR B 1 64 ? 22.915 28.040 12.535 1.00 11.38 61 THR B CA 1
ATOM 2646 C C . THR B 1 64 ? 23.284 27.125 13.680 1.00 7.98 61 THR B C 1
ATOM 2647 O O . THR B 1 64 ? 23.057 27.457 14.844 1.00 11.38 61 THR B O 1
ATOM 2651 N N . TRP B 1 65 ? 23.846 25.967 13.348 1.00 6.38 62 TRP B N 1
ATOM 2652 C CA . TRP B 1 65 ? 24.182 24.983 14.365 1.00 8.86 62 TRP B CA 1
ATOM 2653 C C . TRP B 1 65 ? 25.656 25.069 14.709 1.00 11.29 62 TRP B C 1
ATOM 2654 O O . TRP B 1 65 ? 26.507 25.095 13.823 1.00 11.98 62 TRP B O 1
ATOM 2665 N N . ILE B 1 66 ? 25.955 25.110 15.997 1.00 5.99 63 ILE B N 1
ATOM 2666 C CA . ILE B 1 66 ? 27.331 25.051 16.449 1.00 9.74 63 ILE B CA 1
ATOM 2667 C C . ILE B 1 66 ? 27.486 23.859 17.377 1.00 11.75 63 ILE B C 1
ATOM 2668 O O . ILE B 1 66 ? 26.880 23.827 18.431 1.00 12.87 63 ILE B O 1
ATOM 2673 N N . GLN B 1 67 ? 28.322 22.899 16.996 1.00 13.51 64 GLN B N 1
ATOM 2674 C CA . GLN B 1 67 ? 28.543 21.704 17.814 1.00 12.66 64 GLN B CA 1
ATOM 2675 C C . GLN B 1 67 ? 29.304 22.015 19.102 1.00 20.90 64 GLN B C 1
ATOM 2676 O O . GLN B 1 67 ? 30.447 22.475 19.057 1.00 21.78 64 GLN B O 1
ATOM 2682 N N . THR B 1 68 ? 28.674 21.746 20.243 1.00 16.39 65 THR B N 1
ATOM 2683 C CA . THR B 1 68 ? 29.327 21.882 21.548 1.00 18.50 65 THR B CA 1
ATOM 2684 C C . THR B 1 68 ? 29.071 20.624 22.368 1.00 21.26 65 THR B C 1
ATOM 2685 O O . THR B 1 68 ? 27.926 20.201 22.526 1.00 25.84 65 THR B O 1
ATOM 2689 N N . ASP B 1 69 ? 30.133 20.035 22.901 1.00 14.52 66 ASP B N 1
ATOM 2690 C CA . ASP B 1 69 ? 30.048 18.686 23.450 1.00 23.96 66 ASP B CA 1
ATOM 2691 C C . ASP B 1 69 ? 29.752 18.620 24.953 1.00 29.49 66 ASP B C 1
ATOM 2692 O O . ASP B 1 69 ? 29.424 17.554 25.475 1.00 33.52 66 ASP B O 1
ATOM 2697 N N . THR B 1 70 ? 29.860 19.750 25.642 1.00 21.16 67 THR B N 1
ATOM 2698 C CA . THR B 1 70 ? 29.584 19.789 27.073 1.00 22.05 67 THR B CA 1
ATOM 2699 C C . THR B 1 70 ? 28.689 20.974 27.390 1.00 20.53 67 THR B C 1
ATOM 2700 O O . THR B 1 70 ? 28.601 21.926 26.613 1.00 14.83 67 THR B O 1
ATOM 2704 N N . ALA B 1 71 ? 28.038 20.916 28.543 1.00 19.92 68 ALA B N 1
ATOM 2705 C CA . ALA B 1 71 ? 27.195 22.014 28.984 1.00 20.29 68 ALA B CA 1
ATOM 2706 C C . ALA B 1 71 ? 28.010 23.297 29.136 1.00 14.34 68 ALA B C 1
ATOM 2707 O O . ALA B 1 71 ? 27.558 24.384 28.772 1.00 15.85 68 ALA B O 1
ATOM 2709 N N . GLU B 1 72 ? 29.212 23.173 29.691 1.00 15.41 69 GLU B N 1
ATOM 2710 C CA . GLU B 1 72 ? 30.087 24.329 29.828 1.00 18.63 69 GLU B CA 1
ATOM 2711 C C . GLU B 1 72 ? 30.386 24.954 28.480 1.00 19.24 69 GLU B C 1
ATOM 2712 O O . GLU B 1 72 ? 30.361 26.179 28.332 1.00 17.45 69 GLU B O 1
ATOM 2718 N N . ALA B 1 73 ? 30.697 24.118 27.500 1.00 14.02 70 ALA B N 1
ATOM 2719 C CA . ALA B 1 73 ? 31.051 24.638 26.185 1.00 12.30 70 ALA B CA 1
ATOM 2720 C C . ALA B 1 73 ? 29.841 25.339 25.556 1.00 13.20 70 ALA B C 1
ATOM 2721 O O . ALA B 1 73 ? 29.985 26.348 24.860 1.00 11.94 70 ALA B O 1
ATOM 2723 N N . ALA B 1 74 ? 28.645 24.815 25.820 1.00 10.95 71 ALA B N 1
ATOM 2724 C CA . ALA B 1 74 ? 27.427 25.406 25.272 1.00 12.70 71 ALA B CA 1
ATOM 2725 C C . ALA B 1 74 ? 27.177 26.786 25.886 1.00 12.83 71 ALA B C 1
ATOM 2726 O O . ALA B 1 74 ? 26.822 27.734 25.184 1.00 11.26 71 ALA B O 1
ATOM 2728 N N . ALA B 1 75 ? 27.346 26.887 27.203 1.00 14.39 72 ALA B N 1
ATOM 2729 C CA . ALA B 1 75 ? 27.165 28.150 27.903 1.00 9.54 72 ALA B CA 1
ATOM 2730 C C . ALA B 1 75 ? 28.189 29.178 27.434 1.00 13.67 72 ALA B C 1
ATOM 2731 O O . ALA B 1 75 ? 27.863 30.340 27.186 1.00 12.74 72 ALA B O 1
ATOM 2733 N N . GLN B 1 76 ? 29.440 28.754 27.342 1.00 14.76 73 GLN B N 1
ATOM 2734 C CA . GLN B 1 76 ? 30.494 29.681 26.956 1.00 12.91 73 GLN B CA 1
ATOM 2735 C C . GLN B 1 76 ? 30.327 30.147 25.518 1.00 14.10 73 GLN B C 1
ATOM 2736 O O . GLN B 1 76 ? 30.606 31.306 25.205 1.00 10.65 73 GLN B O 1
ATOM 2742 N N . GLY B 1 77 ? 29.873 29.251 24.650 1.00 11.78 74 GLY B N 1
ATOM 2743 C CA . GLY B 1 77 ? 29.669 29.601 23.254 1.00 11.22 74 GLY B CA 1
ATOM 2744 C C . GLY B 1 77 ? 28.564 30.628 23.116 1.00 12.72 74 GLY B C 1
ATOM 2745 O O . GLY B 1 77 ? 28.720 31.639 22.430 1.00 7.95 74 GLY B O 1
ATOM 2746 N N . ALA B 1 78 ? 27.437 30.370 23.775 1.00 6.43 75 ALA B N 1
ATOM 2747 C CA . ALA B 1 78 ? 26.318 31.301 23.699 1.00 5.48 75 ALA B CA 1
ATOM 2748 C C . ALA B 1 78 ? 26.692 32.661 24.271 1.00 12.49 75 ALA B C 1
ATOM 2749 O O . ALA B 1 78 ? 26.274 33.694 23.758 1.00 11.00 75 ALA B O 1
ATOM 2751 N N . ILE B 1 79 ? 27.469 32.649 25.344 1.00 10.31 76 ILE B N 1
ATOM 2752 C CA . ILE B 1 79 ? 27.893 33.886 25.983 1.00 10.00 76 ILE B CA 1
ATOM 2753 C C . ILE B 1 79 ? 28.826 34.699 25.080 1.00 10.15 76 ILE B C 1
ATOM 2754 O O . ILE B 1 79 ? 28.705 35.926 24.986 1.00 12.16 76 ILE B O 1
ATOM 2759 N N . LEU B 1 80 ? 29.737 34.022 24.387 1.00 10.72 77 LEU B N 1
ATOM 2760 C CA . LEU B 1 80 ? 30.672 34.719 23.511 1.00 7.96 77 LEU B CA 1
ATOM 2761 C C . LEU B 1 80 ? 29.937 35.336 22.322 1.00 11.52 77 LEU B C 1
ATOM 2762 O O . LEU B 1 80 ? 30.309 36.408 21.836 1.00 12.34 77 LEU B O 1
ATOM 2767 N N . ALA B 1 81 ? 28.898 34.653 21.849 1.00 9.48 78 ALA B N 1
ATOM 2768 C CA . ALA B 1 81 ? 28.084 35.194 20.777 1.00 8.14 78 ALA B CA 1
ATOM 2769 C C . ALA B 1 81 ? 27.453 36.510 21.214 1.00 10.00 78 ALA B C 1
ATOM 2770 O O . ALA B 1 81 ? 27.441 37.485 20.464 1.00 12.84 78 ALA B O 1
ATOM 2772 N N . VAL B 1 82 ? 26.935 36.550 22.441 1.00 8.98 79 VAL B N 1
ATOM 2773 C CA . VAL B 1 82 ? 26.390 37.801 22.964 1.00 10.38 79 VAL B CA 1
ATOM 2774 C C . VAL B 1 82 ? 27.464 38.882 23.109 1.00 12.27 79 VAL B C 1
ATOM 2775 O O . VAL B 1 82 ? 27.269 40.024 22.691 1.00 10.89 79 VAL B O 1
ATOM 2779 N N . LYS B 1 83 ? 28.604 38.518 23.688 1.00 11.65 80 LYS B N 1
ATOM 2780 C CA . LYS B 1 83 ? 29.692 39.464 23.893 1.00 14.13 80 LYS B CA 1
ATOM 2781 C C . LYS B 1 83 ? 30.199 40.065 22.575 1.00 17.95 80 LYS B C 1
ATOM 2782 O O . LYS B 1 83 ? 30.615 41.226 22.525 1.00 19.27 80 LYS B O 1
ATOM 2788 N N . ASN B 1 84 ? 30.165 39.262 21.516 1.00 13.04 81 ASN B N 1
ATOM 2789 C CA . ASN B 1 84 ? 30.699 39.657 20.209 1.00 10.01 81 ASN B CA 1
ATOM 2790 C C . ASN B 1 84 ? 29.611 40.341 19.379 1.00 18.34 81 ASN B C 1
ATOM 2791 O O . ASN B 1 84 ? 29.813 40.675 18.209 1.00 19.65 81 ASN B O 1
ATOM 2796 N N . LYS B 1 85 ? 28.459 40.549 20.004 1.00 12.81 82 LYS B N 1
ATOM 2797 C CA . LYS B 1 85 ? 27.322 41.255 19.394 1.00 14.21 82 LYS B CA 1
ATOM 2798 C C . LYS B 1 85 ? 26.705 40.513 18.200 1.00 15.88 82 LYS B C 1
ATOM 2799 O O . LYS B 1 85 ? 26.041 41.108 17.348 1.00 18.00 82 LYS B O 1
ATOM 2805 N N . GLU B 1 86 ? 26.901 39.201 18.173 1.00 12.90 83 GLU B N 1
ATOM 2806 C CA . GLU B 1 86 ? 26.279 38.343 17.169 1.00 14.17 83 GLU B CA 1
ATOM 2807 C C . GLU B 1 86 ? 24.870 37.939 17.575 1.00 18.77 83 GLU B C 1
ATOM 2808 O O . GLU B 1 86 ? 24.076 37.524 16.734 1.00 21.76 83 GLU B O 1
ATOM 2814 N N . ALA B 1 87 ? 24.574 38.040 18.868 1.00 13.53 84 ALA B N 1
ATOM 2815 C CA . ALA B 1 87 ? 23.282 37.616 19.380 1.00 12.70 84 ALA B CA 1
ATOM 2816 C C . ALA B 1 87 ? 22.675 38.715 20.247 1.00 13.22 84 ALA B C 1
ATOM 2817 O O . ALA B 1 87 ? 23.393 39.420 20.956 1.00 15.95 84 ALA B O 1
ATOM 2819 N N . ASP B 1 88 ? 21.360 38.873 20.148 1.00 10.91 85 ASP B N 1
ATOM 2820 C CA . ASP B 1 88 ? 20.636 39.923 20.862 1.00 10.87 85 ASP B CA 1
ATOM 2821 C C . ASP B 1 88 ? 19.974 39.428 22.141 1.00 10.90 85 ASP B C 1
ATOM 2822 O O . ASP B 1 88 ? 19.651 40.229 23.008 1.00 9.66 85 ASP B O 1
ATOM 2827 N N . ILE B 1 89 ? 19.770 38.118 22.244 1.00 9.39 86 ILE B N 1
ATOM 2828 C CA . ILE B 1 89 ? 19.036 37.505 23.367 1.00 7.94 86 ILE B CA 1
ATOM 2829 C C . ILE B 1 89 ? 19.720 36.199 23.711 1.00 9.92 86 ILE B C 1
ATOM 2830 O O . ILE B 1 89 ? 20.099 35.442 22.825 1.00 11.52 86 ILE B O 1
ATOM 2835 N N . LEU B 1 90 ? 19.895 35.948 24.997 1.00 6.19 87 LEU B N 1
ATOM 2836 C CA . LEU B 1 90 ? 20.491 34.703 25.465 1.00 6.63 87 LEU B CA 1
ATOM 2837 C C . LEU B 1 90 ? 19.394 33.777 25.989 1.00 8.47 87 LEU B C 1
ATOM 2838 O O . LEU B 1 90 ? 18.529 34.208 26.744 1.00 13.28 87 LEU B O 1
ATOM 2843 N N . VAL B 1 91 ? 19.432 32.509 25.586 1.00 6.62 88 VAL B N 1
ATOM 2844 C CA . VAL B 1 91 ? 18.425 31.531 26.011 1.00 8.80 88 VAL B CA 1
ATOM 2845 C C . VAL B 1 91 ? 19.124 30.367 26.677 1.00 12.14 88 VAL B C 1
ATOM 2846 O O . VAL B 1 91 ? 20.000 29.751 26.084 1.00 10.47 88 VAL B O 1
ATOM 2850 N N . LYS B 1 92 ? 18.730 30.050 27.905 1.00 7.15 89 LYS B N 1
ATOM 2851 C CA . LYS B 1 92 ? 19.258 28.874 28.554 1.00 8.93 89 LYS B CA 1
ATOM 2852 C C . LYS B 1 92 ? 18.508 27.675 28.005 1.00 14.59 89 LYS B C 1
ATOM 2853 O O . LYS B 1 92 ? 17.281 27.616 28.077 1.00 17.85 89 LYS B O 1
ATOM 2859 N N . GLY B 1 93 ? 19.243 26.722 27.449 1.00 12.02 90 GLY B N 1
ATOM 2860 C CA . GLY B 1 93 ? 18.636 25.517 26.922 1.00 12.91 90 GLY B CA 1
ATOM 2861 C C . GLY B 1 93 ? 18.718 24.358 27.893 1.00 12.60 90 GLY B C 1
ATOM 2862 O O . GLY B 1 93 ? 18.375 24.493 29.069 1.00 13.70 90 GLY B O 1
ATOM 2863 N N . PHE B 1 94 ? 19.177 23.217 27.395 1.00 10.77 91 PHE B N 1
ATOM 2864 C CA . PHE B 1 94 ? 19.128 21.974 28.152 1.00 11.46 91 PHE B CA 1
ATOM 2865 C C . PHE B 1 94 ? 20.377 21.814 29.009 1.00 18.56 91 PHE B C 1
ATOM 2866 O O . PHE B 1 94 ? 21.106 20.819 28.906 1.00 17.34 91 PHE B O 1
ATOM 2874 N N . ILE B 1 95 ? 20.622 22.813 29.852 1.00 12.53 92 ILE B N 1
ATOM 2875 C CA . ILE B 1 95 ? 21.754 22.791 30.771 1.00 11.42 92 ILE B CA 1
ATOM 2876 C C . ILE B 1 95 ? 21.273 23.314 32.113 1.00 12.65 92 ILE B C 1
ATOM 2877 O O . ILE B 1 95 ? 20.223 23.961 32.186 1.00 13.52 92 ILE B O 1
ATOM 2882 N N . PRO B 1 96 ? 22.024 23.020 33.183 1.00 18.08 93 PRO B N 1
ATOM 2883 C CA . PRO B 1 96 ? 21.602 23.565 34.477 1.00 22.87 93 PRO B CA 1
ATOM 2884 C C . PRO B 1 96 ? 21.651 25.092 34.471 1.00 17.71 93 PRO B C 1
ATOM 2885 O O . PRO B 1 96 ? 22.583 25.686 33.928 1.00 16.39 93 PRO B O 1
ATOM 2889 N N . THR B 1 97 ? 20.653 25.724 35.078 1.00 13.46 94 THR B N 1
ATOM 2890 C CA . THR B 1 97 ? 20.642 27.173 35.184 1.00 16.69 94 THR B CA 1
ATOM 2891 C C . THR B 1 97 ? 21.950 27.693 35.775 1.00 19.96 94 THR B C 1
ATOM 2892 O O . THR B 1 97 ? 22.498 28.676 35.294 1.00 17.58 94 THR B O 1
ATOM 2896 N N . ALA B 1 98 ? 22.454 27.020 36.804 1.00 17.68 95 ALA B N 1
ATOM 2897 C CA . ALA B 1 98 ? 23.661 27.479 37.490 1.00 21.29 95 ALA B CA 1
ATOM 2898 C C . ALA B 1 98 ? 24.854 27.512 36.546 1.00 22.65 95 ALA B C 1
ATOM 2899 O O . ALA B 1 98 ? 25.745 28.346 36.685 1.00 23.39 95 ALA B O 1
ATOM 2901 N N . THR B 1 99 ? 24.877 26.581 35.597 1.00 19.11 96 THR B N 1
ATOM 2902 C CA . THR B 1 99 ? 25.969 26.503 34.636 1.00 17.92 96 THR B CA 1
ATOM 2903 C C . THR B 1 99 ? 26.034 27.764 33.780 1.00 18.15 96 THR B C 1
ATOM 2904 O O . THR B 1 99 ? 27.113 28.273 33.514 1.00 17.21 96 THR B O 1
ATOM 2908 N N . LEU B 1 100 ? 24.879 28.282 33.372 1.00 11.96 97 LEU B N 1
ATOM 2909 C CA . LEU B 1 100 ? 24.872 29.495 32.566 1.00 14.31 97 LEU B CA 1
ATOM 2910 C C . LEU B 1 100 ? 25.090 30.717 33.443 1.00 11.27 97 LEU B C 1
ATOM 2911 O O . LEU B 1 100 ? 25.833 31.626 33.084 1.00 15.44 97 LEU B O 1
ATOM 2924 N N . HIS B 1 102 ? 26.563 31.153 36.362 1.00 19.47 99 HIS B N 1
ATOM 2925 C CA . HIS B 1 102 ? 27.911 31.323 36.885 1.00 21.00 99 HIS B CA 1
ATOM 2926 C C . HIS B 1 102 ? 28.708 32.228 35.945 1.00 22.07 99 HIS B C 1
ATOM 2927 O O . HIS B 1 102 ? 29.335 33.191 36.377 1.00 27.09 99 HIS B O 1
ATOM 2934 N N . HIS B 1 103 ? 28.655 31.920 34.657 1.00 23.35 100 HIS B N 1
ATOM 2935 C CA . HIS B 1 103 ? 29.340 32.710 33.639 1.00 25.03 100 HIS B CA 1
ATOM 2936 C C . HIS B 1 103 ? 28.713 34.087 33.425 1.00 26.19 100 HIS B C 1
ATOM 2937 O O . HIS B 1 103 ? 29.423 35.084 33.304 1.00 27.11 100 HIS B O 1
ATOM 2944 N N . VAL B 1 104 ? 27.385 34.148 33.378 1.00 14.85 101 VAL B N 1
ATOM 2945 C CA . VAL B 1 104 ? 26.712 35.426 33.167 1.00 16.91 101 VAL B CA 1
ATOM 2946 C C . VAL B 1 104 ? 27.048 36.429 34.268 1.00 18.78 101 VAL B C 1
ATOM 2947 O O . VAL B 1 104 ? 27.223 37.617 33.998 1.00 24.79 101 VAL B O 1
ATOM 2951 N N . LEU B 1 105 ? 27.154 35.938 35.501 1.00 17.59 102 LEU B N 1
ATOM 2952 C CA . LEU B 1 105 ? 27.249 36.810 36.676 1.00 27.17 102 LEU B CA 1
ATOM 2953 C C . LEU B 1 105 ? 28.637 37.352 36.971 1.00 34.91 102 LEU B C 1
ATOM 2954 O O . LEU B 1 105 ? 28.802 38.156 37.888 1.00 36.56 102 LEU B O 1
ATOM 2959 N N . LYS B 1 106 ? 29.633 36.902 36.222 1.00 36.16 103 LYS B N 1
ATOM 2960 C CA . LYS B 1 106 ? 30.982 37.414 36.400 1.00 39.58 103 LYS B CA 1
ATOM 2961 C C . LYS B 1 106 ? 31.165 38.673 35.563 1.00 40.78 103 LYS B C 1
ATOM 2962 O O . LYS B 1 106 ? 31.265 38.600 34.335 1.00 35.40 103 LYS B O 1
ATOM 2968 N N . LYS B 1 107 ? 31.184 39.828 36.227 1.00 48.62 104 LYS B N 1
ATOM 2969 C CA . LYS B 1 107 ? 31.394 41.100 35.540 1.00 53.18 104 LYS B CA 1
ATOM 2970 C C . LYS B 1 107 ? 32.470 40.913 34.483 1.00 53.32 104 LYS B C 1
ATOM 2971 O O . LYS B 1 107 ? 32.371 41.415 33.363 1.00 49.36 104 LYS B O 1
ATOM 2977 N N . GLU B 1 108 ? 33.491 40.155 34.859 1.00 59.66 105 GLU B N 1
ATOM 2978 C CA . GLU B 1 108 ? 34.615 39.842 33.990 1.00 62.59 105 GLU B CA 1
ATOM 2979 C C . GLU B 1 108 ? 34.204 39.429 32.578 1.00 55.04 105 GLU B C 1
ATOM 2980 O O . GLU B 1 108 ? 34.901 39.743 31.614 1.00 51.79 105 GLU B O 1
ATOM 2986 N N . ASN B 1 109 ? 33.078 38.729 32.453 1.00 49.54 106 ASN B N 1
ATOM 2987 C CA . ASN B 1 109 ? 32.669 38.170 31.162 1.00 43.81 106 ASN B CA 1
ATOM 2988 C C . ASN B 1 109 ? 31.879 39.133 30.273 1.00 42.10 106 ASN B C 1
ATOM 2989 O O . ASN B 1 109 ? 31.550 38.804 29.133 1.00 42.50 106 ASN B O 1
ATOM 2994 N N . GLY B 1 110 ? 31.553 40.306 30.806 1.00 36.18 107 GLY B N 1
ATOM 2995 C CA . GLY B 1 110 ? 31.024 41.387 29.994 1.00 32.70 107 GLY B CA 1
ATOM 2996 C C . GLY B 1 110 ? 29.536 41.415 29.697 1.00 37.94 107 GLY B C 1
ATOM 2997 O O . GLY B 1 110 ? 29.105 42.148 28.807 1.00 40.26 107 GLY B O 1
ATOM 2998 N N . LEU B 1 111 ? 28.743 40.644 30.437 1.00 32.42 108 LEU B N 1
ATOM 2999 C CA . LEU B 1 111 ? 27.297 40.614 30.205 1.00 29.26 108 LEU B CA 1
ATOM 3000 C C . LEU B 1 111 ? 26.514 41.371 31.268 1.00 27.87 108 LEU B C 1
ATOM 3001 O O . LEU B 1 111 ? 25.309 41.592 31.129 1.00 29.37 108 LEU B O 1
ATOM 3006 N N . ARG B 1 112 ? 27.189 41.770 32.334 1.00 22.12 109 ARG B N 1
ATOM 3007 C CA . ARG B 1 112 ? 26.486 42.432 33.424 1.00 21.81 109 ARG B CA 1
ATOM 3008 C C . ARG B 1 112 ? 27.187 43.700 33.849 1.00 27.88 109 ARG B C 1
ATOM 3009 O O . ARG B 1 112 ? 28.367 43.903 33.564 1.00 29.05 109 ARG B O 1
ATOM 3017 N N . THR B 1 113 ? 26.441 44.557 34.533 1.00 23.54 110 THR B N 1
ATOM 3018 C CA . THR B 1 113 ? 26.998 45.764 35.114 1.00 21.37 110 THR B CA 1
ATOM 3019 C C . THR B 1 113 ? 26.878 45.600 36.610 1.00 15.90 110 THR B C 1
ATOM 3020 O O . THR B 1 113 ? 26.823 44.475 37.113 1.00 26.70 110 THR B O 1
ATOM 3024 N N . ASP B 1 114 ? 26.812 46.708 37.329 1.00 16.51 111 ASP B N 1
ATOM 3025 C CA . ASP B 1 114 ? 26.620 46.620 38.766 1.00 19.88 111 ASP B CA 1
ATOM 3026 C C . ASP B 1 114 ? 25.163 46.327 39.101 1.00 20.75 111 ASP B C 1
ATOM 3027 O O . ASP B 1 114 ? 24.830 45.991 40.243 1.00 23.62 111 ASP B O 1
ATOM 3032 N N . GLN B 1 115 ? 24.295 46.430 38.101 1.00 15.05 112 GLN B N 1
ATOM 3033 C CA . GLN B 1 115 ? 22.861 46.217 38.320 1.00 19.32 112 GLN B CA 1
ATOM 3034 C C . GLN B 1 115 ? 22.520 44.776 38.702 1.00 22.03 112 GLN B C 1
ATOM 3035 O O . GLN B 1 115 ? 23.042 43.820 38.113 1.00 15.13 112 GLN B O 1
ATOM 3041 N N . LEU B 1 116 ? 21.649 44.634 39.703 1.00 13.28 113 LEU B N 1
ATOM 3042 C CA . LEU B 1 116 ? 21.097 43.340 40.084 1.00 12.31 113 LEU B CA 1
ATOM 3043 C C . LEU B 1 116 ? 20.291 42.739 38.935 1.00 12.13 113 LEU B C 1
ATOM 3044 O O . LEU B 1 116 ? 19.597 43.454 38.213 1.00 14.02 113 LEU B O 1
ATOM 3049 N N . LEU B 1 117 ? 20.397 41.427 38.754 1.00 9.92 114 LEU B N 1
ATOM 3050 C CA . LEU B 1 117 ? 19.576 40.730 37.767 1.00 9.08 114 LEU B CA 1
ATOM 3051 C C . LEU B 1 117 ? 18.313 40.241 38.453 1.00 9.75 114 LEU B C 1
ATOM 3052 O O . LEU B 1 117 ? 18.354 39.847 39.617 1.00 10.29 114 LEU B O 1
ATOM 3057 N N . SER B 1 118 ? 17.191 40.255 37.738 1.00 7.52 115 SER B N 1
ATOM 3058 C CA . SER B 1 118 ? 15.938 39.789 38.329 1.00 6.92 115 SER B CA 1
ATOM 3059 C C . SER B 1 118 ? 15.097 39.074 37.277 1.00 11.91 115 SER B C 1
ATOM 3060 O O . SER B 1 118 ? 15.306 39.269 36.076 1.00 9.17 115 SER B O 1
ATOM 3063 N N . GLN B 1 119 ? 14.177 38.224 37.727 1.00 6.64 116 GLN B N 1
ATOM 3064 C CA . GLN B 1 119 ? 13.174 37.628 36.835 1.00 6.76 116 GLN B CA 1
ATOM 3065 C C . GLN B 1 119 ? 11.928 38.505 36.837 1.00 10.95 116 GLN B C 1
ATOM 3066 O O . GLN B 1 119 ? 11.571 39.088 37.863 1.00 9.73 116 GLN B O 1
ATOM 3072 N N . ILE B 1 120 ? 11.286 38.622 35.675 1.00 6.57 117 ILE B N 1
ATOM 3073 C CA . ILE B 1 120 ? 10.050 39.383 35.551 1.00 5.71 117 ILE B CA 1
ATOM 3074 C C . ILE B 1 120 ? 9.139 38.651 34.580 1.00 7.85 117 ILE B C 1
ATOM 3075 O O . ILE B 1 120 ? 9.608 38.020 33.620 1.00 7.52 117 ILE B O 1
ATOM 3080 N N . ALA B 1 121 ? 7.839 38.693 34.850 1.00 7.71 118 ALA B N 1
ATOM 3081 C CA . ALA B 1 121 ? 6.881 38.032 33.979 1.00 8.39 118 ALA B CA 1
ATOM 3082 C C . ALA B 1 121 ? 5.775 39.007 33.641 1.00 6.42 118 ALA B C 1
ATOM 3083 O O . ALA B 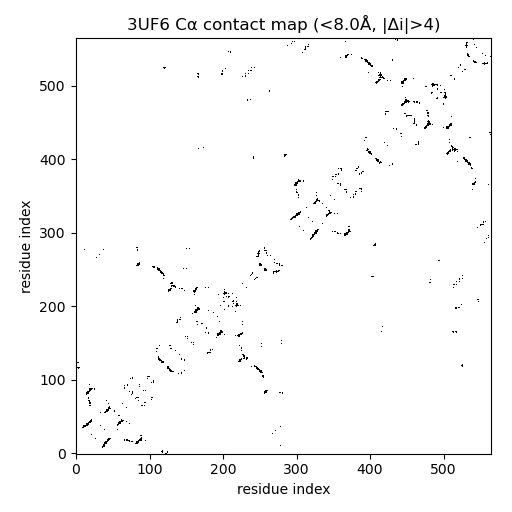1 121 ? 5.372 39.814 34.486 1.00 6.84 118 ALA B O 1
ATOM 3085 N N . ILE B 1 122 ? 5.290 38.943 32.407 1.00 6.45 119 ILE B N 1
ATOM 3086 C CA . ILE B 1 122 ? 4.174 39.784 31.991 1.00 8.68 119 ILE B CA 1
ATOM 3087 C C . ILE B 1 122 ? 2.981 38.895 31.658 1.00 8.87 119 ILE B C 1
ATOM 3088 O O . ILE B 1 122 ? 3.119 37.932 30.908 1.00 10.03 119 ILE B O 1
ATOM 3093 N N . PHE B 1 123 ? 1.817 39.209 32.237 1.00 5.83 120 PHE B N 1
ATOM 3094 C CA . PHE B 1 123 ? 0.645 38.341 32.141 1.00 6.54 120 PHE B CA 1
ATOM 3095 C C . PHE B 1 123 ? -0.458 39.028 31.378 1.00 10.21 120 PHE B C 1
ATOM 3096 O O . PHE B 1 123 ? -0.729 40.205 31.620 1.00 9.77 120 PHE B O 1
ATOM 3104 N N . ASP B 1 124 ? -1.095 38.283 30.476 1.00 8.86 121 ASP B N 1
ATOM 3105 C CA . ASP B 1 124 ? -2.398 38.649 29.940 1.00 10.51 121 ASP B CA 1
ATOM 3106 C C . ASP B 1 124 ? -3.426 37.781 30.676 1.00 10.75 121 ASP B C 1
ATOM 3107 O O . ASP B 1 124 ? -3.567 36.593 30.387 1.00 12.90 121 ASP B O 1
ATOM 3112 N N . ILE B 1 125 ? -4.131 38.371 31.634 1.00 10.62 122 ILE B N 1
ATOM 3113 C CA . ILE B 1 125 ? -5.111 37.650 32.466 1.00 7.66 122 ILE B CA 1
ATOM 3114 C C . ILE B 1 125 ? -6.517 37.966 31.981 1.00 8.73 122 ILE B C 1
ATOM 3115 O O . ILE B 1 125 ? -6.896 39.134 31.929 1.00 8.66 122 ILE B O 1
ATOM 3120 N N . PRO B 1 126 ? -7.305 36.934 31.618 1.00 13.56 123 PRO B N 1
ATOM 3121 C CA . PRO B 1 126 ? -8.630 37.214 31.056 1.00 13.21 123 PRO B CA 1
ATOM 3122 C C . PRO B 1 126 ? -9.474 38.174 31.892 1.00 17.11 123 PRO B C 1
ATOM 3123 O O . PRO B 1 126 ? -10.147 39.021 31.314 1.00 13.29 123 PRO B O 1
ATOM 3127 N N . THR B 1 127 ? -9.428 38.055 33.215 1.00 9.98 124 THR B N 1
ATOM 3128 C CA . THR B 1 127 ? -10.238 38.901 34.092 1.00 12.13 124 THR B CA 1
ATOM 3129 C C . THR B 1 127 ? -9.545 40.183 34.559 1.00 12.77 124 THR B C 1
ATOM 3130 O O . THR B 1 127 ? -10.052 40.865 35.452 1.00 16.59 124 THR B O 1
ATOM 3134 N N . TYR B 1 128 ? -8.390 40.517 33.981 1.00 12.77 125 TYR B N 1
ATOM 3135 C CA . TYR B 1 128 ? -7.804 41.839 34.246 1.00 12.61 125 TYR B CA 1
ATOM 3136 C C . TYR B 1 128 ? -7.865 42.637 32.945 1.00 12.94 125 TYR B C 1
ATOM 3137 O O . TYR B 1 128 ? -7.903 42.060 31.866 1.00 16.87 125 TYR B O 1
ATOM 3146 N N . HIS B 1 129 ? -7.889 43.959 33.045 1.00 14.12 126 HIS B N 1
ATOM 3147 C CA . HIS B 1 129 ? -8.185 44.794 31.880 1.00 13.20 126 HIS B CA 1
ATOM 3148 C C . HIS B 1 129 ? -6.956 45.223 31.064 1.00 17.07 126 HIS B C 1
ATOM 3149 O O . HIS B 1 129 ? -7.095 45.850 30.013 1.00 17.93 126 HIS B O 1
ATOM 3156 N N . LYS B 1 130 ? -5.763 44.870 31.528 1.00 8.40 127 LYS B N 1
ATOM 3157 C CA . LYS B 1 130 ? -4.540 45.309 30.870 1.00 8.64 127 LYS B CA 1
ATOM 3158 C C . LYS B 1 130 ? -3.395 44.385 31.286 1.00 10.10 127 LYS B C 1
ATOM 3159 O O . LYS B 1 130 ? -3.568 43.552 32.182 1.00 10.05 127 LYS B O 1
ATOM 3165 N N . PRO B 1 131 ? -2.242 44.494 30.619 1.00 8.23 128 PRO B N 1
ATOM 3166 C CA . PRO B 1 131 ? -1.149 43.594 31.004 1.00 9.20 128 PRO B CA 1
ATOM 3167 C C . PRO B 1 131 ? -0.680 43.869 32.422 1.00 11.16 128 PRO B C 1
ATOM 3168 O O . PRO B 1 131 ? -0.793 44.996 32.893 1.00 11.84 128 PRO B O 1
ATOM 3172 N N . LEU B 1 132 ? -0.160 42.850 33.087 1.00 6.93 129 LEU B N 1
ATOM 3173 C CA . LEU B 1 132 ? 0.317 42.996 34.464 1.00 5.02 129 LEU B CA 1
ATOM 3174 C C . LEU B 1 132 ? 1.694 42.354 34.567 1.00 10.32 129 LEU B C 1
ATOM 3175 O O . LEU B 1 132 ? 1.874 41.206 34.160 1.00 10.05 129 LEU B O 1
ATOM 3180 N N . LEU B 1 133 ? 2.667 43.104 35.080 1.00 6.48 130 LEU B N 1
ATOM 3181 C CA . LEU B 1 133 ? 4.034 42.592 35.243 1.00 7.72 130 LEU B CA 1
ATOM 3182 C C . LEU B 1 133 ? 4.188 42.195 36.708 1.00 7.38 130 LEU B C 1
ATOM 3183 O O . LEU B 1 133 ? 3.722 42.919 37.590 1.00 10.49 130 LEU B O 1
ATOM 3188 N N . ILE B 1 134 ? 4.817 41.055 36.976 1.00 5.48 131 ILE B N 1
ATOM 3189 C CA . ILE B 1 134 ? 5.090 40.690 38.360 1.00 6.33 131 ILE B CA 1
ATOM 3190 C C . ILE B 1 134 ? 6.548 40.269 38.480 1.00 4.14 131 ILE B C 1
ATOM 3191 O O . ILE B 1 134 ? 7.057 39.558 37.621 1.00 8.10 131 ILE B O 1
ATOM 3196 N N . THR B 1 135 ? 7.204 40.706 39.552 1.00 7.40 132 THR B N 1
ATOM 3197 C CA . THR B 1 135 ? 8.629 40.418 39.755 1.00 10.27 132 THR B CA 1
ATOM 3198 C C . THR B 1 135 ? 8.889 40.488 41.268 1.00 7.91 132 THR B C 1
ATOM 3199 O O . THR B 1 135 ? 8.219 41.262 41.955 1.00 7.95 132 THR B O 1
ATOM 3203 N N . ASP B 1 136 ? 9.819 39.705 41.821 1.00 6.28 133 ASP B N 1
ATOM 3204 C CA . ASP B 1 136 ? 10.592 38.661 41.161 1.00 5.47 133 ASP B CA 1
ATOM 3205 C C . ASP B 1 136 ? 10.008 37.302 41.574 1.00 11.01 133 ASP B C 1
ATOM 3206 O O . ASP B 1 136 ? 9.911 36.985 42.776 1.00 9.98 133 ASP B O 1
ATOM 3211 N N . CYS B 1 137 ? 9.618 36.495 40.587 1.00 5.99 134 CYS B N 1
ATOM 3212 C CA . CYS B 1 137 ? 8.925 35.234 40.858 1.00 7.82 134 CYS B CA 1
ATOM 3213 C C . CYS B 1 137 ? 9.808 33.980 40.862 1.00 13.44 134 CYS B C 1
ATOM 3214 O O . CYS B 1 137 ? 9.318 32.880 41.134 1.00 14.21 134 CYS B O 1
ATOM 3217 N N . ALA B 1 138 ? 11.095 34.120 40.573 1.00 9.02 135 ALA B N 1
ATOM 3218 C CA . ALA B 1 138 ? 11.908 32.927 40.360 1.00 12.67 135 ALA B CA 1
ATOM 3219 C C . ALA B 1 138 ? 13.406 33.057 40.610 1.00 15.66 135 ALA B C 1
ATOM 3220 O O . ALA B 1 138 ? 14.114 32.052 40.611 1.00 15.66 135 ALA B O 1
ATOM 3230 N N . ASN B 1 140 ? 15.486 36.111 42.671 1.00 12.61 137 ASN B N 1
ATOM 3231 C CA . ASN B 1 140 ? 15.826 36.671 43.979 1.00 11.35 137 ASN B CA 1
ATOM 3232 C C . ASN B 1 140 ? 14.924 36.113 45.081 1.00 10.12 137 ASN B C 1
ATOM 3233 O O . ASN B 1 140 ? 13.707 36.298 45.048 1.00 12.33 137 ASN B O 1
ATOM 3238 N N . VAL B 1 141 ? 15.535 35.412 46.033 1.00 11.93 138 VAL B N 1
ATOM 3239 C CA . VAL B 1 141 ? 14.798 34.619 47.024 1.00 12.60 138 VAL B CA 1
ATOM 3240 C C . VAL B 1 141 ? 14.172 35.462 48.144 1.00 15.99 138 VAL B C 1
ATOM 3241 O O . VAL B 1 141 ? 12.973 35.342 48.454 1.00 11.55 138 VAL B O 1
ATOM 3245 N N . ALA B 1 142 ? 14.991 36.313 48.746 1.00 11.87 139 ALA B N 1
ATOM 3246 C CA . ALA B 1 142 ? 14.573 37.101 49.899 1.00 11.05 139 ALA B CA 1
ATOM 3247 C C . ALA B 1 142 ? 15.188 38.494 49.819 1.00 16.70 139 ALA B C 1
ATOM 3248 O O . ALA B 1 142 ? 15.960 38.891 50.690 1.00 13.75 139 ALA B O 1
ATOM 3250 N N . PRO B 1 143 ? 14.828 39.248 48.776 1.00 17.21 140 PRO B N 1
ATOM 3251 C CA . PRO B 1 143 ? 15.385 40.591 48.616 1.00 12.92 140 PRO B CA 1
ATOM 3252 C C . PRO B 1 143 ? 14.943 41.493 49.766 1.00 12.49 140 PRO B C 1
ATOM 3253 O O . PRO B 1 143 ? 13.791 41.414 50.189 1.00 17.95 140 PRO B O 1
ATOM 3257 N N . LYS B 1 144 ? 15.860 42.306 50.281 1.00 12.94 141 LYS B N 1
ATOM 3258 C CA . LYS B 1 144 ? 15.521 43.343 51.247 1.00 18.52 141 LYS B CA 1
ATOM 3259 C C . LYS B 1 144 ? 15.375 44.695 50.542 1.00 19.34 141 LYS B C 1
ATOM 3260 O O . LYS B 1 144 ? 15.212 44.757 49.328 1.00 17.19 141 LYS B O 1
ATOM 3266 N N . THR B 1 145 ? 15.432 45.786 51.291 1.00 14.19 142 THR B N 1
ATOM 3267 C CA . THR B 1 145 ? 15.146 47.083 50.678 1.00 13.04 142 THR B CA 1
ATOM 3268 C C . THR B 1 145 ? 15.993 47.382 49.433 1.00 12.83 142 THR B C 1
ATOM 3269 O O . THR B 1 145 ? 15.454 47.709 48.377 1.00 9.83 142 THR B O 1
ATOM 3273 N N . LYS B 1 146 ? 17.310 47.255 49.562 1.00 13.50 143 LYS B N 1
ATOM 3274 C CA . LYS B 1 146 ? 18.216 47.603 48.480 1.00 11.68 143 LYS B CA 1
ATOM 3275 C C . LYS B 1 146 ? 17.940 46.767 47.235 1.00 9.62 143 LYS B C 1
ATOM 3276 O O . LYS B 1 146 ? 17.888 47.295 46.127 1.00 11.10 143 LYS B O 1
ATOM 3282 N N . GLU B 1 147 ? 17.791 45.459 47.419 1.00 9.05 144 GLU B N 1
ATOM 3283 C CA . GLU B 1 147 ? 17.471 44.580 46.307 1.00 8.52 144 GLU B CA 1
ATOM 3284 C C . GLU B 1 147 ? 16.100 44.848 45.710 1.00 10.77 144 GLU B C 1
ATOM 3285 O O . GLU B 1 147 ? 15.931 44.792 44.496 1.00 9.30 144 GLU B O 1
ATOM 3291 N N . LYS B 1 148 ? 15.115 45.145 46.553 1.00 10.09 145 LYS B N 1
ATOM 3292 C CA . LYS B 1 148 ? 13.794 45.488 46.030 1.00 6.79 145 LYS B CA 1
ATOM 3293 C C . LYS B 1 148 ? 13.798 46.773 45.205 1.00 7.87 145 LYS B C 1
ATOM 3294 O O . LYS B 1 148 ? 13.071 46.895 44.218 1.00 10.03 145 LYS B O 1
ATOM 3300 N N . ILE B 1 149 ? 14.614 47.739 45.599 1.00 8.84 146 ILE B N 1
ATOM 3301 C CA . ILE B 1 149 ? 14.742 48.941 44.792 1.00 7.24 146 ILE B CA 1
ATOM 3302 C C . ILE B 1 149 ? 15.308 48.574 43.418 1.00 10.20 146 ILE B C 1
ATOM 3303 O O . ILE B 1 149 ? 14.850 49.063 42.390 1.00 7.83 146 ILE B O 1
ATOM 3308 N N . ALA B 1 150 ? 16.313 47.709 43.410 1.00 8.77 147 ALA B N 1
ATOM 3309 C CA . ALA B 1 150 ? 16.915 47.267 42.150 1.00 8.99 147 ALA B CA 1
ATOM 3310 C C . ALA B 1 150 ? 15.907 46.485 41.293 1.00 12.09 147 ALA B C 1
ATOM 3311 O O . ALA B 1 150 ? 15.847 46.649 40.069 1.00 9.43 147 ALA B O 1
ATOM 3313 N N . ILE B 1 151 ? 15.115 45.636 41.938 1.00 7.68 148 ILE B N 1
ATOM 3314 C CA . ILE B 1 151 ? 14.065 44.887 41.238 1.00 9.55 148 ILE B CA 1
ATOM 3315 C C . ILE B 1 151 ? 13.034 45.860 40.652 1.00 7.56 148 ILE B C 1
ATOM 3316 O O . ILE B 1 151 ? 12.546 45.686 39.533 1.00 5.88 148 ILE B O 1
ATOM 3321 N N . THR B 1 152 ? 12.723 46.905 41.404 1.00 8.19 149 THR B N 1
ATOM 3322 C CA . THR B 1 152 ? 11.747 47.875 40.938 1.00 10.54 149 THR B CA 1
ATOM 3323 C C . THR B 1 152 ? 12.327 48.694 39.781 1.00 10.15 149 THR B C 1
ATOM 3324 O O . THR B 1 152 ? 11.638 48.978 38.805 1.00 10.42 149 THR B O 1
ATOM 3328 N N . GLU B 1 153 ? 13.604 49.051 39.887 1.00 6.81 150 GLU B N 1
ATOM 3329 C CA . GLU B 1 153 ? 14.292 49.733 38.797 1.00 7.22 150 GLU B CA 1
ATOM 3330 C C . GLU B 1 153 ? 14.255 48.907 37.520 1.00 9.22 150 GLU B C 1
ATOM 3331 O O . GLU B 1 153 ? 14.039 49.448 36.435 1.00 10.82 150 GLU B O 1
ATOM 3337 N N . ASN B 1 154 ? 14.499 47.607 37.643 1.00 6.79 151 ASN B N 1
ATOM 3338 C CA . ASN B 1 154 ? 14.492 46.738 36.467 1.00 8.34 151 ASN B CA 1
ATOM 3339 C C . ASN B 1 154 ? 13.091 46.675 35.859 1.00 9.73 151 ASN B C 1
ATOM 3340 O O . ASN B 1 154 ? 12.916 46.662 34.636 1.00 8.11 151 ASN B O 1
ATOM 3345 N N . ALA B 1 155 ? 12.090 46.617 36.727 1.00 8.28 152 ALA B N 1
ATOM 3346 C CA . ALA B 1 155 ? 10.700 46.611 36.280 1.00 10.94 152 ALA B CA 1
ATOM 3347 C C . ALA B 1 155 ? 10.303 47.906 35.562 1.00 13.15 152 ALA B C 1
ATOM 3348 O O . ALA B 1 155 ? 9.582 47.874 34.562 1.00 10.42 152 ALA B O 1
ATOM 3350 N N . LEU B 1 156 ? 10.763 49.047 36.066 1.00 8.95 153 LEU B N 1
ATOM 3351 C CA . LEU B 1 156 ? 10.467 50.320 35.414 1.00 11.82 153 LEU B CA 1
ATOM 3352 C C . LEU B 1 156 ? 11.073 50.369 34.020 1.00 15.86 153 LEU B C 1
ATOM 3353 O O . LEU B 1 156 ? 10.457 50.875 33.079 1.00 11.66 153 LEU B O 1
ATOM 3358 N N . ALA B 1 157 ? 12.297 49.861 33.909 1.00 10.60 154 ALA B N 1
ATOM 3359 C CA . ALA B 1 157 ? 13.004 49.815 32.637 1.00 14.47 154 ALA B CA 1
ATOM 3360 C C . ALA B 1 157 ? 12.240 48.969 31.624 1.00 13.63 154 ALA B C 1
ATOM 3361 O O . ALA B 1 157 ? 12.099 49.349 30.468 1.00 13.95 154 ALA B O 1
ATOM 3363 N N . VAL B 1 158 ? 11.743 47.822 32.074 1.00 12.84 155 VAL B N 1
ATOM 3364 C CA . VAL B 1 158 ? 10.969 46.943 31.211 1.00 9.47 155 VAL B CA 1
ATOM 3365 C C . VAL B 1 158 ? 9.686 47.641 30.772 1.00 13.10 155 VAL B C 1
ATOM 3366 O O . VAL B 1 158 ? 9.360 47.666 29.589 1.00 9.69 155 VAL B O 1
ATOM 3370 N N . ALA B 1 159 ? 8.974 48.231 31.729 1.00 8.07 156 ALA B N 1
ATOM 3371 C CA . ALA B 1 159 ? 7.721 48.923 31.434 1.00 15.51 156 ALA B CA 1
ATOM 3372 C C . ALA B 1 159 ? 7.894 50.029 30.389 1.00 12.86 156 ALA B C 1
ATOM 3373 O O . ALA B 1 159 ? 7.121 50.122 29.422 1.00 10.70 156 ALA B O 1
ATOM 3375 N N . HIS B 1 160 ? 8.905 50.875 30.573 1.00 13.64 157 HIS B N 1
ATOM 3376 C CA . HIS B 1 160 ? 9.141 51.944 29.610 1.00 14.69 157 HIS B CA 1
ATOM 3377 C C . HIS B 1 160 ? 9.493 51.375 28.237 1.00 15.07 157 HIS B C 1
ATOM 3378 O O . HIS B 1 160 ? 9.010 51.867 27.211 1.00 12.61 157 HIS B O 1
ATOM 3385 N N . GLN B 1 161 ? 10.332 50.339 28.217 1.00 14.86 158 GLN B N 1
ATOM 3386 C CA . GLN B 1 161 ? 10.751 49.736 26.950 1.00 13.99 158 GLN B CA 1
ATOM 3387 C C . GLN B 1 161 ? 9.571 49.152 26.175 1.00 14.53 158 GLN B C 1
ATOM 3388 O O . GLN B 1 161 ? 9.570 49.137 24.942 1.00 16.70 158 GLN B O 1
ATOM 3394 N N . ILE B 1 162 ? 8.564 48.656 26.885 1.00 13.39 159 ILE B N 1
ATOM 3395 C CA . ILE B 1 162 ? 7.425 48.057 26.187 1.00 14.37 159 ILE B CA 1
ATOM 3396 C C . ILE B 1 162 ? 6.252 49.015 25.991 1.00 20.74 159 ILE B C 1
ATOM 3397 O O . ILE B 1 162 ? 5.193 48.617 25.513 1.00 24.54 159 ILE B O 1
ATOM 3402 N N . GLY B 1 163 ? 6.440 50.280 26.349 1.00 17.81 160 GLY B N 1
ATOM 3403 C CA . GLY B 1 163 ? 5.467 51.297 25.999 1.00 19.40 160 GLY B CA 1
ATOM 3404 C C . GLY B 1 163 ? 4.554 51.758 27.121 1.00 18.36 160 GLY B C 1
ATOM 3405 O O . GLY B 1 163 ? 3.627 52.535 26.885 1.00 20.96 160 GLY B O 1
ATOM 3406 N N . ILE B 1 164 ? 4.808 51.290 28.339 1.00 12.52 161 ILE B N 1
ATOM 3407 C CA . ILE B 1 164 ? 4.076 51.788 29.499 1.00 14.40 161 ILE B CA 1
ATOM 3408 C C . ILE B 1 164 ? 4.825 53.006 30.058 1.00 23.08 161 ILE B C 1
ATOM 3409 O O . ILE B 1 164 ? 5.873 52.871 30.696 1.00 19.23 161 ILE B O 1
ATOM 3414 N N . THR B 1 165 ? 4.293 54.199 29.805 1.00 15.04 162 THR B N 1
ATOM 3415 C CA . THR B 1 165 ? 5.052 55.426 30.047 1.00 16.53 162 THR B CA 1
ATOM 3416 C C . THR B 1 165 ? 5.102 55.845 31.513 1.00 21.13 162 THR B C 1
ATOM 3417 O O . THR B 1 165 ? 6.112 56.386 31.970 1.00 20.58 162 THR B O 1
ATOM 3421 N N . ASN B 1 166 ? 4.013 55.595 32.238 1.00 16.67 163 ASN B N 1
ATOM 3422 C CA . ASN B 1 166 ? 3.941 55.907 33.662 1.00 14.29 163 ASN B CA 1
ATOM 3423 C C . ASN B 1 166 ? 3.335 54.745 34.444 1.00 13.52 163 ASN B C 1
ATOM 3424 O O . ASN B 1 166 ? 2.227 54.854 34.974 1.00 15.94 163 ASN B O 1
ATOM 3429 N N . PRO B 1 167 ? 4.056 53.618 34.516 1.00 12.26 164 PRO B N 1
ATOM 3430 C CA . PRO B 1 167 ? 3.478 52.432 35.149 1.00 11.04 164 PRO B CA 1
ATOM 3431 C C . PRO B 1 167 ? 3.191 52.649 36.620 1.00 12.93 164 PRO B C 1
ATOM 3432 O O . PRO B 1 167 ? 3.975 53.280 37.326 1.00 8.69 164 PRO B O 1
ATOM 3436 N N . LYS B 1 168 ? 2.051 52.133 37.060 1.00 8.62 165 LYS B N 1
ATOM 3437 C CA . LYS B 1 168 ? 1.687 52.157 38.460 1.00 8.86 165 LYS B CA 1
ATOM 3438 C C . LYS B 1 168 ? 2.252 50.912 39.107 1.00 7.92 165 LYS B C 1
ATOM 3439 O O . LYS B 1 168 ? 1.940 49.781 38.702 1.00 9.35 165 LYS B O 1
ATOM 3445 N N . ILE B 1 169 ? 3.122 51.124 40.088 1.00 7.42 166 ILE B N 1
ATOM 3446 C CA . ILE B 1 169 ? 3.840 50.033 40.731 1.00 9.80 166 ILE B CA 1
ATOM 3447 C C . ILE B 1 169 ? 3.342 49.853 42.158 1.00 10.35 166 ILE B C 1
ATOM 3448 O O . ILE B 1 169 ? 3.220 50.822 42.900 1.00 10.53 166 ILE B O 1
ATOM 3453 N N . ALA B 1 170 ? 3.058 48.610 42.528 1.00 7.96 167 ALA B N 1
ATOM 3454 C CA . ALA B 1 170 ? 2.583 48.295 43.867 1.00 10.32 167 ALA B CA 1
ATOM 3455 C C . ALA B 1 170 ? 3.563 47.355 44.558 1.00 12.89 167 ALA B C 1
ATOM 3456 O O . ALA B 1 170 ? 3.842 46.264 44.050 1.00 12.32 167 ALA B O 1
ATOM 3458 N N . LEU B 1 171 ? 4.085 47.781 45.711 1.00 9.77 168 LEU B N 1
ATOM 3459 C CA . LEU B 1 171 ? 4.869 46.892 46.574 1.00 8.95 168 LEU B CA 1
ATOM 3460 C C . LEU B 1 171 ? 3.883 46.026 47.350 1.00 9.60 168 LEU B C 1
ATOM 3461 O O . LEU B 1 171 ? 3.181 46.499 48.256 1.00 11.06 168 LEU B O 1
ATOM 3466 N N . LEU B 1 172 ? 3.830 44.757 46.989 1.00 7.35 169 LEU B N 1
ATOM 3467 C CA . LEU B 1 172 ? 2.798 43.855 47.479 1.00 9.25 169 LEU B CA 1
ATOM 3468 C C . LEU B 1 172 ? 3.125 43.323 48.872 1.00 10.31 169 LEU B C 1
ATOM 3469 O O . LEU B 1 172 ? 4.271 42.982 49.173 1.00 9.40 169 LEU B O 1
ATOM 3474 N N . SER B 1 173 ? 2.113 43.270 49.729 1.00 6.77 170 SER B N 1
ATOM 3475 C CA . SER B 1 173 ? 2.248 42.651 51.042 1.00 10.37 170 SER B CA 1
ATOM 3476 C C . SER B 1 173 ? 0.891 42.046 51.417 1.00 10.97 170 SER B C 1
ATOM 3477 O O . SER B 1 173 ? 0.069 41.794 50.537 1.00 18.61 170 SER B O 1
ATOM 3480 N N . ALA B 1 174 ? 0.652 41.786 52.696 1.00 9.84 171 ALA B N 1
ATOM 3481 C CA . ALA B 1 174 ? -0.646 41.233 53.102 1.00 9.28 171 ALA B CA 1
ATOM 3482 C C . ALA B 1 174 ? -1.545 42.280 53.768 1.00 13.99 171 ALA B C 1
ATOM 3483 O O . ALA B 1 174 ? -2.704 42.011 54.070 1.00 12.74 171 ALA B O 1
ATOM 3485 N N . VAL B 1 175 ? -1.006 43.468 53.996 1.00 11.87 172 VAL B N 1
ATOM 3486 C CA . VAL B 1 175 ? -1.780 44.543 54.625 1.00 10.43 172 VAL B CA 1
ATOM 3487 C C . VAL B 1 175 ? -1.393 45.872 53.991 1.00 12.20 172 VAL B C 1
ATOM 3488 O O . VAL B 1 175 ? -0.436 45.935 53.218 1.00 14.47 172 VAL B O 1
ATOM 3492 N N . GLU B 1 176 ? -2.129 46.934 54.320 1.00 13.44 173 GLU B N 1
ATOM 3493 C CA . GLU B 1 176 ? -1.900 48.233 53.679 1.00 16.87 173 GLU B CA 1
ATOM 3494 C C . GLU B 1 176 ? -1.209 49.230 54.588 1.00 23.97 173 GLU B C 1
ATOM 3495 O O . GLU B 1 176 ? -1.013 50.382 54.210 1.00 31.03 173 GLU B O 1
ATOM 3501 N N . GLU B 1 177 ? -0.865 48.810 55.796 1.00 16.79 174 GLU B N 1
ATOM 3502 C CA . GLU B 1 177 ? -0.255 49.743 56.737 1.00 14.66 174 GLU B CA 1
ATOM 3503 C C . GLU B 1 177 ? 1.084 49.212 57.184 1.00 20.48 174 GLU B C 1
ATOM 3504 O O . GLU B 1 177 ? 1.290 48.001 57.280 1.00 21.38 174 GLU B O 1
ATOM 3510 N N . VAL B 1 178 ? 2.000 50.132 57.451 1.00 18.09 175 VAL B N 1
ATOM 3511 C CA A VAL B 1 178 ? 3.332 49.773 57.900 0.44 20.82 175 VAL B CA 1
ATOM 3512 C CA B VAL B 1 178 ? 3.328 49.759 57.901 0.56 19.74 175 VAL B CA 1
ATOM 3513 C C . VAL B 1 178 ? 3.257 49.237 59.330 1.00 22.77 175 VAL B C 1
ATOM 3514 O O . VAL B 1 178 ? 2.670 49.863 60.210 1.00 28.06 175 VAL B O 1
ATOM 3521 N N . THR B 1 179 ? 3.834 48.067 59.553 1.00 16.64 176 THR B N 1
ATOM 3522 C CA . THR B 1 179 ? 3.818 47.477 60.872 1.00 21.76 176 THR B CA 1
ATOM 3523 C C . THR B 1 179 ? 5.070 46.642 61.076 1.00 28.39 176 THR B C 1
ATOM 3524 O O . THR B 1 179 ? 5.422 45.829 60.226 1.00 21.84 176 THR B O 1
ATOM 3528 N N . ALA B 1 180 ? 5.739 46.851 62.206 1.00 23.47 177 ALA B N 1
ATOM 3529 C CA . ALA B 1 180 ? 6.950 46.100 62.532 1.00 25.28 177 ALA B CA 1
ATOM 3530 C C . ALA B 1 180 ? 6.674 44.601 62.688 1.00 28.52 177 ALA B C 1
ATOM 3531 O O . ALA B 1 180 ? 7.597 43.790 62.709 1.00 27.40 177 ALA B O 1
ATOM 3533 N N . LYS B 1 181 ? 5.400 44.239 62.793 1.00 20.86 178 LYS B N 1
ATOM 3534 C CA . LYS B 1 181 ?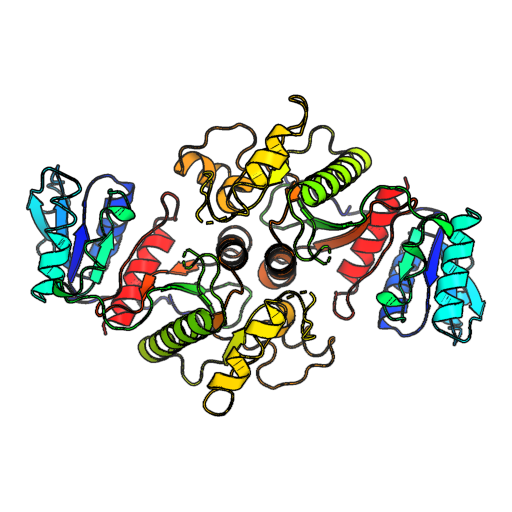 5.013 42.833 62.851 1.00 24.30 178 LYS B CA 1
ATOM 3535 C C . LYS B 1 181 ? 5.127 42.125 61.492 1.00 24.12 178 LYS B C 1
ATOM 3536 O O . LYS B 1 181 ? 5.068 40.894 61.418 1.00 23.65 178 LYS B O 1
ATOM 3550 N N . PRO B 1 183 ? 7.753 42.633 58.331 1.00 20.36 180 PRO B N 1
ATOM 3551 C CA . PRO B 1 183 ? 8.896 43.323 57.727 1.00 19.66 180 PRO B CA 1
ATOM 3552 C C . PRO B 1 183 ? 8.695 43.740 56.267 1.00 21.09 180 PRO B C 1
ATOM 3553 O O . PRO B 1 183 ? 9.225 44.772 55.863 1.00 16.94 180 PRO B O 1
ATOM 3557 N N . SER B 1 184 ? 7.959 42.959 55.482 1.00 13.97 181 SER B N 1
ATOM 3558 C CA . SER B 1 184 ? 7.762 43.323 54.086 1.00 11.02 181 SER B CA 1
ATOM 3559 C C . SER B 1 184 ? 7.046 44.659 53.971 1.00 9.80 181 SER B C 1
ATOM 3560 O O . SER B 1 184 ? 7.187 45.354 52.967 1.00 11.34 181 SER B O 1
ATOM 3563 N N . THR B 1 185 ? 6.285 45.030 54.998 1.00 11.52 182 THR B N 1
ATOM 3564 C CA . THR B 1 185 ? 5.604 46.325 54.978 1.00 10.44 182 THR B CA 1
ATOM 3565 C C . THR B 1 185 ? 6.592 47.475 55.213 1.00 11.56 182 THR B C 1
ATOM 3566 O O . THR B 1 185 ? 6.470 48.534 54.601 1.00 11.88 182 THR B O 1
ATOM 3570 N N . LEU B 1 186 ? 7.563 47.268 56.095 1.00 11.75 183 LEU B N 1
ATOM 3571 C CA A LEU B 1 186 ? 8.567 48.298 56.354 0.62 15.08 183 LEU B CA 1
ATOM 3572 C CA B LEU B 1 186 ? 8.585 48.282 56.360 0.38 15.15 183 LEU B CA 1
ATOM 3573 C C . LEU B 1 186 ? 9.440 48.501 55.111 1.00 16.13 183 LEU B C 1
ATOM 3574 O O . LEU B 1 186 ? 9.734 49.640 54.710 1.00 14.00 183 LEU B O 1
ATOM 3583 N N . GLU B 1 187 ? 9.840 47.401 54.489 1.00 13.53 184 GLU B N 1
ATOM 3584 C CA . GLU B 1 187 ? 10.634 47.468 53.270 1.00 14.53 184 GLU B CA 1
ATOM 3585 C C . GLU B 1 187 ? 9.866 48.156 52.157 1.00 15.08 184 GLU B C 1
ATOM 3586 O O . GLU B 1 187 ? 10.427 48.960 51.411 1.00 12.55 184 GLU B O 1
ATOM 3592 N N . ALA B 1 188 ? 8.581 47.843 52.048 1.00 12.52 185 ALA B N 1
ATOM 3593 C CA . ALA B 1 188 ? 7.732 48.511 51.069 1.00 12.34 185 ALA B CA 1
ATOM 3594 C C . ALA B 1 188 ? 7.808 50.035 51.225 1.00 11.95 185 ALA B C 1
ATOM 3595 O O . ALA B 1 188 ? 8.070 50.748 50.256 1.00 14.41 185 ALA B O 1
ATOM 3597 N N . GLN B 1 189 ? 7.584 50.531 52.445 1.00 8.73 186 GLN B N 1
ATOM 3598 C CA . GLN B 1 189 ? 7.637 51.973 52.706 1.00 12.84 186 GLN B CA 1
ATOM 3599 C C . GLN B 1 189 ? 8.971 52.553 52.264 1.00 14.16 186 GLN B C 1
ATOM 3600 O O . GLN B 1 189 ? 9.024 53.619 51.651 1.00 12.89 186 GLN B O 1
ATOM 3606 N N . GLU B 1 190 ? 10.052 51.850 52.588 1.00 11.19 187 GLU B N 1
ATOM 3607 C CA . GLU B 1 190 ? 11.399 52.330 52.272 1.00 15.09 187 GLU B CA 1
ATOM 3608 C C . GLU B 1 190 ? 11.615 52.382 50.772 1.00 13.44 187 GLU B C 1
ATOM 3609 O O . GLU B 1 190 ? 12.245 53.312 50.259 1.00 17.20 187 GLU B O 1
ATOM 3615 N N . VAL B 1 191 ? 11.076 51.402 50.057 1.00 8.35 188 VAL B N 1
ATOM 3616 C CA . VAL B 1 191 ? 11.239 51.402 48.606 1.00 9.68 188 VAL B CA 1
ATOM 3617 C C . VAL B 1 191 ? 10.502 52.584 47.980 1.00 13.72 188 VAL B C 1
ATOM 3618 O O . VAL B 1 191 ? 11.027 53.265 47.103 1.00 11.07 188 VAL B O 1
ATOM 3622 N N . VAL B 1 192 ? 9.285 52.823 48.448 1.00 12.27 189 VAL B N 1
ATOM 3623 C CA . VAL B 1 192 ? 8.475 53.937 47.961 1.00 13.42 189 VAL B CA 1
ATOM 3624 C C . VAL B 1 192 ? 9.175 55.268 48.197 1.00 18.65 189 VAL B C 1
ATOM 3625 O O . VAL B 1 192 ? 9.200 56.138 47.317 1.00 17.71 189 VAL B O 1
ATOM 3629 N N . GLN B 1 193 ? 9.747 55.425 49.387 1.00 14.93 190 GLN B N 1
ATOM 3630 C CA . GLN B 1 193 ? 10.373 56.689 49.762 1.00 18.45 190 GLN B CA 1
ATOM 3631 C C . GLN B 1 193 ? 11.632 56.949 48.959 1.00 19.32 190 GLN B C 1
ATOM 3632 O O . GLN B 1 193 ? 12.060 58.098 48.808 1.00 21.24 190 GLN B O 1
ATOM 3638 N N . HIS B 1 194 ? 12.228 55.876 48.454 1.00 14.75 191 HIS B N 1
ATOM 3639 C CA . HIS B 1 194 ? 13.421 55.981 47.626 1.00 15.27 191 HIS B CA 1
ATOM 3640 C C . HIS B 1 194 ? 13.192 56.693 46.297 1.00 17.50 191 HIS B C 1
ATOM 3641 O O . HIS B 1 194 ? 14.048 57.451 45.838 1.00 17.26 191 HIS B O 1
ATOM 3648 N N . PHE B 1 195 ? 12.048 56.441 45.677 1.00 15.61 192 PHE B N 1
ATOM 3649 C CA . PHE B 1 195 ? 11.813 56.899 44.311 1.00 13.40 192 PHE B CA 1
ATOM 3650 C C . PHE B 1 195 ? 11.316 58.339 44.230 1.00 17.05 192 PHE B C 1
ATOM 3651 O O . PHE B 1 195 ? 10.700 58.850 45.165 1.00 20.36 192 PHE B O 1
ATOM 3659 N N . GLY B 1 196 ? 11.599 58.998 43.111 1.00 15.30 193 GLY B N 1
ATOM 3660 C CA . GLY B 1 196 ? 11.159 60.367 42.917 1.00 18.30 193 GLY B CA 1
ATOM 3661 C C . GLY B 1 196 ? 9.650 60.464 42.817 1.00 18.33 193 GLY B C 1
ATOM 3662 O O . GLY B 1 196 ? 8.964 59.469 42.544 1.00 18.39 193 GLY B O 1
ATOM 3663 N N . ASN B 1 197 ? 9.124 61.666 43.018 1.00 15.42 194 ASN B N 1
ATOM 3664 C CA . ASN B 1 197 ? 7.682 61.850 43.017 1.00 16.62 194 ASN B CA 1
ATOM 3665 C C . ASN B 1 197 ? 7.053 61.711 41.635 1.00 22.45 194 ASN B C 1
ATOM 3666 O O . ASN B 1 197 ? 5.828 61.743 41.496 1.00 19.23 194 ASN B O 1
ATOM 3671 N N . GLN B 1 198 ? 7.892 61.567 40.613 1.00 19.19 195 GLN B N 1
ATOM 3672 C CA . GLN B 1 198 ? 7.385 61.424 39.255 1.00 19.91 195 GLN B CA 1
ATOM 3673 C C . GLN B 1 198 ? 7.082 59.948 38.985 1.00 21.44 195 GLN B C 1
ATOM 3674 O O . GLN B 1 198 ? 6.462 59.609 37.974 1.00 19.91 195 GLN B O 1
ATOM 3680 N N . ILE B 1 199 ? 7.532 59.076 39.891 1.00 15.54 196 ILE B N 1
ATOM 3681 C CA . ILE B 1 199 ? 7.313 57.633 39.774 1.00 16.06 196 ILE B CA 1
ATOM 3682 C C . ILE B 1 199 ? 6.079 57.195 40.553 1.00 17.45 196 ILE B C 1
ATOM 3683 O O . ILE B 1 199 ? 5.955 57.483 41.733 1.00 16.65 196 ILE B O 1
ATOM 3688 N N . SER B 1 200 ? 5.175 56.484 39.895 1.00 17.57 197 SER B N 1
ATOM 3689 C CA . SER B 1 200 ? 3.920 56.120 40.531 1.00 16.08 197 SER B CA 1
ATOM 3690 C C . SER B 1 200 ? 4.098 54.809 41.264 1.00 14.54 197 SER B C 1
ATOM 3691 O O . SER B 1 200 ? 3.722 53.756 40.764 1.00 19.51 197 SER B O 1
ATOM 3694 N N . VAL B 1 201 ? 4.684 54.880 42.453 1.00 14.89 198 VAL B N 1
ATOM 3695 C CA . VAL B 1 201 ? 4.962 53.676 43.229 1.00 13.99 198 VAL B CA 1
ATOM 3696 C C . VAL B 1 201 ? 4.266 53.832 44.574 1.00 14.99 198 VAL B C 1
ATOM 3697 O O . VAL B 1 201 ? 4.297 54.906 45.172 1.00 16.39 198 VAL B O 1
ATOM 3701 N N . SER B 1 202 ? 3.585 52.785 45.027 1.00 9.03 199 SER B N 1
ATOM 3702 C CA . SER B 1 202 ? 2.892 52.845 46.304 1.00 12.41 199 SER B CA 1
ATOM 3703 C C . SER B 1 202 ? 3.019 51.527 47.029 1.00 10.25 199 SER B C 1
ATOM 3704 O O . SER B 1 202 ? 3.378 50.509 46.435 1.00 11.24 199 SER B O 1
ATOM 3707 N N . GLY B 1 203 ? 2.722 51.542 48.320 1.00 12.28 200 GLY B N 1
ATOM 3708 C CA . GLY B 1 203 ? 2.807 50.329 49.111 1.00 11.37 200 GLY B CA 1
ATOM 3709 C C . GLY B 1 203 ? 3.134 50.661 50.555 1.00 15.22 200 GLY B C 1
ATOM 3710 O O . GLY B 1 203 ? 3.494 51.802 50.875 1.00 14.56 200 GLY B O 1
ATOM 3711 N N . PRO B 1 204 ? 2.992 49.673 51.446 1.00 14.55 201 PRO B N 1
ATOM 3712 C CA . PRO B 1 204 ? 2.527 48.317 51.123 1.00 10.21 201 PRO B CA 1
ATOM 3713 C C . PRO B 1 204 ? 1.046 48.268 50.747 1.00 13.53 201 PRO B C 1
ATOM 3714 O O . PRO B 1 204 ? 0.241 49.062 51.259 1.00 14.07 201 PRO B O 1
ATOM 3718 N N . LEU B 1 205 ? 0.707 47.346 49.843 1.00 11.49 202 LEU B N 1
ATOM 3719 C CA . LEU B 1 205 ? -0.667 47.107 49.423 1.00 16.92 202 LEU B CA 1
ATOM 3720 C C . LEU B 1 205 ? -0.879 45.593 49.322 1.00 7.37 202 LEU B C 1
ATOM 3721 O O . LEU B 1 205 ? 0.008 44.890 48.842 1.00 10.75 202 LEU B O 1
ATOM 3726 N N . ALA B 1 206 ? -2.028 45.092 49.781 1.00 8.27 203 ALA B N 1
ATOM 3727 C CA . ALA B 1 206 ? -2.411 43.709 49.500 1.00 9.61 203 ALA B CA 1
ATOM 3728 C C . ALA B 1 206 ? -2.896 43.605 48.061 1.00 15.63 203 ALA B C 1
ATOM 3729 O O . ALA B 1 206 ? -3.185 44.615 47.421 1.00 11.87 203 ALA B O 1
ATOM 3731 N N . LEU B 1 207 ? -2.994 42.387 47.545 1.00 7.64 204 LEU B N 1
ATOM 3732 C CA . LEU B 1 207 ? -3.301 42.220 46.123 1.00 6.29 204 LEU B CA 1
ATOM 3733 C C . LEU B 1 207 ? -4.630 42.850 45.728 1.00 8.12 204 LEU B C 1
ATOM 3734 O O . LEU B 1 207 ? -4.740 43.463 44.662 1.00 8.76 204 LEU B O 1
ATOM 3739 N N . ASP B 1 208 ? -5.644 42.698 46.577 1.00 10.54 205 ASP B N 1
ATOM 3740 C CA . ASP B 1 208 ? -6.975 43.188 46.216 1.00 11.43 205 ASP B CA 1
ATOM 3741 C C . ASP B 1 208 ? -6.947 44.689 45.930 1.00 7.37 205 ASP B C 1
ATOM 3742 O O . ASP B 1 208 ? -7.527 45.160 44.956 1.00 12.64 205 ASP B O 1
ATOM 3747 N N . VAL B 1 209 ? -6.270 45.434 46.788 1.00 7.26 206 VAL B N 1
ATOM 3748 C CA . VAL B 1 209 ? -6.227 46.882 46.629 1.00 7.96 206 VAL B CA 1
ATOM 3749 C C . VAL B 1 209 ? -5.365 47.280 45.429 1.00 9.39 206 VAL B C 1
ATOM 3750 O O . VAL B 1 209 ? -5.600 48.324 44.808 1.00 14.28 206 VAL B O 1
ATOM 3754 N N . ALA B 1 210 ? -4.395 46.433 45.087 1.00 7.09 207 ALA B N 1
ATOM 3755 C CA . ALA B 1 210 ? -3.513 46.708 43.951 1.00 11.99 207 ALA B CA 1
ATOM 3756 C C . ALA B 1 210 ? -4.230 46.602 42.620 1.00 9.78 207 ALA B C 1
ATOM 3757 O O . ALA B 1 210 ? -3.967 47.390 41.717 1.00 9.55 207 ALA B O 1
ATOM 3759 N N . ILE B 1 211 ? -5.122 45.620 42.488 1.00 10.26 208 ILE B N 1
ATOM 3760 C CA . ILE B 1 211 ? -5.729 45.337 41.176 1.00 8.17 208 ILE B CA 1
ATOM 3761 C C . ILE B 1 211 ? -7.251 45.433 41.083 1.00 11.39 208 ILE B C 1
ATOM 3762 O O . ILE B 1 211 ? -7.832 45.108 40.049 1.00 15.29 208 ILE B O 1
ATOM 3767 N N . SER B 1 212 ? -7.893 45.887 42.149 1.00 11.56 209 SER B N 1
ATOM 3768 C CA . SER B 1 212 ? -9.341 46.097 42.111 1.00 10.10 209 SER B CA 1
ATOM 3769 C C . SER B 1 212 ? -9.719 47.462 42.664 1.00 19.12 209 SER B C 1
ATOM 3770 O O . SER B 1 212 ? -9.632 47.693 43.874 1.00 14.99 209 SER B O 1
ATOM 3773 N N . LYS B 1 213 ? -10.138 48.365 41.782 1.00 13.55 210 LYS B N 1
ATOM 3774 C CA . LYS B 1 213 ? -10.551 49.696 42.210 1.00 14.08 210 LYS B CA 1
ATOM 3775 C C . LYS B 1 213 ? -11.653 49.593 43.264 1.00 16.40 210 LYS B C 1
ATOM 3776 O O . LYS B 1 213 ? -11.643 50.306 44.272 1.00 16.78 210 LYS B O 1
ATOM 3782 N N . GLU B 1 214 ? -12.606 48.695 43.038 1.00 15.80 211 GLU B N 1
ATOM 3783 C CA . GLU B 1 214 ? -13.716 48.543 43.967 1.00 17.29 211 GLU B CA 1
ATOM 3784 C C . GLU B 1 214 ? -13.240 48.088 45.350 1.00 21.01 211 GLU B C 1
ATOM 3785 O O . GLU B 1 214 ? -13.734 48.575 46.369 1.00 18.81 211 GLU B O 1
ATOM 3791 N N . ALA B 1 215 ? -12.279 47.164 45.390 1.00 15.97 212 ALA B N 1
ATOM 3792 C CA . ALA B 1 215 ? -11.773 46.685 46.674 1.00 16.52 212 ALA B CA 1
ATOM 3793 C C . ALA B 1 215 ? -11.057 47.802 47.415 1.00 17.18 212 ALA B C 1
ATOM 3794 O O . ALA B 1 215 ? -11.192 47.937 48.638 1.00 17.12 212 ALA B O 1
ATOM 3796 N N . ALA B 1 216 ? -10.295 48.600 46.674 1.00 13.80 213 ALA B N 1
ATOM 3797 C CA . ALA B 1 216 ? -9.549 49.702 47.270 1.00 16.52 213 ALA B CA 1
ATOM 3798 C C . ALA B 1 216 ? -10.496 50.733 47.887 1.00 19.17 213 ALA B C 1
ATOM 3799 O O . ALA B 1 216 ? -10.290 51.192 49.011 1.00 17.39 213 ALA B O 1
ATOM 3801 N N . LEU B 1 217 ? -11.534 51.097 47.147 1.00 15.76 214 LEU B N 1
ATOM 3802 C CA . LEU B 1 217 ? -12.505 52.070 47.638 1.00 16.25 214 LEU B CA 1
ATOM 3803 C C . LEU B 1 217 ? -13.217 51.545 48.884 1.00 27.28 214 LEU B C 1
ATOM 3804 O O . LEU B 1 217 ? -13.409 52.284 49.849 1.00 26.15 214 LEU B O 1
ATOM 3809 N N . HIS B 1 218 ? -13.598 50.269 48.870 1.00 23.08 215 HIS B N 1
ATOM 3810 C CA . HIS B 1 218 ? -14.282 49.683 50.020 1.00 26.15 215 HIS B CA 1
ATOM 3811 C C . HIS B 1 218 ? -13.421 49.754 51.276 1.00 26.94 215 HIS B C 1
ATOM 3812 O O . HIS B 1 218 ? -13.943 49.856 52.385 1.00 25.02 215 HIS B O 1
ATOM 3819 N N . LYS B 1 219 ? -12.104 49.689 51.099 1.00 22.39 216 LYS B N 1
ATOM 3820 C CA . LYS B 1 219 ? -11.164 49.827 52.213 1.00 21.76 216 LYS B CA 1
ATOM 3821 C C . LYS B 1 219 ? -10.803 51.288 52.457 1.00 26.59 216 LYS B C 1
ATOM 3822 O O . LYS B 1 219 ? -9.911 51.593 53.255 1.00 22.95 216 LYS B O 1
ATOM 3828 N N . GLY B 1 220 ? -11.488 52.187 51.758 1.00 22.94 217 GLY B N 1
ATOM 3829 C CA . GLY B 1 220 ? -11.267 53.613 51.930 1.00 30.14 217 GLY B CA 1
ATOM 3830 C C . GLY B 1 220 ? -9.926 54.077 51.397 1.00 33.08 217 GLY B C 1
ATOM 3831 O O . GLY B 1 220 ? -9.311 54.999 51.930 1.00 35.92 217 GLY B O 1
ATOM 3832 N N . ILE B 1 221 ? -9.462 53.427 50.337 1.00 31.22 218 ILE B N 1
ATOM 3833 C CA . ILE B 1 221 ? -8.255 53.860 49.651 1.00 32.67 218 ILE B CA 1
ATOM 3834 C C . ILE B 1 221 ? -8.677 54.522 48.346 1.00 32.88 218 ILE B C 1
ATOM 3835 O O . ILE B 1 221 ? -9.075 53.847 47.397 1.00 31.21 218 ILE B O 1
ATOM 3840 N N . THR B 1 222 ? -8.613 55.847 48.304 1.00 34.29 219 THR B N 1
ATOM 3841 C CA . THR B 1 222 ? -9.141 56.582 47.161 1.00 37.13 219 THR B CA 1
ATOM 3842 C C . THR B 1 222 ? -8.034 57.074 46.233 1.00 43.23 219 THR B C 1
ATOM 3843 O O . THR B 1 222 ? -8.281 57.890 45.344 1.00 36.72 219 THR B O 1
ATOM 3847 N N . ASP B 1 223 ? -6.821 56.565 46.449 1.00 47.74 220 ASP B N 1
ATOM 3848 C CA . ASP B 1 223 ? -5.681 56.851 45.577 1.00 53.17 220 ASP B CA 1
ATOM 3849 C C . ASP B 1 223 ? -6.012 56.513 44.129 1.00 46.79 220 ASP B C 1
ATOM 3850 O O . ASP B 1 223 ? -6.710 55.537 43.851 1.00 48.82 220 ASP B O 1
ATOM 3855 N N . SER B 1 224 ? -5.499 57.318 43.209 1.00 37.01 221 SER B N 1
ATOM 3856 C CA . SER B 1 224 ? -5.777 57.119 41.794 1.00 41.26 221 SER B CA 1
ATOM 3857 C C . SER B 1 224 ? -5.077 55.874 41.261 1.00 35.66 221 SER B C 1
ATOM 3858 O O . SER B 1 224 ? -5.505 55.297 40.261 1.00 50.00 221 SER B O 1
ATOM 3861 N N . SER B 1 225 ? -4.004 55.461 41.931 1.00 27.75 222 SER B N 1
ATOM 3862 C CA . SER B 1 225 ? -3.223 54.307 41.493 1.00 29.31 222 SER B CA 1
ATOM 3863 C C . SER B 1 225 ? -3.797 52.993 42.007 1.00 30.40 222 SER B C 1
ATOM 3864 O O . SER B 1 225 ? -3.564 51.933 41.420 1.00 24.69 222 SER B O 1
ATOM 3867 N N . ALA B 1 226 ? -4.535 53.058 43.112 1.00 24.13 223 ALA B N 1
ATOM 3868 C CA . ALA B 1 226 ? -5.094 51.850 43.688 1.00 24.23 223 ALA B CA 1
ATOM 3869 C C . ALA B 1 226 ? -6.063 51.214 42.713 1.00 18.89 223 ALA B C 1
ATOM 3870 O O . ALA B 1 226 ? -6.889 51.893 42.091 1.00 21.35 223 ALA B O 1
ATOM 3872 N N . GLY B 1 227 ? -5.954 49.900 42.570 1.00 15.21 224 GLY B N 1
ATOM 3873 C CA . GLY B 1 227 ? -6.842 49.169 41.694 1.00 13.63 224 GLY B CA 1
ATOM 3874 C C . GLY B 1 227 ? -6.400 49.178 40.249 1.00 14.49 224 GLY B C 1
ATOM 3875 O O . GLY B 1 227 ? -7.028 48.537 39.410 1.00 20.61 224 GLY B O 1
ATOM 3876 N N . GLU B 1 228 ? -5.305 49.886 39.957 1.00 11.31 225 GLU B N 1
ATOM 3877 C CA . GLU B 1 228 ? -4.837 50.029 38.578 1.00 10.31 225 GLU B CA 1
ATOM 3878 C C . GLU B 1 228 ? -3.349 49.684 38.388 1.00 13.59 225 GLU B C 1
ATOM 3879 O O . GLU B 1 228 ? -2.693 50.226 37.498 1.00 12.37 225 GLU B O 1
ATOM 3885 N N . ALA B 1 229 ? -2.816 48.784 39.210 1.00 9.14 226 ALA B N 1
ATOM 3886 C CA . ALA B 1 229 ? -1.405 48.406 39.102 1.00 9.28 226 ALA B CA 1
ATOM 3887 C C . ALA B 1 229 ? -1.018 47.877 37.725 1.00 10.17 226 ALA B C 1
ATOM 3888 O O . ALA B 1 229 ? -1.771 47.113 37.118 1.00 9.20 226 ALA B O 1
ATOM 3890 N N . ASP B 1 230 ? 0.158 48.290 37.245 1.00 7.01 227 ASP B N 1
ATOM 3891 C CA . ASP B 1 230 ? 0.759 47.723 36.032 1.00 6.83 227 ASP B CA 1
ATOM 3892 C C . ASP B 1 230 ? 1.855 46.749 36.435 1.00 10.42 227 ASP B C 1
ATOM 3893 O O . ASP B 1 230 ? 2.207 45.847 35.674 1.00 7.70 227 ASP B O 1
ATOM 3898 N N . ILE B 1 231 ? 2.427 46.978 37.615 1.00 9.54 228 ILE B N 1
ATOM 3899 C CA . ILE B 1 231 ? 3.558 46.188 38.102 1.00 6.83 228 ILE B CA 1
ATOM 3900 C C . ILE B 1 231 ? 3.367 45.854 39.567 1.00 7.04 228 ILE B C 1
ATOM 3901 O O . ILE B 1 231 ? 3.113 46.742 40.368 1.00 7.20 228 ILE B O 1
ATOM 3906 N N . LEU B 1 232 ? 3.508 44.578 39.910 1.00 6.31 229 LEU B N 1
ATOM 3907 C CA . LEU B 1 232 ? 3.525 44.155 41.303 1.00 6.89 229 LEU B CA 1
ATOM 3908 C C . LEU B 1 232 ? 4.941 43.753 41.659 1.00 8.16 229 LEU B C 1
ATOM 3909 O O . LEU B 1 232 ? 5.568 42.963 40.953 1.00 7.75 229 LEU B O 1
ATOM 3914 N N . ILE B 1 233 ? 5.442 44.290 42.762 1.00 7.01 230 ILE B N 1
ATOM 3915 C CA . ILE B 1 233 ? 6.729 43.857 43.281 1.00 5.47 230 ILE B CA 1
ATOM 3916 C C . ILE B 1 233 ? 6.492 42.895 44.423 1.00 8.35 230 ILE B C 1
ATOM 3917 O O . ILE B 1 233 ? 5.988 43.290 45.481 1.00 6.58 230 ILE B O 1
ATOM 3922 N N . ALA B 1 234 ? 6.862 41.631 44.216 1.00 7.23 231 ALA B N 1
ATOM 3923 C CA . ALA B 1 234 ? 6.621 40.599 45.231 1.00 7.90 231 ALA B CA 1
ATOM 3924 C C . ALA B 1 234 ? 7.497 40.792 46.480 1.00 7.59 231 ALA B C 1
ATOM 3925 O O . ALA B 1 234 ? 8.661 41.207 46.383 1.00 11.10 231 ALA B O 1
ATOM 3927 N N . PRO B 1 235 ? 6.944 40.497 47.663 1.00 4.64 232 PRO B N 1
ATOM 3928 C CA . PRO B 1 235 ? 7.714 40.681 48.904 1.00 7.84 232 PRO B CA 1
ATOM 3929 C C . PRO B 1 235 ? 8.768 39.589 49.134 1.00 10.16 232 PRO B C 1
ATOM 3930 O O . PRO B 1 235 ? 9.680 39.778 49.940 1.00 9.57 232 PRO B O 1
ATOM 3934 N N . ASN B 1 236 ? 8.645 38.465 48.437 1.00 10.36 233 ASN B N 1
ATOM 3935 C CA . ASN B 1 236 ? 9.620 37.376 48.560 1.00 9.76 233 ASN B CA 1
ATOM 3936 C C . ASN B 1 236 ? 9.344 36.376 47.458 1.00 10.02 233 ASN B C 1
ATOM 3937 O O . ASN B 1 236 ? 8.321 36.475 46.779 1.00 6.49 233 ASN B O 1
ATOM 3942 N N . ILE B 1 237 ? 10.244 35.422 47.251 1.00 7.46 234 ILE B N 1
ATOM 3943 C CA . ILE B 1 237 ? 10.107 34.577 46.074 1.00 6.95 234 ILE B CA 1
ATOM 3944 C C . ILE B 1 237 ? 8.894 33.648 46.153 1.00 6.81 234 ILE B C 1
ATOM 3945 O O . ILE B 1 237 ? 8.298 33.317 45.129 1.00 8.23 234 ILE B O 1
ATOM 3950 N N . GLU B 1 238 ? 8.523 33.219 47.358 1.00 8.29 235 GLU B N 1
ATOM 3951 C CA . GLU B 1 238 ? 7.398 32.296 47.486 1.00 7.00 235 GLU B CA 1
ATOM 3952 C C . GLU B 1 238 ? 6.085 32.971 47.054 1.00 7.63 235 GLU B C 1
ATOM 3953 O O . GLU B 1 238 ? 5.208 32.329 46.465 1.00 6.36 235 GLU B O 1
ATOM 3959 N N . THR B 1 239 ? 5.945 34.250 47.375 1.00 7.58 236 THR B N 1
ATOM 3960 C CA . THR B 1 239 ? 4.739 34.999 46.994 1.00 5.79 236 THR B CA 1
ATOM 3961 C C . THR B 1 239 ? 4.733 35.224 45.478 1.00 10.84 236 THR B C 1
ATOM 3962 O O . THR B 1 239 ? 3.721 35.004 44.797 1.00 7.24 236 THR B O 1
ATOM 3966 N N . GLY B 1 240 ? 5.873 35.641 44.938 1.00 8.84 237 GLY B N 1
ATOM 3967 C CA . GLY B 1 240 ? 5.964 35.832 43.497 1.00 6.22 237 GLY B CA 1
ATOM 3968 C C . GLY B 1 240 ? 5.651 34.563 42.724 1.00 9.33 237 GLY B C 1
ATOM 3969 O O . GLY B 1 240 ? 4.899 34.578 41.734 1.00 6.45 237 GLY B O 1
ATOM 3970 N N . ASN B 1 241 ? 6.245 33.452 43.156 1.00 5.79 238 ASN B N 1
ATOM 3971 C CA . ASN B 1 241 ? 6.068 32.206 42.430 1.00 6.27 238 ASN B CA 1
ATOM 3972 C C . ASN B 1 241 ? 4.633 31.717 42.544 1.00 5.98 238 ASN B C 1
ATOM 3973 O O . ASN B 1 241 ? 4.036 31.290 41.560 1.00 7.19 238 ASN B O 1
ATOM 3978 N N . ALA B 1 242 ? 4.063 31.779 43.741 1.00 9.17 239 ALA B N 1
ATOM 3979 C CA . ALA B 1 242 ? 2.695 31.298 43.894 1.00 8.92 239 ALA B CA 1
ATOM 3980 C C . ALA B 1 242 ? 1.714 32.140 43.074 1.00 12.57 239 ALA B C 1
ATOM 3981 O O . ALA B 1 242 ? 0.736 31.633 42.533 1.00 9.36 239 ALA B O 1
ATOM 3983 N N . LEU B 1 243 ? 1.981 33.431 42.961 1.00 9.37 240 LEU B N 1
ATOM 3984 C CA . LEU B 1 243 ? 1.099 34.298 42.198 1.00 7.40 240 LEU B CA 1
ATOM 3985 C C . LEU B 1 243 ? 1.205 33.949 40.712 1.00 8.94 240 LEU B C 1
ATOM 3986 O O . LEU B 1 243 ? 0.191 33.841 40.016 1.00 8.34 240 LEU B O 1
ATOM 3991 N N . TYR B 1 244 ? 2.438 33.785 40.237 1.00 7.81 241 TYR B N 1
ATOM 3992 C CA . TYR B 1 244 ? 2.700 33.365 38.859 1.00 7.83 241 TYR B CA 1
ATOM 3993 C C . TYR B 1 244 ? 1.922 32.090 38.551 1.00 12.51 241 TYR B C 1
ATOM 3994 O O . TYR B 1 244 ? 1.175 32.027 37.584 1.00 9.37 241 TYR B O 1
ATOM 4003 N N . LYS B 1 245 ? 2.080 31.077 39.395 1.00 8.13 242 LYS B N 1
ATOM 4004 C CA . LYS B 1 245 ? 1.454 29.786 39.137 1.00 8.58 242 LYS B CA 1
ATOM 4005 C C . LYS B 1 245 ? -0.070 29.826 39.269 1.00 9.62 242 LYS B C 1
ATOM 4006 O O . LYS B 1 245 ? -0.780 29.143 38.529 1.00 9.13 242 LYS B O 1
ATOM 4012 N N . SER B 1 246 ? -0.576 30.642 40.187 1.00 6.48 243 SER B N 1
ATOM 4013 C CA . SER B 1 246 ? -2.026 30.772 40.334 1.00 6.65 243 SER B CA 1
ATOM 4014 C C . SER B 1 246 ? -2.642 31.361 39.071 1.00 10.46 243 SER B C 1
ATOM 4015 O O . SER B 1 246 ? -3.691 30.911 38.603 1.00 9.11 243 SER B O 1
ATOM 4018 N N . LEU B 1 247 ? -1.981 32.369 38.513 1.00 8.70 244 LEU B N 1
ATOM 4019 C CA . LEU B 1 247 ? -2.482 33.022 37.312 1.00 10.14 244 LEU B CA 1
ATOM 4020 C C . LEU B 1 247 ? -2.479 32.055 36.131 1.00 9.78 244 LEU B C 1
ATOM 4021 O O . LEU B 1 247 ? -3.428 32.028 35.344 1.00 10.76 244 LEU B O 1
ATOM 4026 N N . VAL B 1 248 ? -1.414 31.267 36.007 1.00 6.12 245 VAL B N 1
ATOM 4027 C CA . VAL B 1 248 ? -1.310 30.300 34.916 1.00 7.46 245 VAL B CA 1
ATOM 4028 C C . VAL B 1 248 ? -2.332 29.166 35.077 1.00 12.49 245 VAL B C 1
ATOM 4029 O O . VAL B 1 248 ? -3.079 28.858 34.144 1.00 13.68 245 VAL B O 1
ATOM 4033 N N . TYR B 1 249 ? -2.388 28.551 36.258 1.00 9.91 246 TYR B N 1
ATOM 4034 C CA . TYR B 1 249 ? -3.160 27.309 36.402 1.00 10.03 246 TYR B CA 1
ATOM 4035 C C . TYR B 1 249 ? -4.627 27.471 36.792 1.00 15.78 246 TYR B C 1
ATOM 4036 O O . TYR B 1 249 ? -5.443 26.589 36.548 1.00 15.20 246 TYR B O 1
ATOM 4045 N N . PHE B 1 250 ? -4.972 28.608 37.369 1.00 10.24 247 PHE B N 1
ATOM 4046 C CA . PHE B 1 250 ? -6.337 28.814 37.825 1.00 10.12 247 PHE B CA 1
ATOM 4047 C C . PHE B 1 250 ? -7.026 29.934 37.056 1.00 12.03 247 PHE B C 1
ATOM 4048 O O . PHE B 1 250 ? -8.239 29.909 36.874 1.00 11.72 247 PHE B O 1
ATOM 4056 N N . ALA B 1 251 ? -6.272 30.933 36.619 1.00 13.32 248 ALA B N 1
ATOM 4057 C CA . ALA B 1 251 ? -6.899 32.069 35.935 1.00 11.18 248 ALA B CA 1
ATOM 4058 C C . ALA B 1 251 ? -6.724 32.051 34.409 1.00 13.56 248 ALA B C 1
ATOM 4059 O O . ALA B 1 251 ? -7.187 32.961 33.729 1.00 13.71 248 ALA B O 1
ATOM 4061 N N . GLY B 1 252 ? -6.038 31.040 33.882 1.00 12.81 249 GLY B N 1
ATOM 4062 C CA . GLY B 1 252 ? -5.861 30.905 32.439 1.00 15.21 249 GLY B CA 1
ATOM 4063 C C . GLY B 1 252 ? -5.047 32.002 31.768 1.00 13.78 249 GLY B C 1
ATOM 4064 O O . GLY B 1 252 ? -5.257 32.333 30.593 1.00 14.43 249 GLY B O 1
ATOM 4065 N N . ALA B 1 253 ? -4.082 32.553 32.491 1.00 7.48 250 ALA B N 1
ATOM 4066 C CA . ALA B 1 253 ? -3.294 33.663 31.960 1.00 7.82 250 ALA B CA 1
ATOM 4067 C C . ALA B 1 253 ? -2.250 33.166 30.968 1.00 12.31 250 ALA B C 1
ATOM 4068 O O . ALA B 1 253 ? -1.732 32.071 31.111 1.00 14.89 250 ALA B O 1
ATOM 4070 N N . LYS B 1 254 ? -1.953 33.973 29.955 1.00 8.53 251 LYS B N 1
ATOM 4071 C CA . LYS B 1 254 ? -0.790 33.731 29.123 1.00 7.39 251 LYS B CA 1
ATOM 4072 C C . LYS B 1 254 ? 0.314 34.560 29.742 1.00 9.26 251 LYS B C 1
ATOM 4073 O O . LYS B 1 254 ? 0.082 35.702 30.142 1.00 12.66 251 LYS B O 1
ATOM 4079 N N . VAL B 1 255 ? 1.514 34.006 29.814 1.00 6.54 252 VAL B N 1
ATOM 4080 C CA . VAL B 1 255 ? 2.606 34.712 30.471 1.00 8.30 252 VAL B CA 1
ATOM 4081 C C . VAL B 1 255 ? 3.948 34.497 29.779 1.00 9.37 252 VAL B C 1
ATOM 4082 O O . VAL B 1 255 ? 4.268 33.383 29.368 1.00 8.31 252 VAL B O 1
ATOM 4086 N N . GLY B 1 256 ? 4.721 35.576 29.646 1.00 6.25 253 GLY B N 1
ATOM 4087 C CA . GLY B 1 256 ? 6.084 35.482 29.155 1.00 11.65 253 GLY B CA 1
ATOM 4088 C C . GLY B 1 256 ? 6.995 35.962 30.274 1.00 12.38 253 GLY B C 1
ATOM 4089 O O . GLY B 1 256 ? 6.637 36.873 31.014 1.00 10.36 253 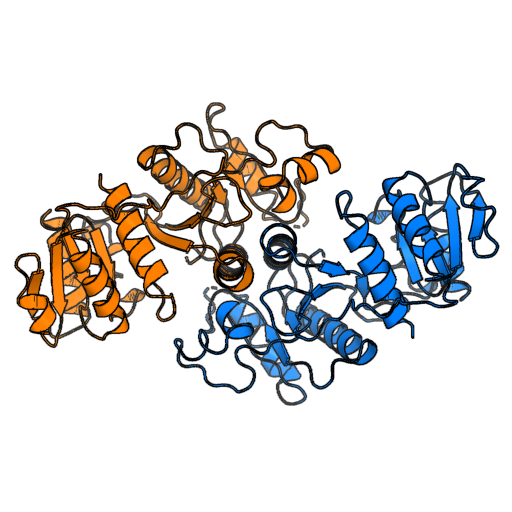GLY B O 1
ATOM 4090 N N . SER B 1 257 ? 8.165 35.353 30.422 1.00 8.04 254 SER B N 1
ATOM 4091 C CA . SER B 1 257 ? 9.070 35.791 31.481 1.00 9.79 254 SER B CA 1
ATOM 4092 C C . SER B 1 257 ? 10.504 35.882 30.977 1.00 13.30 254 SER B C 1
ATOM 4093 O O . SER B 1 257 ? 10.867 35.243 29.994 1.00 12.65 254 SER B O 1
ATOM 4096 N N . ALA B 1 258 ? 11.301 36.715 31.633 1.00 11.11 255 ALA B N 1
ATOM 4097 C CA . ALA B 1 258 ? 12.689 36.886 31.256 1.00 8.20 255 ALA B CA 1
ATOM 4098 C C . ALA B 1 258 ? 13.487 37.282 32.472 1.00 15.21 255 ALA B C 1
ATOM 4099 O O . ALA B 1 258 ? 12.941 37.773 33.460 1.00 8.33 255 ALA B O 1
ATOM 4101 N N . VAL B 1 259 ? 14.787 37.050 32.395 1.00 6.71 256 VAL B N 1
ATOM 4102 C CA . VAL B 1 259 ? 15.721 37.638 33.352 1.00 6.43 256 VAL B CA 1
ATOM 4103 C C . VAL B 1 259 ? 16.274 38.939 32.771 1.00 9.90 256 VAL B C 1
ATOM 4104 O O . VAL B 1 259 ? 16.779 38.977 31.637 1.00 12.38 256 VAL B O 1
ATOM 4108 N N . VAL B 1 260 ? 16.158 40.016 33.543 1.00 6.78 257 VAL B N 1
ATOM 4109 C CA . VAL B 1 260 ? 16.526 41.340 33.074 1.00 7.90 257 VAL B CA 1
ATOM 4110 C C . VAL B 1 260 ? 17.569 41.941 34.009 1.00 10.91 257 VAL B C 1
ATOM 4111 O O . VAL B 1 260 ? 17.784 41.432 35.107 1.00 9.02 257 VAL B O 1
ATOM 4115 N N . GLY B 1 261 ? 18.214 43.020 33.579 1.00 11.42 258 GLY B N 1
ATOM 4116 C CA . GLY B 1 261 ? 19.264 43.619 34.379 1.00 15.69 258 GLY B CA 1
ATOM 4117 C C . GLY B 1 261 ? 20.657 43.448 33.798 1.00 13.70 258 GLY B C 1
ATOM 4118 O O . GLY B 1 261 ? 21.551 44.231 34.130 1.00 13.71 258 GLY B O 1
ATOM 4119 N N . ALA B 1 262 ? 20.843 42.447 32.931 1.00 12.56 259 ALA B N 1
ATOM 4120 C CA . ALA B 1 262 ? 22.101 42.273 32.207 1.00 14.05 259 ALA B CA 1
ATOM 4121 C C . ALA B 1 262 ? 22.072 43.035 30.889 1.00 14.96 259 ALA B C 1
ATOM 4122 O O . ALA B 1 262 ? 21.074 43.669 30.540 1.00 16.58 259 ALA B O 1
ATOM 4124 N N . LYS B 1 263 ? 23.160 42.952 30.139 1.00 12.39 260 LYS B N 1
ATOM 4125 C CA . LYS B 1 263 ? 23.269 43.742 28.921 1.00 16.27 260 LYS B CA 1
ATOM 4126 C C . LYS B 1 263 ? 22.346 43.281 27.795 1.00 16.30 260 LYS B C 1
ATOM 4127 O O . LYS B 1 263 ? 22.090 44.037 26.860 1.00 20.23 260 LYS B O 1
ATOM 4133 N N . VAL B 1 264 ? 21.870 42.040 27.874 1.00 15.35 261 VAL B N 1
ATOM 4134 C CA . VAL B 1 264 ? 20.851 41.537 26.962 1.00 14.77 261 VAL B CA 1
ATOM 4135 C C . VAL B 1 264 ? 19.809 40.791 27.787 1.00 8.90 261 VAL B C 1
ATOM 4136 O O . VAL B 1 264 ? 20.103 40.349 28.898 1.00 12.32 261 VAL B O 1
ATOM 4140 N N . PRO B 1 265 ? 18.583 40.663 27.258 1.00 12.23 262 PRO B N 1
ATOM 4141 C CA . PRO B 1 265 ? 17.560 39.866 27.951 1.00 12.87 262 PRO B CA 1
ATOM 4142 C C . PRO B 1 265 ? 17.951 38.391 27.937 1.00 11.79 262 PRO B C 1
ATOM 4143 O O . PRO B 1 265 ? 18.590 37.948 26.987 1.00 10.53 262 PRO B O 1
ATOM 4147 N N . ILE B 1 266 ? 17.575 37.655 28.977 1.00 11.03 263 ILE B N 1
ATOM 4148 C CA . ILE B 1 266 ? 17.864 36.230 29.078 1.00 11.07 263 ILE B CA 1
ATOM 4149 C C . ILE B 1 266 ? 16.567 35.446 29.239 1.00 12.70 263 ILE B C 1
ATOM 4150 O O . ILE B 1 266 ? 15.697 35.823 30.019 1.00 13.97 263 ILE B O 1
ATOM 4155 N N . VAL B 1 267 ? 16.416 34.370 28.476 1.00 7.88 264 VAL B N 1
ATOM 4156 C CA . VAL B 1 267 ? 15.273 33.489 28.644 1.00 8.30 264 VAL B CA 1
ATOM 4157 C C . VAL B 1 267 ? 15.696 32.305 29.480 1.00 11.78 264 VAL B C 1
ATOM 4158 O O . VAL B 1 267 ? 16.658 31.621 29.134 1.00 10.23 264 VAL B O 1
ATOM 4162 N N . ILE B 1 268 ? 14.973 32.059 30.572 1.00 7.89 265 ILE B N 1
ATOM 4163 C CA . ILE B 1 268 ? 15.191 30.874 31.388 1.00 13.78 265 ILE B CA 1
ATOM 4164 C C . ILE B 1 268 ? 13.817 30.355 31.749 1.00 23.58 265 ILE B C 1
ATOM 4165 O O . ILE B 1 268 ? 13.224 30.784 32.740 1.00 28.15 265 ILE B O 1
ATOM 4170 N N . SER B 1 269 ? 13.298 29.460 30.926 1.00 16.02 266 SER B N 1
ATOM 4171 C CA . SER B 1 269 ? 11.983 28.875 31.172 1.00 33.67 266 SER B CA 1
ATOM 4172 C C . SER B 1 269 ? 12.104 27.595 31.987 1.00 43.58 266 SER B C 1
ATOM 4173 O O . SER B 1 269 ? 13.108 26.887 31.906 1.00 40.41 266 SER B O 1
ATOM 4176 N N . SER B 1 270 ? 11.078 27.317 32.786 1.00 44.51 267 SER B N 1
ATOM 4177 C CA . SER B 1 270 ? 11.047 26.108 33.593 1.00 43.39 267 SER B CA 1
ATOM 4178 C C . SER B 1 270 ? 10.811 24.897 32.706 1.00 37.37 267 SER B C 1
ATOM 4179 O O . SER B 1 270 ? 10.314 25.016 31.585 1.00 41.68 267 SER B O 1
ATOM 4182 N N . ARG B 1 271 ? 11.167 23.729 33.222 1.00 32.55 268 ARG B N 1
ATOM 4183 C CA . ARG B 1 271 ? 10.998 22.489 32.491 1.00 37.27 268 ARG B CA 1
ATOM 4184 C C . ARG B 1 271 ? 9.525 22.131 32.287 1.00 22.73 268 ARG B C 1
ATOM 4185 O O . ARG B 1 271 ? 9.221 21.208 31.544 1.00 30.69 268 ARG B O 1
ATOM 4193 N N . ASN B 1 272 ? 8.603 22.847 32.926 1.00 17.43 269 ASN B N 1
ATOM 4194 C CA . ASN B 1 272 ? 7.194 22.475 32.755 1.00 18.10 269 ASN B CA 1
ATOM 4195 C C . ASN B 1 272 ? 6.234 23.563 32.273 1.00 14.01 269 ASN B C 1
ATOM 4196 O O . ASN B 1 272 ? 5.026 23.380 32.321 1.00 17.50 269 ASN B O 1
ATOM 4201 N N . ASP B 1 273 ? 6.753 24.683 31.789 1.00 16.25 270 ASP B N 1
ATOM 4202 C CA . ASP B 1 273 ? 5.872 25.673 31.192 1.00 16.43 270 ASP B CA 1
ATOM 4203 C C . ASP B 1 273 ? 5.326 25.142 29.859 1.00 14.61 270 ASP B C 1
ATOM 4204 O O . ASP B 1 273 ? 5.973 24.342 29.182 1.00 15.18 270 ASP B O 1
ATOM 4209 N N . SER B 1 274 ? 4.141 25.602 29.479 1.00 16.75 271 SER B N 1
ATOM 4210 C CA . SER B 1 274 ? 3.539 25.182 28.212 1.00 17.48 271 SER B CA 1
ATOM 4211 C C . SER B 1 274 ? 4.318 25.750 27.036 1.00 17.98 271 SER B C 1
ATOM 4212 O O . SER B 1 274 ? 4.961 26.777 27.155 1.00 13.19 271 SER B O 1
ATOM 4215 N N . PRO B 1 275 ? 4.255 25.079 25.879 1.00 19.78 272 PRO B N 1
ATOM 4216 C CA . PRO B 1 275 ? 4.869 25.643 24.677 1.00 23.11 272 PRO B CA 1
ATOM 4217 C C . PRO B 1 275 ? 4.441 27.091 24.432 1.00 18.48 272 PRO B C 1
ATOM 4218 O O . PRO B 1 275 ? 5.284 27.910 24.060 1.00 15.62 272 PRO B O 1
ATOM 4222 N N . GLU B 1 276 ? 3.157 27.395 24.627 1.00 16.66 273 GLU B N 1
ATOM 4223 C CA . GLU B 1 276 ? 2.647 28.745 24.371 1.00 21.73 273 GLU B CA 1
ATOM 4224 C C . GLU B 1 276 ? 3.259 29.796 25.301 1.00 15.55 273 GLU B C 1
ATOM 4225 O O . GLU B 1 276 ? 3.530 30.922 24.884 1.00 12.63 273 GLU B O 1
ATOM 4231 N N . ASN B 1 277 ? 3.459 29.446 26.569 1.00 9.49 274 ASN B N 1
ATOM 4232 C CA . ASN B 1 277 ? 4.099 30.388 27.477 1.00 7.28 274 ASN B CA 1
ATOM 4233 C C . ASN B 1 277 ? 5.608 30.490 27.246 1.00 10.01 274 ASN B C 1
ATOM 4234 O O . ASN B 1 277 ? 6.195 31.559 27.394 1.00 9.31 274 ASN B O 1
ATOM 4239 N N . LYS B 1 278 ? 6.236 29.387 26.860 1.00 13.19 275 LYS B N 1
ATOM 4240 C CA . LYS B 1 278 ? 7.648 29.461 26.521 1.00 11.22 275 LYS B CA 1
ATOM 4241 C C . LYS B 1 278 ? 7.818 30.367 25.300 1.00 10.52 275 LYS B C 1
ATOM 4242 O O . LYS B 1 278 ? 8.741 31.198 25.241 1.00 9.32 275 LYS B O 1
ATOM 4248 N N . LEU B 1 279 ? 6.916 30.232 24.331 1.00 7.74 276 LEU B N 1
ATOM 4249 C CA . LEU B 1 279 ? 6.961 31.126 23.173 1.00 7.03 276 LEU B CA 1
ATOM 4250 C C . LEU B 1 279 ? 6.711 32.585 23.574 1.00 8.90 276 LEU B C 1
ATOM 4251 O O . LEU B 1 279 ? 7.340 33.509 23.033 1.00 8.40 276 LEU B O 1
ATOM 4256 N N . ALA B 1 280 ? 5.797 32.793 24.519 1.00 7.23 277 ALA B N 1
ATOM 4257 C CA . ALA B 1 280 ? 5.523 34.126 25.055 1.00 9.62 277 ALA B CA 1
ATOM 4258 C C . ALA B 1 280 ? 6.778 34.766 25.656 1.00 6.64 277 ALA B C 1
ATOM 4259 O O . ALA B 1 280 ? 6.981 35.979 25.557 1.00 8.71 277 ALA B O 1
ATOM 4261 N N . SER B 1 281 ? 7.618 33.949 26.279 1.00 8.19 278 SER B N 1
ATOM 4262 C CA . SER B 1 281 ? 8.885 34.440 26.840 1.00 7.37 278 SER B CA 1
ATOM 4263 C C . SER B 1 281 ? 9.839 34.893 25.739 1.00 9.30 278 SER B C 1
ATOM 4264 O O . SER B 1 281 ? 10.477 35.930 25.875 1.00 8.30 278 SER B O 1
ATOM 4267 N N . PHE B 1 282 ? 9.934 34.133 24.648 1.00 5.87 279 PHE B N 1
ATOM 4268 C CA . PHE B 1 282 ? 10.749 34.584 23.513 1.00 5.40 279 PHE B CA 1
ATOM 4269 C C . PHE B 1 282 ? 10.208 35.923 23.015 1.00 10.75 279 PHE B C 1
ATOM 4270 O O . PHE B 1 282 ? 10.972 36.821 22.668 1.00 10.52 279 PHE B O 1
ATOM 4278 N N . ILE B 1 283 ? 8.881 36.031 22.928 1.00 9.36 280 ILE B N 1
ATOM 4279 C CA . ILE B 1 283 ? 8.245 37.219 22.372 1.00 10.02 280 ILE B CA 1
ATOM 4280 C C . ILE B 1 283 ? 8.537 38.440 23.250 1.00 12.18 280 ILE B C 1
ATOM 4281 O O . ILE B 1 283 ? 8.848 39.517 22.752 1.00 9.45 280 ILE B O 1
ATOM 4286 N N . LEU B 1 284 ? 8.462 38.263 24.562 1.00 10.98 281 LEU B N 1
ATOM 4287 C CA . LEU B 1 284 ? 8.815 39.342 25.470 1.00 10.91 281 LEU B CA 1
ATOM 4288 C C . LEU B 1 284 ? 10.261 39.790 25.248 1.00 10.11 281 LEU B C 1
ATOM 4289 O O . LEU B 1 284 ? 10.547 40.986 25.211 1.00 8.78 281 LEU B O 1
ATOM 4294 N N . THR B 1 285 ? 11.178 38.842 25.095 1.00 12.78 282 THR B N 1
ATOM 4295 C CA . THR B 1 285 ? 12.581 39.236 24.950 1.00 10.79 282 THR B CA 1
ATOM 4296 C C . THR B 1 285 ? 12.837 39.978 23.632 1.00 12.35 282 THR B C 1
ATOM 4297 O O . THR B 1 285 ? 13.660 40.883 23.587 1.00 10.31 282 THR B O 1
ATOM 4301 N N . VAL B 1 286 ? 12.121 39.621 22.566 1.00 7.30 283 VAL B N 1
ATOM 4302 C CA . VAL B 1 286 ? 12.208 40.409 21.343 1.00 8.50 283 VAL B CA 1
ATOM 4303 C C . VAL B 1 286 ? 11.725 41.858 21.564 1.00 10.42 283 VAL B C 1
ATOM 4304 O O . VAL B 1 286 ? 12.303 42.801 21.032 1.00 12.93 283 VAL B O 1
ATOM 4308 N N . ARG B 1 287 ? 10.676 42.031 22.360 1.00 9.28 284 ARG B N 1
ATOM 4309 C CA . ARG B 1 287 ? 10.186 43.378 22.684 1.00 14.35 284 ARG B CA 1
ATOM 4310 C C . ARG B 1 287 ? 11.165 44.173 23.560 1.00 10.85 284 ARG B C 1
ATOM 4311 O O . ARG B 1 287 ? 11.133 45.402 23.576 1.00 14.49 284 ARG B O 1
ATOM 4319 N N . LEU B 1 288 ? 12.020 43.469 24.294 1.00 10.34 285 LEU B N 1
ATOM 4320 C CA . LEU B 1 288 ? 13.000 44.116 25.165 1.00 13.14 285 LEU B CA 1
ATOM 4321 C C . LEU B 1 288 ? 14.287 44.513 24.448 1.00 16.05 285 LEU B C 1
ATOM 4322 O O . LEU B 1 288 ? 15.088 45.290 24.987 1.00 18.66 285 LEU B O 1
ATOM 4327 N N . VAL B 1 289 ? 14.505 43.973 23.246 1.00 11.29 286 VAL B N 1
ATOM 4328 C CA . VAL B 1 289 ? 15.626 44.406 22.430 1.00 19.21 286 VAL B CA 1
ATOM 4329 C C . VAL B 1 289 ? 15.173 45.608 21.607 1.00 34.99 286 VAL B C 1
ATOM 4330 O O . VAL B 1 289 ? 15.838 46.635 21.589 1.00 43.89 286 VAL B O 1
ATOM 4334 N N . GLU B 1 290 ? 14.023 45.451 20.944 1.00 40.62 287 GLU B N 1
ATOM 4335 C CA . GLU B 1 290 ? 13.496 46.413 19.973 1.00 49.44 287 GLU B CA 1
ATOM 4336 C C . GLU B 1 290 ? 13.885 47.867 20.241 1.00 50.86 287 GLU B C 1
ATOM 4337 O O . GLU B 1 290 ? 14.376 48.560 19.344 1.00 55.49 287 GLU B O 1
#

Sequence (565 aa):
KSRFFSDVAETSSFVFAVAGADDEVVLETIRLALKQKLGKFLLFGKKEDKTLLTANESVTWIQTDTAEEAAAQQGAILAVKNKEADILVKGFIPTATLHHVLKKENGLRTDQLLSQIAIFDIPTYHKPLLITDCANVAPKTKEKIAITENALAVAHQIGITNPKIALLSAVEEVTAKPSTLEAQQEVVQHFGNQISSVSGPLALDVAISKEAALLHKGITDSSAGEADILIAPNIETGNALYKSSLVYFAGAKVGSSAVVGAKVPIVISSRNDSPENKLASFILTVRLVETKSSRFFSDVAETTSSFVFAVAGADDEVVLETIRLALKQKLGKFLLFGKKEDKTLTANESVTWIQTDTAEAAAQGAILAVKNKEADILVKGFIPTATLHHVLKKENGLRTDQLLSQIAIFDIPTYHKPLLITDCANVAPKTKEKIAITENALAVAHQIGITNPKIALLSAVEEVVTAKPSTLLEAQEVVQHFGNQISVSGPLALDVAISKEAALHKGITDSSAGEADILIAPNIETGNALYKSLVYFAGAKVGSAVVGAKVPIVISSRNDSPENKLASFILTVRLVE

B-factor: mean 19.8, std 12.36, range [3.96, 90.21]

InterPro domains:
  IPR002505 Phosphate acetyl/butaryl transferase [PF01515] (72-283)
  IPR012147 Phosphate acetyl/butyryltransferase [PIRSF000428] (15-286)
  IPR050500 Phosphate Acetyltransferase/Butyryltransferase [PTHR43356] (68-285)

Foldseek 3Di:
DADLPDPPDAADAAEEEEQACDDCLRVVLVVVCVVRNNYAYEYEHADDDCVSQVDPRYDYDHDHDSLRSLVVSLLCVLVVVHFEYEYGDHDPVSVVSQPPPNSQWADPADKAKKKWKDFPPADYIAIEDHQQQFADAQVNLLSRVVQVVLLCVLSPNPQAAEEEEDQDFDQDPVGLQVSLVSSCVVCVVPGHYDDDDHPCQQQPCVSCVVVVHNPPNTNPGRYYYYNGNVRSNVVVVCRVPPRVMQMAMWITNIPATYHDDDSDDDSRNSNVNSNSRSSNRD/DFADLCDPQHAADAAEEEEQAQDDCLFVVLVVVCVVNRRYAYEAEHADDDCVNCVDPRYDYDYDHDSLRSLVVSLVCVVVVVHFEYEYGDHDPVSVCQCPDVVSPWADPQDKAKKKWKDFPPARYIAIEDHQQQFADALVVLLSRVVQVVLLCVLLPNPAFAEEAEDQDFDQDPVGSQVSQVSSVVPDDPSHRYGDDDHPCQQQQVVSCVVVVNNDPRTNPGRYYYYNGNVRSNVVVVCRVPPRVMQMAMWITRTNAIYHDDDSDDDSRNSNVNSNSRSSSSD

Organism: Listeria monocytogenes serovar 1/2a (strain ATCC BAA-679 / EGD-e) (NCBI:txid169963)

Radius of gyration: 25.79 Å; Cα contacts (8 Å, |Δi|>4): 1310; chains: 2; bounding box: 73×53×75 Å

Secondary structure (DSSP, 8-state):
---SS-SS------EEEEET--SHHHHHHHHHHHHTT--EEEEEESS--HHHHTSTTEEEEE--SHHHHHHHHHHHHHTTS-SEEEE-SS-GGG---TT-GGGS---SSPPEEEEEEE-TTSSS-EEEE-----S--HHHHHHHHHHHHHHHHHHT--S--EEEE-S-SS-----HHHHHHHHHHHHTTTS-EEEEE-HHHHH-HHHHHHTT---TTTT--SEEE-SSHHHHHHHHHHHHHHS--EEEEEEESSSS-EE---TT--HHHHHHHHHHHHHHH-/----SS-SS------EEEEES--SHHHHHHHHHHHHTT--EEEEEESS--HHHHTSTTEEEEE--SHHHHHHHHHHHHHTTS-SEEEE-SS-GGG---TT-GGGSS--SSPPEEEEEEE-TTSSS-EEEE-----S--HHHHHHHHHHHHHHHHHTT-SS--EEEE-SSSS-----HHHHHHHHHHHS-TTS-EEEEE-HHHHH-HHHHHHTT---SSTT--SEEE-SSHHHHHHHHHHHHHTS--EEEEEEESSSS-EE---TTS-HHHHHHHHHHHHHHH-

Nearest PDB structures (foldseek):
  3u9e-assembly1_B  TM=9.986E-01  e=1.036E-54  Listeria monocytogenes EGD-e
  1yco-assembly1_A  TM=9.293E-01  e=5.042E-30  Enterococcus faecalis V583
  7vg9-assembly1_A  TM=9.367E-01  e=1.059E-29  Clostridium acetobutylicum
  1yco-assembly1_B  TM=9.091E-01  e=2.164E-27  Enterococcus faecalis V583
  8jzo-assembly1_A  TM=8.050E-01  e=1.154E-13  Escherichia coli K-12

Solvent-accessible surface area: 23386 Å² total

CATH classification: 3.40.718.10